Protein AF-0000000077657032 (afdb_homodimer)

Organism: Acanthosepion pharaonis (NCBI:txid158019)

Solvent-accessible surface area (backbone atoms only — not comparable to full-atom values): 27570 Å² total; per-residue (Å²): 135,74,53,75,86,55,50,74,50,98,78,41,30,36,38,40,48,52,86,72,52,65,98,62,58,70,68,58,44,50,53,26,50,54,52,32,50,54,52,39,44,74,72,65,36,38,35,41,34,41,37,36,35,56,95,49,32,72,50,51,32,52,44,42,72,76,60,33,41,48,53,40,47,43,86,54,28,40,34,30,35,34,74,55,48,86,92,46,80,83,75,76,78,80,67,51,42,24,36,50,34,27,24,24,48,32,42,46,96,82,50,24,30,45,34,30,26,54,57,88,50,91,60,82,41,52,41,62,36,40,45,69,54,57,88,80,55,53,70,62,56,37,15,41,50,29,25,26,63,49,32,44,29,46,52,44,80,70,34,43,60,35,35,33,53,40,63,66,64,59,95,72,17,29,33,38,40,37,34,29,34,25,38,55,79,46,82,59,75,51,60,31,76,88,55,36,64,43,71,47,78,36,47,48,68,55,51,55,68,34,88,43,36,44,63,50,61,28,50,52,54,51,49,50,54,47,30,67,71,68,42,42,36,28,42,70,44,79,38,46,40,84,84,63,80,49,67,32,42,36,34,30,77,39,65,54,68,72,78,125,135,73,55,75,85,54,50,75,49,98,77,41,29,35,38,39,48,47,83,74,60,64,87,62,55,70,67,58,43,50,54,26,49,54,54,32,49,54,52,39,44,75,70,66,34,38,34,40,32,41,38,35,35,56,95,48,32,72,50,51,32,52,43,41,72,75,59,35,39,48,52,42,45,42,86,56,27,40,34,30,36,36,72,55,48,86,92,47,79,83,75,76,79,80,69,50,43,24,36,50,34,26,23,24,48,32,40,47,96,84,53,25,32,46,32,29,24,58,60,79,57,92,60,82,43,54,41,61,36,40,46,70,53,57,88,79,54,52,70,62,56,37,14,41,50,30,25,25,64,47,30,45,31,48,53,45,80,69,34,43,60,36,35,32,51,40,62,66,62,58,97,71,17,29,33,38,40,36,33,29,34,25,39,57,78,46,85,60,76,50,59,29,76,86,54,35,66,43,73,47,77,37,48,46,68,55,50,55,67,33,89,44,35,44,63,50,59,28,49,51,52,51,50,49,54,48,30,67,71,70,41,43,36,28,41,69,45,79,39,46,40,84,84,63,81,49,66,31,42,36,33,30,78,40,66,54,67,72,80,124

Sequence (520 aa):
MEYFQPEIDRFKGLTIDSEKIIPLDEKEFEERLLESLAQWKASGYRGVWVKVWSKYASLVPICIKVGFDFHHTQPGYVMLCQWLLDKEPNSLPEYANHYIGVAGFVVNDKNQLLVIQEKFKSSEHWKLPGGHADKGENIYETAIRETYEETGVKCEFDSLLAFRHQHNYRYACSDLYFICVLHPLSEEIRSCPREISKCQWMDLDEYINNPHVSDANKFFAESYKKQQANKMCIRPSRIWNYSKTVKNNIYTIQPLDKSMMEYFQPEIDRFKGLTIDSEKIIPLDEKEFEERLLESLAQWKASGYRGVWVKVWSKYASLVPICIKVGFDFHHTQPGYVMLCQWLLDKEPNSLPEYANHYIGVAGFVVNDKNQLLVIQEKFKSSEHWKLPGGHADKGENIYETAIRETYEETGVKCEFDSLLAFRHQHNYRYACSDLYFICVLHPLSEEIRSCPREISKCQWMDLDEYINNPHVSDANKFFAESYKKQQANKMCIRPSRIWNYSKTVKNNIYTIQPLDKSM

Radius of gyration: 25.65 Å; Cα contacts (8 Å, |Δi|>4): 1124; chains: 2; bounding box: 76×72×42 Å

pLDDT: mean 93.78, std 8.7, range [33.12, 98.94]

Nearest PDB structures (foldseek):
  4zbp-assembly1_B  TM=8.458E-01  e=3.990E-25  Arabidopsis thaliana
  3i7u-assembly1_B  TM=8.345E-01  e=1.008E-10  Aquifex aeolicus VF5
  4dyw-assembly1_A  TM=8.145E-01  e=2.474E-10  Burkholderia pseudomallei 1710b
  2b0v-assembly1_A  TM=8.186E-01  e=5.075E-10  Nitrosomonas europaea
  7r0d-assembly1_AAA  TM=7.125E-01  e=1.366E-08  Homo sapiens

Foldseek 3Di:
DLEDDFDADPQLETEDEPVPPPDDDQVRVLVNDLVNLVVSLVVPRFKYKYKAFPVRCVNVVSCVVSPWDWADDDVGITMIMDTRDPVDDDPPDHDDFEWEKEFEFEAEPVQWTKWFDWDPDPAPAIDTFITTDDPPDDRQRRHQVRCCQFWVWGWDFQFWQDWDWAAPPPPRGIYIYTYTYIYTPDDDTDGDPVTTDDIDIGHLVCQLPPPRYDPVRNVSSVSVVVCVVVQKGWFWDFDADPVRPGTDTDIDIDGSPPPD/DQEDDFDADPQLETEDEPVVVPPDDQVRVLVNVLVNLVVSLVVPRFKYKYKAFPVRCVNVVSCVVSPWDWADDDVGITMIMDTRDPVDDDPPDHDDFEWEKEFEFEAEPVQWTKWFDWDPDPDDAIDTFITTDDPPDDRQRRHQVRCCQFWVWGWDFQFWQDWDWAAPPPPRGIYIYTYTYIYTPDDDTDGDPNITDDIDIGHLVCQLPPPRYDPVRNVSSVSVVVCVVVQKGWFWDWDADPVRPGTDTDIDIDGSPPPD

Structure (mmCIF, N/CA/C/O backbone):
data_AF-0000000077657032-model_v1
#
loop_
_entity.id
_entity.type
_entity.pdbx_description
1 polymer 'Nudix hydrolase 2,Nudix hydrolase 8,Nucleoside diphosphate-linked moiety X motif 6'
#
loop_
_atom_site.group_PDB
_atom_site.id
_atom_site.type_symbol
_atom_site.label_atom_id
_atom_site.label_alt_id
_atom_site.label_comp_id
_atom_site.label_asym_id
_atom_site.label_entity_id
_atom_site.label_seq_id
_atom_site.pdbx_PDB_ins_code
_atom_site.Cartn_x
_atom_site.Cartn_y
_atom_site.Cartn_z
_atom_site.occupancy
_atom_site.B_iso_or_equiv
_atom_site.auth_seq_id
_atom_site.auth_comp_id
_atom_site.auth_asym_id
_atom_site.auth_atom_id
_atom_site.pdbx_PDB_model_num
ATOM 1 N N . MET A 1 1 ? 43.688 -5.758 3.82 1 52.91 1 MET A N 1
ATOM 2 C CA . MET A 1 1 ? 42.719 -5.359 2.812 1 52.91 1 MET A CA 1
ATOM 3 C C . MET A 1 1 ? 41.469 -4.773 3.467 1 52.91 1 MET A C 1
ATOM 5 O O . MET A 1 1 ? 41 -5.281 4.488 1 52.91 1 MET A O 1
ATOM 9 N N . GLU A 1 2 ? 41.188 -3.502 3.293 1 76.88 2 GLU A N 1
ATOM 10 C CA . GLU A 1 2 ? 40.344 -2.52 3.996 1 76.88 2 GLU A CA 1
ATOM 11 C C . GLU A 1 2 ? 38.938 -2.516 3.467 1 76.88 2 GLU A C 1
ATOM 13 O O . GLU A 1 2 ? 38.406 -1.48 3.027 1 76.88 2 GLU A O 1
ATOM 18 N N . TYR A 1 3 ? 38.438 -3.719 3.322 1 84.44 3 TYR A N 1
ATOM 19 C CA . TYR A 1 3 ? 37.094 -3.822 2.771 1 84.44 3 TYR A CA 1
ATOM 20 C C . TYR A 1 3 ? 36.062 -3.762 3.879 1 84.44 3 TYR A C 1
ATOM 22 O O . TYR A 1 3 ? 36.344 -4.051 5.039 1 84.44 3 TYR A O 1
ATOM 30 N N . PHE A 1 4 ? 34.875 -3.289 3.457 1 90.44 4 PHE A N 1
ATOM 31 C CA . PHE A 1 4 ? 33.781 -3.348 4.402 1 90.44 4 PHE A CA 1
ATOM 32 C C . PHE A 1 4 ? 33.344 -4.789 4.637 1 90.44 4 PHE A C 1
ATOM 34 O O . PHE A 1 4 ? 33.5 -5.645 3.764 1 90.44 4 PHE A O 1
ATOM 41 N N . GLN A 1 5 ? 32.844 -5.051 5.844 1 87.81 5 GLN A N 1
ATOM 42 C CA . GLN A 1 5 ? 32.25 -6.34 6.18 1 87.81 5 GLN A CA 1
ATOM 43 C C . GLN A 1 5 ? 30.734 -6.266 6.141 1 87.81 5 GLN A C 1
ATOM 45 O O . GLN A 1 5 ? 30.094 -6.004 7.164 1 87.81 5 GLN A O 1
ATOM 50 N N . PRO A 1 6 ? 30.219 -6.559 5.051 1 92.75 6 PRO A N 1
ATOM 51 C CA . PRO A 1 6 ? 28.766 -6.422 4.891 1 92.75 6 PRO A CA 1
ATOM 52 C C . PRO A 1 6 ? 28 -7.637 5.406 1 92.75 6 PRO A C 1
ATOM 54 O O . PRO A 1 6 ? 28.594 -8.664 5.719 1 92.75 6 PRO A O 1
ATOM 57 N N . GLU A 1 7 ? 26.75 -7.477 5.656 1 94.69 7 GLU A N 1
ATOM 58 C CA . GLU A 1 7 ? 25.828 -8.602 5.797 1 94.69 7 GLU A CA 1
ATOM 59 C C . GLU A 1 7 ? 25.422 -9.148 4.434 1 94.69 7 GLU A C 1
ATOM 61 O O . GLU A 1 7 ? 25.125 -8.375 3.516 1 94.69 7 GLU A O 1
ATOM 66 N N . ILE A 1 8 ? 25.359 -10.477 4.305 1 94.12 8 ILE A N 1
ATOM 67 C CA . ILE A 1 8 ? 25.047 -11.117 3.029 1 94.12 8 ILE A CA 1
ATOM 68 C C . ILE A 1 8 ? 23.688 -11.781 3.105 1 94.12 8 ILE A C 1
ATOM 70 O O . ILE A 1 8 ? 23.344 -12.422 4.105 1 94.12 8 ILE A O 1
ATOM 74 N N . ASP A 1 9 ? 22.922 -11.578 2.086 1 89.69 9 ASP A N 1
ATOM 75 C CA . ASP A 1 9 ? 21.609 -12.219 2.07 1 89.69 9 ASP A CA 1
ATOM 76 C C . ASP A 1 9 ? 21.594 -13.398 1.099 1 89.69 9 ASP A C 1
ATOM 78 O O . ASP A 1 9 ? 22.609 -13.719 0.476 1 89.69 9 ASP A O 1
ATOM 82 N N . ARG A 1 10 ? 20.453 -14.125 0.975 1 83.81 10 ARG A N 1
ATOM 83 C CA . ARG A 1 10 ? 20.344 -15.367 0.215 1 83.81 10 ARG A CA 1
ATOM 84 C C . ARG A 1 10 ? 20.406 -15.094 -1.285 1 83.81 10 ARG A C 1
ATOM 86 O O . ARG A 1 10 ? 20.547 -16.031 -2.08 1 83.81 10 ARG A O 1
ATOM 93 N N . PHE A 1 11 ? 20.312 -13.867 -1.731 1 86 11 PHE A N 1
ATOM 94 C CA . PHE A 1 11 ? 20.297 -13.516 -3.146 1 86 11 PHE A CA 1
ATOM 95 C C . PHE A 1 11 ? 21.656 -12.961 -3.57 1 86 11 PHE A C 1
ATOM 97 O O . PHE A 1 11 ? 21.766 -12.312 -4.613 1 86 11 PHE A O 1
ATOM 104 N N . LYS A 1 12 ? 22.594 -13.047 -2.662 1 90.75 12 LYS A N 1
ATOM 105 C CA . LYS A 1 12 ? 23.938 -12.516 -2.887 1 90.75 12 LYS A CA 1
ATOM 106 C C . LYS A 1 12 ? 23.938 -10.992 -2.863 1 90.75 12 LYS A C 1
ATOM 108 O O . LYS A 1 12 ? 24.672 -10.352 -3.627 1 90.75 12 LYS A O 1
ATOM 113 N N . GLY A 1 13 ? 23.062 -10.469 -2.123 1 94.5 13 GLY A N 1
ATOM 114 C CA . GLY A 1 13 ? 23.062 -9.047 -1.829 1 94.5 13 GLY A CA 1
ATOM 115 C C . GLY A 1 13 ? 23.859 -8.688 -0.596 1 94.5 13 GLY A C 1
ATOM 116 O O . GLY A 1 13 ? 23.969 -9.484 0.341 1 94.5 13 GLY A O 1
ATOM 117 N N . LEU A 1 14 ? 24.438 -7.504 -0.635 1 97 14 LEU A N 1
ATOM 118 C CA . LEU A 1 14 ? 25.266 -7.035 0.463 1 97 14 LEU A CA 1
ATOM 119 C C . LEU A 1 14 ? 24.672 -5.789 1.107 1 97 14 LEU A C 1
ATOM 121 O O . LEU A 1 14 ? 24.156 -4.91 0.41 1 97 14 LEU A O 1
ATOM 125 N N . THR A 1 15 ? 24.75 -5.703 2.43 1 97.06 15 THR A N 1
ATOM 126 C CA . THR A 1 15 ? 24.266 -4.516 3.123 1 97.06 15 THR A CA 1
ATOM 127 C C . THR A 1 15 ? 25.312 -3.996 4.102 1 97.06 15 THR A C 1
ATOM 129 O O . THR A 1 15 ? 25.844 -4.754 4.91 1 97.06 15 THR A O 1
ATOM 132 N N . ILE A 1 16 ? 25.562 -2.725 3.934 1 95.88 16 ILE A N 1
ATOM 133 C CA . ILE A 1 16 ? 26.406 -2.021 4.887 1 95.88 16 ILE A CA 1
ATOM 134 C C . ILE A 1 16 ? 25.578 -1.05 5.711 1 95.88 16 ILE A C 1
ATOM 136 O O . ILE A 1 16 ? 24.688 -0.381 5.18 1 95.88 16 ILE A O 1
ATOM 140 N N . ASP A 1 17 ? 25.844 -1.036 6.996 1 96.19 17 ASP A N 1
ATOM 141 C CA . ASP A 1 17 ? 25.188 -0.129 7.938 1 96.19 17 ASP A CA 1
ATOM 142 C C . ASP A 1 17 ? 26.172 0.924 8.453 1 96.19 17 ASP A C 1
ATOM 144 O O . ASP A 1 17 ? 27.203 0.587 9.031 1 96.19 17 ASP A O 1
ATOM 148 N N . SER A 1 18 ? 25.844 2.135 8.211 1 94.88 18 SER A N 1
ATOM 149 C CA . SER A 1 18 ? 26.75 3.211 8.586 1 94.88 18 SER A CA 1
ATOM 150 C C . SER A 1 18 ? 27.047 3.188 10.086 1 94.88 18 SER A C 1
ATOM 152 O O . SER A 1 18 ? 28.094 3.648 10.523 1 94.88 18 SER A O 1
ATOM 154 N N . GLU A 1 19 ? 26.094 2.674 10.867 1 92.38 19 GLU A N 1
ATOM 155 C CA . GLU A 1 19 ? 26.281 2.598 12.312 1 92.38 19 GLU A CA 1
ATOM 156 C C . GLU A 1 19 ? 27.391 1.607 12.672 1 92.38 19 GLU A C 1
ATOM 158 O O . GLU A 1 19 ? 28 1.705 13.742 1 92.38 19 GLU A O 1
ATOM 163 N N . LYS A 1 20 ? 27.609 0.674 11.789 1 90 20 LYS A N 1
ATOM 164 C CA . LYS A 1 20 ? 28.562 -0.393 12.078 1 90 20 LYS A CA 1
ATOM 165 C C . LYS A 1 20 ? 29.922 -0.082 11.477 1 90 20 LYS A C 1
ATOM 167 O O . LYS A 1 20 ? 30.875 -0.85 11.656 1 90 20 LYS A O 1
ATOM 172 N N . ILE A 1 21 ? 29.922 0.942 10.742 1 82.94 21 ILE A N 1
ATOM 173 C CA . ILE A 1 21 ? 31.172 1.274 10.07 1 82.94 21 ILE A CA 1
ATOM 174 C C . ILE A 1 21 ? 32.031 2.18 10.969 1 82.94 21 ILE A C 1
ATOM 176 O O . ILE A 1 21 ? 31.484 3.037 11.68 1 82.94 21 ILE A O 1
ATOM 180 N N . ILE A 1 22 ? 32.688 1.671 12.055 1 63.59 22 ILE A N 1
ATOM 181 C CA . ILE A 1 22 ? 33.562 2.398 12.969 1 63.59 22 ILE A CA 1
ATOM 182 C C . ILE A 1 22 ? 34.156 3.619 12.266 1 63.59 22 ILE A C 1
ATOM 184 O O . ILE A 1 22 ? 34.375 3.598 11.047 1 63.59 22 ILE A O 1
ATOM 188 N N . PRO A 1 23 ? 34.875 4.379 13.133 1 63.28 23 PRO A N 1
ATOM 189 C CA . PRO A 1 23 ? 35.125 5.801 12.875 1 63.28 23 PRO A CA 1
ATOM 190 C C . PRO A 1 23 ? 35.875 6.043 11.57 1 63.28 23 PRO A C 1
ATOM 192 O O . PRO A 1 23 ? 36.938 5.473 11.359 1 63.28 23 PRO A O 1
ATOM 195 N N . LEU A 1 24 ? 35.219 6.273 10.305 1 74.38 24 LEU A N 1
ATOM 196 C CA . LEU A 1 24 ? 35.906 6.582 9.062 1 74.38 24 LEU A CA 1
ATOM 197 C C . LEU A 1 24 ? 35.625 8.008 8.617 1 74.38 24 LEU A C 1
ATOM 199 O O . LEU A 1 24 ? 34.5 8.5 8.773 1 74.38 24 LEU A O 1
ATOM 203 N N . ASP A 1 25 ? 36.75 8.703 8.398 1 86.94 25 ASP A N 1
ATOM 204 C CA . ASP A 1 25 ? 36.469 9.977 7.738 1 86.94 25 ASP A CA 1
ATOM 205 C C . ASP A 1 25 ? 35.938 9.766 6.324 1 86.94 25 ASP A C 1
ATOM 207 O O . ASP A 1 25 ? 35.906 8.641 5.828 1 86.94 25 ASP A O 1
ATOM 211 N N . GLU A 1 26 ? 35.438 10.742 5.633 1 91.62 26 GLU A N 1
ATOM 212 C CA . GLU A 1 26 ? 34.75 10.695 4.352 1 91.62 26 GLU A CA 1
ATOM 213 C C . GLU A 1 26 ? 35.656 10.133 3.254 1 91.62 26 GLU A C 1
ATOM 215 O O . GLU A 1 26 ? 35.188 9.359 2.412 1 91.62 26 GLU A O 1
ATOM 220 N N . LYS A 1 27 ? 36.875 10.594 3.291 1 93.06 27 LYS A N 1
ATOM 221 C CA . LYS A 1 27 ? 37.844 10.133 2.283 1 93.06 27 LYS A CA 1
ATOM 222 C C . LYS A 1 27 ? 38.094 8.641 2.426 1 93.06 27 LYS A C 1
ATOM 224 O O . LYS A 1 27 ? 38.094 7.91 1.436 1 93.06 27 LYS A O 1
ATOM 229 N N . GLU A 1 28 ? 38.375 8.273 3.621 1 92.81 28 GLU A N 1
ATOM 230 C CA . GLU A 1 28 ? 38.594 6.852 3.885 1 92.81 28 GLU A CA 1
ATOM 231 C C . GLU A 1 28 ? 37.375 6.02 3.508 1 92.81 28 GLU A C 1
ATOM 233 O O . GLU A 1 28 ? 37.5 4.922 2.967 1 92.81 28 GLU A O 1
ATOM 238 N N . PHE A 1 29 ? 36.281 6.559 3.844 1 94.94 29 PHE A N 1
ATOM 239 C CA . PHE A 1 29 ? 35.031 5.871 3.498 1 94.94 29 PHE A CA 1
ATOM 240 C C . PHE A 1 29 ? 34.906 5.676 1.99 1 94.94 29 PHE A C 1
ATOM 242 O O . PHE A 1 29 ? 34.625 4.574 1.521 1 94.94 29 PHE A O 1
ATOM 249 N N . GLU A 1 30 ? 35.094 6.695 1.237 1 95.44 30 GLU A N 1
ATOM 250 C CA . GLU A 1 30 ? 34.969 6.645 -0.217 1 95.44 30 GLU A CA 1
ATOM 251 C C . GLU A 1 30 ? 35.938 5.617 -0.811 1 95.44 30 GLU A C 1
ATOM 253 O O . GLU A 1 30 ? 35.531 4.797 -1.642 1 95.44 30 GLU A O 1
ATOM 258 N N . GLU A 1 31 ? 37.188 5.66 -0.365 1 94.38 31 GLU A N 1
ATOM 259 C CA . GLU A 1 31 ? 38.219 4.758 -0.878 1 94.38 31 GLU A CA 1
ATOM 260 C C . GLU A 1 31 ? 37.875 3.303 -0.566 1 94.38 31 GLU A C 1
ATOM 262 O O . GLU A 1 31 ? 37.969 2.438 -1.441 1 94.38 31 GLU A O 1
ATOM 267 N N . ARG A 1 32 ? 37.5 3.115 0.644 1 94.31 32 ARG A N 1
ATOM 268 C CA . ARG A 1 32 ? 37.156 1.758 1.057 1 94.31 32 ARG A CA 1
ATOM 269 C C . ARG A 1 32 ? 35.906 1.252 0.311 1 94.31 32 ARG A C 1
ATOM 271 O O . ARG A 1 32 ? 35.844 0.078 -0.058 1 94.31 32 ARG A O 1
ATOM 278 N N . LEU A 1 33 ? 34.969 2.102 0.134 1 95.38 33 LEU A N 1
ATOM 279 C CA . LEU A 1 33 ? 33.75 1.74 -0.594 1 95.38 33 LEU A CA 1
ATOM 280 C C . LEU A 1 33 ? 34.062 1.351 -2.033 1 95.38 33 LEU A C 1
ATOM 282 O O . LEU A 1 33 ? 33.594 0.328 -2.527 1 95.38 33 LEU A O 1
ATOM 286 N N . LEU A 1 34 ? 34.906 2.096 -2.688 1 96 34 LEU A N 1
ATOM 287 C CA . LEU A 1 34 ? 35.281 1.826 -4.066 1 96 34 LEU A CA 1
ATOM 288 C C . LEU A 1 34 ? 36 0.489 -4.172 1 96 34 LEU A C 1
ATOM 290 O O . LEU A 1 34 ? 35.719 -0.305 -5.074 1 96 34 LEU A O 1
ATOM 294 N N . GLU A 1 35 ? 36.875 0.297 -3.25 1 95.25 35 GLU A N 1
ATOM 295 C CA . GLU A 1 35 ? 37.625 -0.962 -3.242 1 95.25 35 GLU A CA 1
ATOM 296 C C . GLU A 1 35 ? 36.688 -2.146 -2.994 1 95.25 35 GLU A C 1
ATOM 298 O O . GLU A 1 35 ? 36.812 -3.188 -3.641 1 95.25 35 GLU A O 1
ATOM 303 N N . SER A 1 36 ? 35.844 -1.979 -2.045 1 96.19 36 SER A N 1
ATOM 304 C CA . SER A 1 36 ? 34.875 -3.033 -1.723 1 96.19 36 SER A CA 1
ATOM 305 C C . SER A 1 36 ? 34 -3.354 -2.918 1 96.19 36 SER A C 1
ATOM 307 O O . SER A 1 36 ? 33.75 -4.523 -3.227 1 96.19 36 SER A O 1
ATOM 309 N N . LEU A 1 37 ? 33.531 -2.34 -3.605 1 96.38 37 LEU A N 1
ATOM 310 C CA . LEU A 1 37 ? 32.656 -2.518 -4.762 1 96.38 37 LEU A CA 1
ATOM 311 C C . LEU A 1 37 ? 33.344 -3.312 -5.855 1 96.38 37 LEU A C 1
ATOM 313 O O . LEU A 1 37 ? 32.75 -4.203 -6.465 1 96.38 37 LEU A O 1
ATOM 317 N N . ALA A 1 38 ? 34.562 -2.973 -6.098 1 95 38 ALA A N 1
ATOM 318 C CA . ALA A 1 38 ? 35.344 -3.691 -7.102 1 95 38 ALA A CA 1
ATOM 319 C C . ALA A 1 38 ? 35.469 -5.168 -6.734 1 95 38 ALA A C 1
ATOM 321 O O . ALA A 1 38 ? 35.281 -6.043 -7.586 1 95 38 ALA A O 1
ATOM 322 N N . GLN A 1 39 ? 35.781 -5.41 -5.508 1 95.5 39 GLN A N 1
ATOM 323 C CA . GLN A 1 39 ? 35.938 -6.781 -5.031 1 95.5 39 GLN A CA 1
ATOM 324 C C . GLN A 1 39 ? 34.625 -7.539 -5.121 1 95.5 39 GLN A C 1
ATOM 326 O O . GLN A 1 39 ? 34.594 -8.703 -5.523 1 95.5 39 GLN A O 1
ATOM 331 N N . TRP A 1 40 ? 33.531 -6.902 -4.676 1 96.31 40 TRP A N 1
ATOM 332 C CA . TRP A 1 40 ? 32.219 -7.527 -4.684 1 96.31 40 TRP A CA 1
ATOM 333 C C . TRP A 1 40 ? 31.781 -7.871 -6.105 1 96.31 40 TRP A C 1
ATOM 335 O O . TRP A 1 40 ? 31.281 -8.961 -6.359 1 96.31 40 TRP A O 1
ATOM 345 N N . LYS A 1 41 ? 32 -6.969 -7.016 1 94.38 41 LYS A N 1
ATOM 346 C CA . LYS A 1 41 ? 31.688 -7.207 -8.414 1 94.38 41 LYS A CA 1
ATOM 347 C C . LYS A 1 41 ? 32.469 -8.406 -8.969 1 94.38 41 LYS A C 1
ATOM 349 O O . LYS A 1 41 ? 31.891 -9.258 -9.641 1 94.38 41 LYS A O 1
ATOM 354 N N . ALA A 1 42 ? 33.688 -8.5 -8.672 1 94.31 42 ALA A N 1
ATOM 355 C CA . ALA A 1 42 ? 34.531 -9.586 -9.133 1 94.31 42 ALA A CA 1
ATOM 356 C C . ALA A 1 42 ? 34.125 -10.922 -8.523 1 94.31 42 ALA A C 1
ATOM 358 O O . ALA A 1 42 ? 34.281 -11.977 -9.148 1 94.31 42 ALA A O 1
ATOM 359 N N . SER A 1 43 ? 33.562 -10.867 -7.332 1 94.88 43 SER A N 1
ATOM 360 C CA . SER A 1 43 ? 33.188 -12.078 -6.609 1 94.88 43 SER A CA 1
ATOM 361 C C . SER A 1 43 ? 31.781 -12.531 -6.98 1 94.88 43 SER A C 1
ATOM 363 O O . SER A 1 43 ? 31.266 -13.508 -6.426 1 94.88 43 SER A O 1
ATOM 365 N N . GLY A 1 44 ? 31.109 -11.766 -7.766 1 93.31 44 GLY A N 1
ATOM 366 C CA . GLY A 1 44 ? 29.828 -12.203 -8.32 1 93.31 44 GLY A CA 1
ATOM 367 C C . GLY A 1 44 ? 28.641 -11.812 -7.461 1 93.31 44 GLY A C 1
ATOM 368 O O . GLY A 1 44 ? 27.562 -12.375 -7.602 1 93.31 44 GLY A O 1
ATOM 369 N N . TYR A 1 45 ? 28.859 -10.867 -6.562 1 95.44 45 TYR A N 1
ATOM 370 C CA . TYR A 1 45 ? 27.719 -10.352 -5.809 1 95.44 45 TYR A CA 1
ATOM 371 C C . TYR A 1 45 ? 26.828 -9.484 -6.691 1 95.44 45 TYR A C 1
ATOM 373 O O . TYR A 1 45 ? 27.297 -8.898 -7.672 1 95.44 45 TYR A O 1
ATOM 381 N N . ARG A 1 46 ? 25.531 -9.406 -6.371 1 94.31 46 ARG A N 1
ATOM 382 C CA . ARG A 1 46 ? 24.547 -8.891 -7.32 1 94.31 46 ARG A CA 1
ATOM 383 C C . ARG A 1 46 ? 24.141 -7.465 -6.973 1 94.31 46 ARG A C 1
ATOM 385 O O . ARG A 1 46 ? 24.031 -6.613 -7.855 1 94.31 46 ARG A O 1
ATOM 392 N N . GLY A 1 47 ? 23.859 -7.211 -5.723 1 96.62 47 GLY A N 1
ATOM 393 C CA . GLY A 1 47 ? 23.406 -5.898 -5.293 1 96.62 47 GLY A CA 1
ATOM 394 C C . GLY A 1 47 ? 23.984 -5.473 -3.961 1 96.62 47 GLY A C 1
ATOM 395 O O . GLY A 1 47 ? 24.281 -6.312 -3.109 1 96.62 47 GLY A O 1
ATOM 396 N N . VAL A 1 48 ? 24.156 -4.156 -3.791 1 97.69 48 VAL A N 1
ATOM 397 C CA . VAL A 1 48 ? 24.719 -3.605 -2.562 1 97.69 48 VAL A CA 1
ATOM 398 C C . VAL A 1 48 ? 23.781 -2.537 -1.998 1 97.69 48 VAL A C 1
ATOM 400 O O . VAL A 1 48 ? 23.266 -1.701 -2.742 1 97.69 48 VAL A O 1
ATOM 403 N N . TRP A 1 49 ? 23.594 -2.633 -0.699 1 97.81 49 TRP A N 1
ATOM 404 C CA . TRP A 1 49 ? 22.812 -1.657 0.042 1 97.81 49 TRP A CA 1
ATOM 405 C C . TRP A 1 49 ? 23.672 -0.925 1.067 1 97.81 49 TRP A C 1
ATOM 407 O O . TRP A 1 49 ? 24.5 -1.536 1.735 1 97.81 49 TRP A O 1
ATOM 417 N N . VAL A 1 50 ? 23.438 0.348 1.158 1 97.81 50 VAL A N 1
ATOM 418 C CA . VAL A 1 50 ? 24.062 1.137 2.209 1 97.81 50 VAL A CA 1
ATOM 419 C C . VAL A 1 50 ? 23 1.872 3.02 1 97.81 50 VAL A C 1
ATOM 421 O O . VAL A 1 50 ? 22.281 2.729 2.488 1 97.81 50 VAL A O 1
ATOM 424 N N . LYS A 1 51 ? 22.891 1.494 4.242 1 97.69 51 LYS A N 1
ATOM 425 C CA . LYS A 1 51 ? 22.016 2.207 5.18 1 97.69 51 LYS A CA 1
ATOM 426 C C . LYS A 1 51 ? 22.766 3.367 5.836 1 97.69 51 LYS A C 1
ATOM 428 O O . LYS A 1 51 ? 23.734 3.152 6.578 1 97.69 51 LYS A O 1
ATOM 433 N N . VAL A 1 52 ? 22.297 4.566 5.602 1 97.81 52 VAL A N 1
ATOM 434 C CA . VAL A 1 52 ? 22.953 5.75 6.145 1 97.81 52 VAL A CA 1
ATOM 435 C C . VAL A 1 52 ? 22.047 6.43 7.16 1 97.81 52 VAL A C 1
ATOM 437 O O . VAL A 1 52 ? 21 6.992 6.797 1 97.81 52 VAL A O 1
ATOM 440 N N . TRP A 1 53 ? 22.453 6.398 8.391 1 97.25 53 TRP A N 1
ATOM 441 C CA . TRP A 1 53 ? 21.734 7.094 9.445 1 97.25 53 TRP A CA 1
ATOM 442 C C . TRP A 1 53 ? 21.938 8.602 9.344 1 97.25 53 TRP A C 1
ATOM 444 O O . TRP A 1 53 ? 22.969 9.062 8.867 1 97.25 53 TRP A O 1
ATOM 454 N N . SER A 1 54 ? 20.953 9.305 9.891 1 97.19 54 SER A N 1
ATOM 455 C CA . SER A 1 54 ? 20.953 10.766 9.789 1 97.19 54 SER A CA 1
ATOM 456 C C . SER A 1 54 ? 22.25 11.352 10.328 1 97.19 54 SER A C 1
ATOM 458 O O . SER A 1 54 ? 22.797 12.297 9.75 1 97.19 54 SER A O 1
ATOM 460 N N . LYS A 1 55 ? 22.766 10.828 11.391 1 94.56 55 LYS A N 1
ATOM 461 C CA . LYS A 1 55 ? 23.969 11.352 12.016 1 94.56 55 LYS A CA 1
ATOM 462 C C . LYS A 1 55 ? 25.188 11.172 11.102 1 94.56 55 LYS A C 1
ATOM 464 O O . LYS A 1 55 ? 26.219 11.805 11.305 1 94.56 55 LYS A O 1
ATOM 469 N N . TYR A 1 56 ? 25.094 10.328 10.055 1 95.94 56 TYR A N 1
ATOM 470 C CA . TYR A 1 56 ? 26.156 10.094 9.094 1 95.94 56 TYR A CA 1
ATOM 471 C C . TYR A 1 56 ? 25.766 10.57 7.707 1 95.94 56 TYR A C 1
ATOM 473 O O . TYR A 1 56 ? 26.219 10.023 6.699 1 95.94 56 TYR A O 1
ATOM 481 N N . ALA A 1 57 ? 24.922 11.578 7.598 1 96.94 57 ALA A N 1
ATOM 482 C CA . ALA A 1 57 ? 24.312 12.039 6.348 1 96.94 57 ALA A CA 1
ATOM 483 C C . ALA A 1 57 ? 25.391 12.492 5.359 1 96.94 57 ALA A C 1
ATOM 485 O O . ALA A 1 57 ? 25.141 12.539 4.152 1 96.94 57 ALA A O 1
ATOM 486 N N . SER A 1 58 ? 26.547 12.844 5.809 1 96.25 58 SER A N 1
ATOM 487 C CA . SER A 1 58 ? 27.641 13.289 4.941 1 96.25 58 SER A CA 1
ATOM 488 C C . SER A 1 58 ? 28.109 12.164 4.023 1 96.25 58 SER A C 1
ATOM 490 O O . SER A 1 58 ? 28.812 12.414 3.043 1 96.25 58 SER A O 1
ATOM 492 N N . LEU A 1 59 ? 27.734 10.945 4.289 1 96.81 59 LEU A N 1
ATOM 493 C CA . LEU A 1 59 ? 28.125 9.805 3.467 1 96.81 59 LEU A CA 1
ATOM 494 C C . LEU A 1 59 ? 27.234 9.711 2.229 1 96.81 59 LEU A C 1
ATOM 496 O O . LEU A 1 59 ? 27.594 9.039 1.258 1 96.81 59 LEU A O 1
ATOM 500 N N . VAL A 1 60 ? 26.078 10.352 2.234 1 98.12 60 VAL A N 1
ATOM 501 C CA . VAL A 1 60 ? 25.078 10.211 1.182 1 98.12 60 VAL A CA 1
ATOM 502 C C . VAL A 1 60 ? 25.641 10.703 -0.146 1 98.12 60 VAL A C 1
ATOM 504 O O . VAL A 1 60 ? 25.641 9.977 -1.14 1 98.12 60 VAL A O 1
ATOM 507 N N . PRO A 1 61 ? 26.25 11.914 -0.17 1 97.75 61 PRO A N 1
ATOM 508 C CA . PRO A 1 61 ? 26.797 12.367 -1.451 1 97.75 61 PRO A CA 1
ATOM 509 C C . PRO A 1 61 ? 27.938 11.469 -1.959 1 97.75 61 PRO A C 1
ATOM 511 O O . PRO A 1 61 ? 28.109 11.32 -3.17 1 97.75 61 PRO A O 1
ATOM 514 N N . ILE A 1 62 ? 28.656 10.883 -1.104 1 97.56 62 ILE A N 1
ATOM 515 C CA . ILE A 1 62 ? 29.734 9.977 -1.487 1 97.56 62 ILE A CA 1
ATOM 516 C C . ILE A 1 62 ? 29.156 8.734 -2.162 1 97.56 62 ILE A C 1
ATOM 518 O O . ILE A 1 62 ? 29.625 8.32 -3.219 1 97.56 62 ILE A O 1
ATOM 522 N N . CYS A 1 63 ? 28.141 8.156 -1.549 1 98.12 63 CYS A N 1
ATOM 523 C CA . CYS A 1 63 ? 27.484 6.996 -2.129 1 98.12 63 CYS A CA 1
ATOM 524 C C . CYS A 1 63 ? 26.953 7.309 -3.521 1 98.12 63 CYS A C 1
ATOM 526 O O . CYS A 1 63 ? 27.125 6.523 -4.453 1 98.12 63 CYS A O 1
ATOM 528 N N . ILE A 1 64 ? 26.312 8.477 -3.617 1 98.44 64 ILE A N 1
ATOM 529 C CA . ILE A 1 64 ? 25.75 8.891 -4.898 1 98.44 64 ILE A CA 1
ATOM 530 C C . ILE A 1 64 ? 26.859 9.031 -5.934 1 98.44 64 ILE A C 1
ATOM 532 O O . ILE A 1 64 ? 26.719 8.578 -7.07 1 98.44 64 ILE A O 1
ATOM 536 N N . LYS A 1 65 ? 27.906 9.633 -5.547 1 97.62 65 LYS A N 1
ATOM 537 C CA . LYS A 1 65 ? 29.047 9.875 -6.418 1 97.62 65 LYS A CA 1
ATOM 538 C C . LYS A 1 65 ? 29.578 8.562 -6.988 1 97.62 65 LYS A C 1
ATOM 540 O O . LYS A 1 65 ? 29.984 8.508 -8.156 1 97.62 65 LYS A O 1
ATOM 545 N N . VAL A 1 66 ? 29.562 7.551 -6.195 1 96.69 66 VAL A N 1
ATOM 546 C CA . VAL A 1 66 ? 30.188 6.309 -6.637 1 96.69 66 VAL A CA 1
ATOM 547 C C . VAL A 1 66 ? 29.141 5.41 -7.301 1 96.69 66 VAL A C 1
ATOM 549 O O . VAL A 1 66 ? 29.406 4.242 -7.582 1 96.69 66 VAL A O 1
ATOM 552 N N . GLY A 1 67 ? 27.922 5.844 -7.438 1 97.06 67 GLY A N 1
ATOM 553 C CA . GLY A 1 67 ? 27.016 5.148 -8.336 1 97.06 67 GLY A CA 1
ATOM 554 C C . GLY A 1 67 ? 25.766 4.629 -7.641 1 97.06 67 GLY A C 1
ATOM 555 O O . GLY A 1 67 ? 24.938 3.977 -8.266 1 97.06 67 GLY A O 1
ATOM 556 N N . PHE A 1 68 ? 25.641 4.863 -6.367 1 98.38 68 PHE A N 1
ATOM 557 C CA . PHE A 1 68 ? 24.406 4.461 -5.68 1 98.38 68 PHE A CA 1
ATOM 558 C C . PHE A 1 68 ? 23.266 5.395 -6.027 1 98.38 68 PHE A C 1
ATOM 560 O O . PHE A 1 68 ? 23.484 6.535 -6.438 1 98.38 68 PHE A O 1
ATOM 567 N N . ASP A 1 69 ? 22.047 4.867 -5.895 1 98.19 69 ASP A N 1
ATOM 568 C CA . ASP A 1 69 ? 20.828 5.656 -6 1 98.19 69 ASP A CA 1
ATOM 569 C C . ASP A 1 69 ? 19.969 5.508 -4.746 1 98.19 69 ASP A C 1
ATOM 571 O O . ASP A 1 69 ? 20.156 4.578 -3.959 1 98.19 69 ASP A O 1
ATOM 575 N N . PHE A 1 70 ? 19.047 6.422 -4.605 1 98.5 70 PHE A N 1
ATOM 576 C CA . PHE A 1 70 ? 18.125 6.367 -3.484 1 98.5 70 PHE A CA 1
ATOM 577 C C . PHE A 1 70 ? 17.141 5.211 -3.65 1 98.5 70 PHE A C 1
ATOM 579 O O . PHE A 1 70 ? 16.656 4.957 -4.754 1 98.5 70 PHE A O 1
ATOM 586 N N . HIS A 1 71 ? 16.875 4.523 -2.561 1 97.56 71 HIS A N 1
ATOM 587 C CA . HIS A 1 71 ? 15.914 3.434 -2.619 1 97.56 71 HIS A CA 1
ATOM 588 C C . HIS A 1 71 ? 14.688 3.736 -1.759 1 97.56 71 HIS A C 1
ATOM 590 O O . HIS A 1 71 ? 13.562 3.762 -2.262 1 97.56 71 HIS A O 1
ATOM 596 N N . HIS A 1 72 ? 14.891 3.928 -0.432 1 97.69 72 HIS A N 1
ATOM 597 C CA . HIS A 1 72 ? 13.805 4.285 0.469 1 97.69 72 HIS A CA 1
ATOM 598 C C . HIS A 1 72 ? 14.328 4.984 1.719 1 97.69 72 HIS A C 1
ATOM 600 O O . HIS A 1 72 ? 15.539 5.066 1.926 1 97.69 72 HIS A O 1
ATOM 606 N N . THR A 1 73 ? 13.352 5.492 2.488 1 97.56 73 THR A N 1
ATOM 607 C CA . THR A 1 73 ? 13.695 6.129 3.756 1 97.56 73 THR A CA 1
ATOM 608 C C . THR A 1 73 ? 12.773 5.641 4.871 1 97.56 73 THR A C 1
ATOM 610 O O . THR A 1 73 ? 11.703 5.086 4.605 1 97.56 73 THR A O 1
ATOM 613 N N . GLN A 1 74 ? 13.234 5.75 6.039 1 94.69 74 GLN A N 1
ATOM 614 C CA . GLN A 1 74 ? 12.5 5.781 7.297 1 94.69 74 GLN A CA 1
ATOM 615 C C . GLN A 1 74 ? 12.977 6.93 8.18 1 94.69 74 GLN A C 1
ATOM 617 O O . GLN A 1 74 ? 14.016 7.531 7.918 1 94.69 74 GLN A O 1
ATOM 622 N N . PRO A 1 75 ? 12.078 7.266 9.125 1 93.44 75 PRO A N 1
ATOM 623 C CA . PRO A 1 75 ? 12.602 8.289 10.031 1 93.44 75 PRO A CA 1
ATOM 624 C C . PRO A 1 75 ? 13.977 7.93 10.594 1 93.44 75 PRO A C 1
ATOM 626 O O . PRO A 1 75 ? 14.148 6.859 11.18 1 93.44 75 PRO A O 1
ATOM 629 N N . GLY A 1 76 ? 14.969 8.797 10.219 1 96.94 76 GLY A N 1
ATOM 630 C CA . GLY A 1 76 ? 16.281 8.633 10.844 1 96.94 76 GLY A CA 1
ATOM 631 C C . GLY A 1 76 ? 17.312 8.016 9.922 1 96.94 76 GLY A C 1
ATOM 632 O O . GLY A 1 76 ? 18.484 7.953 10.25 1 96.94 76 GLY A O 1
ATOM 633 N N . TYR A 1 77 ? 16.828 7.523 8.742 1 97.75 77 TYR A N 1
ATOM 634 C CA . TYR A 1 77 ? 17.875 6.992 7.863 1 97.75 77 TYR A CA 1
ATOM 635 C C . TYR A 1 77 ? 17.391 6.953 6.414 1 97.75 77 TYR A C 1
ATOM 637 O O . TYR A 1 77 ? 16.188 7.051 6.148 1 97.75 77 TYR A O 1
ATOM 645 N N . VAL A 1 78 ? 18.312 6.871 5.531 1 98.44 78 VAL A N 1
ATOM 646 C CA . VAL A 1 78 ? 18.078 6.648 4.109 1 98.44 78 VAL A CA 1
ATOM 647 C C . VAL A 1 78 ? 18.828 5.398 3.648 1 98.44 78 VAL A C 1
ATOM 649 O O . VAL A 1 78 ? 19.953 5.141 4.094 1 98.44 78 VAL A O 1
ATOM 652 N N . MET A 1 79 ? 18.188 4.602 2.842 1 98.44 79 MET A N 1
ATOM 653 C CA . MET A 1 79 ? 18.781 3.426 2.217 1 98.44 79 MET A CA 1
ATOM 654 C C . MET A 1 79 ? 19.141 3.707 0.759 1 98.44 79 MET A C 1
ATOM 656 O O . MET A 1 79 ? 18.297 4.191 -0.005 1 98.44 79 MET A O 1
ATOM 660 N N . LEU A 1 80 ? 20.359 3.453 0.402 1 98.56 80 LEU A N 1
ATOM 661 C CA . LEU A 1 80 ? 20.812 3.549 -0.978 1 98.56 80 LEU A CA 1
ATOM 662 C C . LEU A 1 80 ? 21.172 2.172 -1.533 1 98.56 80 LEU A C 1
ATOM 664 O O . LEU A 1 80 ? 21.469 1.251 -0.772 1 98.56 80 LEU A O 1
ATOM 668 N N . CYS A 1 81 ? 21.094 2.043 -2.879 1 98.12 81 CYS A N 1
ATOM 669 C CA . CYS A 1 81 ? 21.406 0.733 -3.443 1 98.12 81 CYS A CA 1
ATOM 670 C C . CYS A 1 81 ? 22.078 0.869 -4.805 1 98.12 81 CYS A C 1
ATOM 672 O O . CYS A 1 81 ? 22 1.924 -5.438 1 98.12 81 CYS A O 1
ATOM 674 N N . GLN A 1 82 ? 22.75 -0.147 -5.172 1 97.69 82 GLN A N 1
ATOM 675 C CA . GLN A 1 82 ? 23.438 -0.249 -6.457 1 97.69 82 GLN A CA 1
ATOM 676 C C . GLN A 1 82 ? 23.438 -1.689 -6.961 1 97.69 82 GLN A C 1
ATOM 678 O O . GLN A 1 82 ? 23.75 -2.615 -6.207 1 97.69 82 GLN A O 1
ATOM 683 N N . TRP A 1 83 ? 22.969 -1.911 -8.164 1 97.12 83 TRP A N 1
ATOM 684 C CA . TRP A 1 83 ? 23.078 -3.199 -8.844 1 97.12 83 TRP A CA 1
ATOM 685 C C . TRP A 1 83 ? 24.469 -3.379 -9.453 1 97.12 83 TRP A C 1
ATOM 687 O O . TRP A 1 83 ? 24.984 -2.471 -10.109 1 97.12 83 TRP A O 1
ATOM 697 N N . LEU A 1 84 ? 25.094 -4.52 -9.328 1 95.94 84 LEU A N 1
ATOM 698 C CA . LEU A 1 84 ? 26.5 -4.656 -9.664 1 95.94 84 LEU A CA 1
ATOM 699 C C . LEU A 1 84 ? 26.688 -5.426 -10.969 1 95.94 84 LEU A C 1
ATOM 701 O O . LEU A 1 84 ? 27.75 -5.363 -11.594 1 95.94 84 LEU A O 1
ATOM 705 N N . LEU A 1 85 ? 25.672 -6.199 -11.375 1 92 85 LEU A N 1
ATOM 706 C CA . LEU A 1 85 ? 25.859 -7.082 -12.523 1 92 85 LEU A CA 1
ATOM 707 C C . LEU A 1 85 ? 25.359 -6.426 -13.805 1 92 85 LEU A C 1
ATOM 709 O O . LEU A 1 85 ? 24.156 -6.18 -13.945 1 92 85 LEU A O 1
ATOM 713 N N . ASP A 1 86 ? 26.141 -6.223 -14.734 1 87.19 86 ASP A N 1
ATOM 714 C CA . ASP A 1 86 ? 25.812 -5.523 -15.969 1 87.19 86 ASP A CA 1
ATOM 715 C C . ASP A 1 86 ? 25.016 -6.434 -16.922 1 87.19 86 ASP A C 1
ATOM 717 O O . ASP A 1 86 ? 24.203 -5.957 -17.719 1 87.19 86 ASP A O 1
ATOM 721 N N . LYS A 1 87 ? 25.219 -7.77 -16.875 1 87.88 87 LYS A N 1
ATOM 722 C CA . LYS A 1 87 ? 24.656 -8.703 -17.844 1 87.88 87 LYS A CA 1
ATOM 723 C C . LYS A 1 87 ? 23.266 -9.172 -17.406 1 87.88 87 LYS A C 1
ATOM 725 O O . LYS A 1 87 ? 22.594 -9.898 -18.141 1 87.88 87 LYS A O 1
ATOM 730 N N . GLU A 1 88 ? 22.891 -8.836 -16.234 1 87.5 88 GLU A N 1
ATOM 731 C CA . GLU A 1 88 ? 21.578 -9.203 -15.711 1 87.5 88 GLU A CA 1
ATOM 732 C C . GLU A 1 88 ? 20.75 -7.957 -15.406 1 87.5 88 GLU A C 1
ATOM 734 O O . GLU A 1 88 ? 21.281 -6.949 -14.938 1 87.5 88 GLU A O 1
ATOM 739 N N . PRO A 1 89 ? 19.562 -8.094 -15.711 1 88.44 89 PRO A N 1
ATOM 740 C CA . PRO A 1 89 ? 18.703 -6.957 -15.352 1 88.44 89 PRO A CA 1
ATOM 741 C C . PRO A 1 89 ? 18.656 -6.719 -13.844 1 88.44 89 PRO A C 1
ATOM 743 O O . PRO A 1 89 ? 18.75 -7.664 -13.055 1 88.44 89 PRO A O 1
ATOM 746 N N . ASN A 1 90 ? 18.531 -5.441 -13.445 1 91.62 90 ASN A N 1
ATOM 747 C CA . ASN A 1 90 ? 18.375 -5.074 -12.039 1 91.62 90 ASN A CA 1
ATOM 748 C C . ASN A 1 90 ? 17.156 -5.734 -11.414 1 91.62 90 ASN A C 1
ATOM 750 O O . ASN A 1 90 ? 16.031 -5.488 -11.844 1 91.62 90 ASN A O 1
ATOM 754 N N . SER A 1 91 ? 17.359 -6.566 -10.453 1 88.19 91 SER A N 1
ATOM 755 C CA . SER A 1 91 ? 16.266 -7.301 -9.836 1 88.19 91 SER A CA 1
ATOM 756 C C . SER A 1 91 ? 16.078 -6.91 -8.367 1 88.19 91 SER A C 1
ATOM 758 O O . SER A 1 91 ? 15.461 -7.641 -7.594 1 88.19 91 SER A O 1
ATOM 760 N N . LEU A 1 92 ? 16.75 -5.758 -7.973 1 92.38 92 LEU A N 1
ATOM 761 C CA . LEU A 1 92 ? 16.516 -5.266 -6.617 1 92.38 92 LEU A CA 1
ATOM 762 C C . LEU A 1 92 ? 15.039 -4.957 -6.395 1 92.38 92 LEU A C 1
ATOM 764 O O . LEU A 1 92 ? 14.383 -4.363 -7.258 1 92.38 92 LEU A O 1
ATOM 768 N N . PRO A 1 93 ? 14.523 -5.426 -5.332 1 90.62 93 PRO A N 1
ATOM 769 C CA . PRO A 1 93 ? 13.094 -5.215 -5.09 1 90.62 93 PRO A CA 1
ATOM 770 C C . PRO A 1 93 ? 12.734 -3.74 -4.906 1 90.62 93 PRO A C 1
ATOM 772 O O . PRO A 1 93 ? 13.523 -2.975 -4.352 1 90.62 93 PRO A O 1
ATOM 775 N N . GLU A 1 94 ? 11.57 -3.43 -5.32 1 92.62 94 GLU A N 1
ATOM 776 C CA . GLU A 1 94 ? 11.062 -2.078 -5.117 1 92.62 94 GLU A CA 1
ATOM 777 C C . GLU A 1 94 ? 10.562 -1.883 -3.688 1 92.62 94 GLU A C 1
ATOM 779 O O . GLU A 1 94 ? 10.414 -2.852 -2.941 1 92.62 94 GLU A O 1
ATOM 784 N N . TYR A 1 95 ? 10.406 -0.637 -3.281 1 94.94 95 TYR A N 1
ATOM 785 C CA . TYR A 1 95 ? 9.859 -0.282 -1.978 1 94.94 95 TYR A CA 1
ATOM 786 C C . TYR A 1 95 ? 8.336 -0.198 -2.031 1 94.94 95 TYR A C 1
ATOM 788 O O . TYR A 1 95 ? 7.75 -0.19 -3.113 1 94.94 95 TYR A O 1
ATOM 796 N N . ALA A 1 96 ? 7.68 -0.196 -0.843 1 96.25 96 ALA A N 1
ATOM 797 C CA . ALA A 1 96 ? 6.234 -0.02 -0.745 1 96.25 96 ALA A CA 1
ATOM 798 C C . ALA A 1 96 ? 5.77 1.185 -1.561 1 96.25 96 ALA A C 1
ATOM 800 O O . ALA A 1 96 ? 6.438 2.223 -1.578 1 96.25 96 ALA A O 1
ATOM 801 N N . ASN A 1 97 ? 4.641 1.039 -2.244 1 96.38 97 ASN A N 1
ATOM 802 C CA . ASN A 1 97 ? 4.227 2.109 -3.145 1 96.38 97 ASN A CA 1
ATOM 803 C C . ASN A 1 97 ? 2.711 2.291 -3.141 1 96.38 97 ASN A C 1
ATOM 805 O O . ASN A 1 97 ? 2.141 2.807 -4.102 1 96.38 97 ASN A O 1
ATOM 809 N N . HIS A 1 98 ? 2.031 1.83 -2.105 1 98 98 HIS A N 1
ATOM 810 C CA . HIS A 1 98 ? 0.591 2.025 -1.983 1 98 98 HIS A CA 1
ATOM 811 C C . HIS A 1 98 ? 0.236 2.699 -0.663 1 98 98 HIS A C 1
ATOM 813 O O . HIS A 1 98 ? 0.785 2.35 0.385 1 98 98 HIS A O 1
ATOM 819 N N . TYR A 1 99 ? -0.616 3.643 -0.742 1 97.75 99 TYR A N 1
ATOM 820 C CA . TYR A 1 99 ? -1.311 4.188 0.419 1 97.75 99 TYR A CA 1
ATOM 821 C C . TYR A 1 99 ? -2.574 3.391 0.722 1 97.75 99 TYR A C 1
ATOM 823 O O . TYR A 1 99 ? -3.127 2.732 -0.162 1 97.75 99 TYR A O 1
ATOM 831 N N . ILE A 1 100 ? -2.979 3.422 1.973 1 98.38 100 ILE A N 1
ATOM 832 C CA . ILE A 1 100 ? -4.258 2.842 2.363 1 98.38 100 ILE A CA 1
ATOM 833 C C . ILE A 1 100 ? -5.156 3.922 2.963 1 98.38 100 ILE A C 1
ATOM 835 O O . ILE A 1 100 ? -4.805 4.535 3.975 1 98.38 100 ILE A O 1
ATOM 839 N N . GLY A 1 101 ? -6.223 4.203 2.311 1 98.12 101 GLY A N 1
ATOM 840 C CA . GLY A 1 101 ? -7.309 5 2.863 1 98.12 101 GLY A CA 1
ATOM 841 C C . GLY A 1 101 ? -8.516 4.168 3.26 1 98.12 101 GLY A C 1
ATOM 842 O O . GLY A 1 101 ? -8.727 3.074 2.732 1 98.12 101 GLY A O 1
ATOM 843 N N . VAL A 1 102 ? -9.258 4.719 4.18 1 98.56 102 VAL A N 1
ATOM 844 C CA . VAL A 1 102 ? -10.438 3.988 4.641 1 98.56 102 VAL A CA 1
ATOM 845 C C . VAL A 1 102 ? -11.602 4.957 4.84 1 98.56 102 VAL A C 1
ATOM 847 O O . VAL A 1 102 ? -11.391 6.133 5.145 1 98.56 102 VAL A O 1
ATOM 850 N N . ALA A 1 103 ? -12.758 4.469 4.652 1 98.62 103 ALA A N 1
ATOM 851 C CA . ALA A 1 103 ? -13.992 5.176 4.992 1 98.62 103 ALA A CA 1
ATOM 852 C C . ALA A 1 103 ? -14.852 4.352 5.953 1 98.62 103 ALA A C 1
ATOM 854 O O . ALA A 1 103 ? -14.906 3.125 5.848 1 98.62 103 ALA A O 1
ATOM 855 N N . GLY A 1 104 ? -15.445 5.062 6.848 1 98.81 104 GLY A N 1
ATOM 856 C CA . GLY A 1 104 ? -16.5 4.469 7.652 1 98.81 104 GLY A CA 1
ATOM 857 C C . GLY A 1 104 ? -17.891 4.652 7.047 1 98.81 104 GLY A C 1
ATOM 858 O O . GLY A 1 104 ? -18.422 5.762 7.035 1 98.81 104 GLY A O 1
ATOM 859 N N . PHE A 1 105 ? -18.438 3.615 6.484 1 98.88 105 PHE A N 1
ATOM 860 C CA . PHE A 1 105 ? -19.828 3.57 6.043 1 98.88 105 PHE A CA 1
ATOM 861 C C . PHE A 1 105 ? -20.75 3.221 7.199 1 98.88 105 PHE A C 1
ATOM 863 O O . PHE A 1 105 ? -21.109 2.057 7.387 1 98.88 105 PHE A O 1
ATOM 870 N N . VAL A 1 106 ? -21.156 4.203 7.918 1 98.81 106 VAL A N 1
ATOM 871 C CA . VAL A 1 106 ? -21.875 4.012 9.172 1 98.81 106 VAL A CA 1
ATOM 872 C C . VAL A 1 106 ? -23.375 4.121 8.93 1 98.81 106 VAL A C 1
ATOM 874 O O . VAL A 1 106 ? -23.875 5.195 8.594 1 98.81 106 VAL A O 1
ATOM 877 N N . VAL A 1 107 ? -24.094 3.082 9.172 1 98.31 107 VAL A N 1
ATOM 878 C CA . VAL A 1 107 ? -25.531 3.059 8.984 1 98.31 107 VAL A CA 1
ATOM 879 C C . VAL A 1 107 ? -26.219 2.754 10.312 1 98.31 107 VAL A C 1
ATOM 881 O O . VAL A 1 107 ? -25.859 1.805 11.008 1 98.31 107 VAL A O 1
ATOM 884 N N . ASN A 1 108 ? -27.172 3.57 10.664 1 97.94 108 ASN A N 1
ATOM 885 C CA . ASN A 1 108 ? -27.891 3.324 11.914 1 97.94 108 ASN A CA 1
ATOM 886 C C . ASN A 1 108 ? -29.156 2.5 11.68 1 97.94 108 ASN A C 1
ATOM 888 O O . ASN A 1 108 ? -29.406 2.045 10.562 1 97.94 108 ASN A O 1
ATOM 892 N N . ASP A 1 109 ? -29.938 2.299 12.719 1 95.94 109 ASP A N 1
ATOM 893 C CA . ASP A 1 109 ? -31.094 1.408 12.672 1 95.94 109 ASP A CA 1
ATOM 894 C C . ASP A 1 109 ? -32.219 2.014 11.844 1 95.94 109 ASP A C 1
ATOM 896 O O . ASP A 1 109 ? -33.156 1.311 11.445 1 95.94 109 ASP A O 1
ATOM 900 N N . LYS A 1 110 ? -32.188 3.307 11.617 1 96.81 110 LYS A N 1
ATOM 901 C CA . LYS A 1 110 ? -33.188 3.996 10.828 1 96.81 110 LYS A CA 1
ATOM 902 C C . LYS A 1 110 ? -32.812 4.039 9.352 1 96.81 110 LYS A C 1
ATOM 904 O O . LYS A 1 110 ? -33.406 4.773 8.562 1 96.81 110 LYS A O 1
ATOM 909 N N . ASN A 1 111 ? -31.719 3.348 8.992 1 97.12 111 ASN A N 1
ATOM 910 C CA . ASN A 1 111 ? -31.188 3.281 7.633 1 97.12 111 ASN A CA 1
ATOM 911 C C . ASN A 1 111 ? -30.672 4.637 7.168 1 97.12 111 ASN A C 1
ATOM 913 O O . ASN A 1 111 ? -30.828 5.004 6.004 1 97.12 111 ASN A O 1
ATOM 917 N N . GLN A 1 112 ? -30.125 5.328 8.094 1 98.5 112 GLN A N 1
ATOM 918 C CA . GLN A 1 112 ? -29.469 6.59 7.777 1 98.5 112 GLN A CA 1
ATOM 919 C C . GLN A 1 112 ? -27.953 6.43 7.773 1 98.5 112 GLN A C 1
ATOM 921 O O . GLN A 1 112 ? -27.406 5.656 8.562 1 98.5 112 GLN A O 1
ATOM 926 N N . LEU A 1 113 ? -27.344 7.195 6.875 1 98.69 113 LEU A N 1
ATOM 927 C CA . LEU A 1 113 ? -25.891 7.164 6.672 1 98.69 113 LEU A CA 1
ATOM 928 C C . LEU A 1 113 ? -25.219 8.375 7.312 1 98.69 113 LEU A C 1
ATOM 930 O O . LEU A 1 113 ? -25.688 9.508 7.141 1 98.69 113 LEU A O 1
ATOM 934 N N . LEU A 1 114 ? -24.172 8.148 8.102 1 98.75 114 LEU A N 1
ATOM 935 C CA . LEU A 1 114 ? -23.406 9.242 8.68 1 98.75 114 LEU A CA 1
ATOM 936 C C . LEU A 1 114 ? -22.516 9.891 7.617 1 98.75 114 LEU A C 1
ATOM 938 O O . LEU A 1 114 ? -21.672 9.234 7.016 1 98.75 114 LEU A O 1
ATOM 942 N N . VAL A 1 115 ? -22.703 11.18 7.367 1 98.19 115 VAL A N 1
ATOM 943 C CA . VAL A 1 115 ? -21.984 11.852 6.289 1 98.19 115 VAL A CA 1
ATOM 944 C C . VAL A 1 115 ? -21.406 13.172 6.797 1 98.19 115 VAL A C 1
ATOM 946 O O . VAL A 1 115 ? -21.891 13.727 7.781 1 98.19 115 VAL A O 1
ATOM 949 N N . ILE A 1 116 ? -20.344 13.609 6.113 1 97.12 116 ILE A N 1
ATOM 950 C CA . ILE A 1 116 ? -19.656 14.805 6.566 1 97.12 116 ILE A CA 1
ATOM 951 C C . ILE A 1 116 ? -19.391 15.734 5.383 1 97.12 116 ILE A C 1
ATOM 953 O O . ILE A 1 116 ? -19.469 15.305 4.227 1 97.12 116 ILE A O 1
ATOM 957 N N . GLN A 1 117 ? -19.172 16.969 5.684 1 94.44 117 GLN A N 1
ATOM 958 C CA . GLN A 1 117 ? -18.547 17.953 4.809 1 94.44 117 GLN A CA 1
ATOM 959 C C . GLN A 1 117 ? -17.312 18.562 5.453 1 94.44 117 GLN A C 1
ATOM 961 O O . GLN A 1 117 ? -17.328 18.906 6.637 1 94.44 117 GLN A O 1
ATOM 966 N N . GLU A 1 118 ? -16.312 18.672 4.68 1 88.88 118 GLU A N 1
ATOM 967 C CA . GLU A 1 118 ? -15.078 19.234 5.207 1 88.88 118 GLU A CA 1
ATOM 968 C C . GLU A 1 118 ? -15.07 20.75 5.109 1 88.88 118 GLU A C 1
ATOM 970 O O . GLU A 1 118 ? -15.75 21.328 4.254 1 88.88 118 GLU A O 1
ATOM 975 N N . LYS A 1 119 ? -14.43 21.578 5.949 1 80.19 119 LYS A N 1
ATOM 976 C CA . LYS A 1 119 ? -14.398 23.031 6.023 1 80.19 119 LYS A CA 1
ATOM 977 C C . LYS A 1 119 ? -13.68 23.641 4.812 1 80.19 119 LYS A C 1
ATOM 979 O O . LYS A 1 119 ? -14.102 24.672 4.285 1 80.19 119 LYS A O 1
ATOM 984 N N . PHE A 1 120 ? -12.562 23.125 4.324 1 66.81 120 PHE A N 1
ATOM 985 C CA . PHE A 1 120 ? -11.695 23.828 3.381 1 66.81 120 PHE A CA 1
ATOM 986 C C . PHE A 1 120 ? -11.969 23.359 1.954 1 66.81 120 PHE A C 1
ATOM 988 O O . PHE A 1 120 ? -11.219 23.703 1.033 1 66.81 120 PHE A O 1
ATOM 995 N N . LYS A 1 121 ? -13.055 22.641 1.787 1 64 121 LYS A N 1
ATOM 996 C CA . LYS A 1 121 ? -13.344 22.312 0.396 1 64 121 LYS A CA 1
ATOM 997 C C . LYS A 1 121 ? -14.438 23.219 -0.172 1 64 121 LYS A C 1
ATOM 999 O O . LYS A 1 121 ? -15.344 23.625 0.55 1 64 121 LYS A O 1
ATOM 1004 N N . SER A 1 122 ? -14.109 23.844 -1.28 1 56.97 122 SER A N 1
ATOM 1005 C CA . SER A 1 122 ? -14.914 24.844 -1.973 1 56.97 122 SER A CA 1
ATOM 1006 C C . SER A 1 122 ? -16.328 24.344 -2.205 1 56.97 122 SER A C 1
ATOM 1008 O O . SER A 1 122 ? -17.266 25.156 -2.34 1 56.97 122 SER A O 1
ATOM 1010 N N . SER A 1 123 ? -16.438 23.062 -2.461 1 62.03 123 SER A N 1
ATOM 1011 C CA . SER A 1 123 ? -17.766 22.625 -2.871 1 62.03 123 SER A CA 1
ATOM 1012 C C . SER A 1 123 ? -18.438 21.812 -1.771 1 62.03 123 SER A C 1
ATOM 1014 O O . SER A 1 123 ? -17.766 21.125 -0.997 1 62.03 123 SER A O 1
ATOM 1016 N N . GLU A 1 124 ? -19.672 22.125 -1.562 1 75.5 124 GLU A N 1
ATOM 1017 C CA . GLU A 1 124 ? -20.562 21.406 -0.648 1 75.5 124 GLU A CA 1
ATOM 1018 C C . GLU A 1 124 ? -20.672 19.938 -1.031 1 75.5 124 GLU A C 1
ATOM 1020 O O . GLU A 1 124 ? -21.625 19.531 -1.686 1 75.5 124 GLU A O 1
ATOM 1025 N N . HIS A 1 125 ? -19.625 19.188 -0.751 1 89.44 125 HIS A N 1
ATOM 1026 C CA . HIS A 1 125 ? -19.703 17.781 -1.124 1 89.44 125 HIS A CA 1
ATOM 1027 C C . HIS A 1 125 ? -19.781 16.875 0.11 1 89.44 125 HIS A C 1
ATOM 1029 O O . HIS A 1 125 ? -18.984 17.031 1.037 1 89.44 125 HIS A O 1
ATOM 1035 N N . TRP A 1 126 ? -20.875 16.078 0.089 1 95 126 TRP A N 1
ATOM 1036 C CA . TRP A 1 126 ? -21.031 15.094 1.153 1 95 126 TRP A CA 1
ATOM 1037 C C . TRP A 1 126 ? -20.156 13.883 0.902 1 95 126 TRP A C 1
ATOM 1039 O O . TRP A 1 126 ? -20.109 13.359 -0.214 1 95 126 TRP A O 1
ATOM 1049 N N . LYS A 1 127 ? -19.469 13.5 1.871 1 95.88 127 LYS A N 1
ATOM 1050 C CA . LYS A 1 127 ? -18.625 12.312 1.777 1 95.88 127 LYS A CA 1
ATOM 1051 C C . LYS A 1 127 ? -18.703 11.469 3.049 1 95.88 127 LYS A C 1
ATOM 1053 O O . LYS A 1 127 ? -19.406 11.844 3.998 1 95.88 127 LYS A O 1
ATOM 1058 N N . LEU A 1 128 ? -18.109 10.352 3.045 1 98.25 128 LEU A N 1
ATOM 1059 C CA . LEU A 1 128 ? -18.031 9.477 4.207 1 98.25 128 LEU A CA 1
ATOM 1060 C C . LEU A 1 128 ? -16.875 9.883 5.113 1 98.25 128 LEU A C 1
ATOM 1062 O O . LEU A 1 128 ? -15.844 10.359 4.637 1 98.25 128 LEU A O 1
ATOM 1066 N N . PRO A 1 129 ? -17.078 9.766 6.453 1 98.06 129 PRO A N 1
ATOM 1067 C CA . PRO A 1 129 ? -15.914 9.969 7.309 1 98.06 129 PRO A CA 1
ATOM 1068 C C . PRO A 1 129 ? -14.797 8.969 7.023 1 98.06 129 PRO A C 1
ATOM 1070 O O . PRO A 1 129 ? -15.062 7.828 6.629 1 98.06 129 PRO A O 1
ATOM 1073 N N . GLY A 1 130 ? -13.594 9.297 7.18 1 97.44 130 GLY A N 1
ATOM 1074 C CA . GLY A 1 130 ? -12.477 8.406 6.895 1 97.44 130 GLY A CA 1
ATOM 1075 C C . GLY A 1 130 ? -11.133 9.109 6.902 1 97.44 130 GLY A C 1
ATOM 1076 O O . GLY A 1 130 ? -11.023 10.242 7.383 1 97.44 130 GLY A O 1
ATOM 1077 N N . GLY A 1 131 ? -10.109 8.422 6.453 1 96.38 131 GLY A N 1
ATOM 1078 C CA . GLY A 1 131 ? -8.75 8.938 6.422 1 96.38 131 GLY A CA 1
ATOM 1079 C C . GLY A 1 131 ? -7.719 7.879 6.074 1 96.38 131 GLY A C 1
ATOM 1080 O O . GLY A 1 131 ? -8.062 6.82 5.547 1 96.38 131 GLY A O 1
ATOM 1081 N N . HIS A 1 132 ? -6.512 8.227 6.332 1 96.44 132 HIS A N 1
ATOM 1082 C CA . HIS A 1 132 ? -5.41 7.324 6.008 1 96.44 132 HIS A CA 1
ATOM 1083 C C . HIS A 1 132 ? -5.105 6.383 7.168 1 96.44 132 HIS A C 1
ATOM 1085 O O . HIS A 1 132 ? -5.188 6.781 8.336 1 96.44 132 HIS A O 1
ATOM 1091 N N . ALA A 1 133 ? -4.719 5.199 6.797 1 96.5 133 ALA A N 1
ATOM 1092 C CA . ALA A 1 133 ? -4.305 4.227 7.805 1 96.5 133 ALA A CA 1
ATOM 1093 C C . ALA A 1 133 ? -2.896 4.527 8.312 1 96.5 133 ALA A C 1
ATOM 1095 O O . ALA A 1 133 ? -2.002 4.852 7.523 1 96.5 133 ALA A O 1
ATOM 1096 N N . ASP A 1 134 ? -2.691 4.434 9.625 1 92.88 134 ASP A N 1
ATOM 1097 C CA . ASP A 1 134 ? -1.349 4.48 10.195 1 92.88 134 ASP A CA 1
ATOM 1098 C C . ASP A 1 134 ? -0.617 3.156 9.992 1 92.88 134 ASP A C 1
ATOM 1100 O O . ASP A 1 134 ? -1.249 2.109 9.836 1 92.88 134 ASP A O 1
ATOM 1104 N N . LYS A 1 135 ? 0.691 3.244 10.008 1 92.5 135 LYS A N 1
ATOM 1105 C CA . LYS A 1 135 ? 1.485 2.025 9.898 1 92.5 135 LYS A CA 1
ATOM 1106 C C . LYS A 1 135 ? 1.073 1.001 10.945 1 92.5 135 LYS A C 1
ATOM 1108 O O . LYS A 1 135 ? 0.936 1.337 12.125 1 92.5 135 LYS A O 1
ATOM 1113 N N . GLY A 1 136 ? 0.808 -0.257 10.445 1 93.81 136 GLY A N 1
ATOM 1114 C CA . GLY A 1 136 ? 0.526 -1.345 11.367 1 93.81 136 GLY A CA 1
ATOM 1115 C C . GLY A 1 136 ? -0.94 -1.441 11.75 1 93.81 136 GLY A C 1
ATOM 1116 O O . GLY A 1 136 ? -1.346 -2.369 12.453 1 93.81 136 GLY A O 1
ATOM 1117 N N . GLU A 1 137 ? -1.767 -0.573 11.312 1 95.88 137 GLU A N 1
ATOM 1118 C CA . GLU A 1 137 ? -3.186 -0.569 11.656 1 95.88 137 GLU A CA 1
ATOM 1119 C C . GLU A 1 137 ? -3.984 -1.466 10.711 1 95.88 137 GLU A C 1
ATOM 1121 O O . GLU A 1 137 ? -3.766 -1.451 9.5 1 95.88 137 GLU A O 1
ATOM 1126 N N . ASN A 1 138 ? -4.859 -2.248 11.359 1 97.81 138 ASN A N 1
ATOM 1127 C CA . ASN A 1 138 ? -5.809 -2.971 10.516 1 97.81 138 ASN A CA 1
ATOM 1128 C C . ASN A 1 138 ? -6.801 -2.021 9.844 1 97.81 138 ASN A C 1
ATOM 1130 O O . ASN A 1 138 ? -7.117 -0.963 10.391 1 97.81 138 ASN A O 1
ATOM 1134 N N . ILE A 1 139 ? -7.32 -2.406 8.711 1 98.44 139 ILE A N 1
ATOM 1135 C CA . ILE A 1 139 ? -8.234 -1.612 7.891 1 98.44 139 ILE A CA 1
ATOM 1136 C C . ILE A 1 139 ? -9.43 -1.167 8.734 1 98.44 139 ILE A C 1
ATOM 1138 O O . ILE A 1 139 ? -9.758 0.02 8.773 1 98.44 139 ILE A O 1
ATOM 1142 N N . TYR A 1 140 ? -10.055 -2.072 9.445 1 98.19 140 TYR A N 1
ATOM 1143 C CA . TYR A 1 140 ? -11.266 -1.751 10.195 1 98.19 140 TYR A CA 1
ATOM 1144 C C . TYR A 1 140 ? -10.945 -0.893 11.414 1 98.19 140 TYR A C 1
ATOM 1146 O O . TYR A 1 140 ? -11.766 -0.088 11.844 1 98.19 140 TYR A O 1
ATOM 1154 N N . GLU A 1 141 ? -9.75 -1.042 11.977 1 98.38 141 GLU A N 1
ATOM 1155 C CA . GLU A 1 141 ? -9.336 -0.189 13.086 1 98.38 141 GLU A CA 1
ATOM 1156 C C . GLU A 1 141 ? -9.203 1.267 12.648 1 98.38 141 GLU A C 1
ATOM 1158 O O . GLU A 1 141 ? -9.586 2.18 13.383 1 98.38 141 GLU A O 1
ATOM 1163 N N . THR A 1 142 ? -8.641 1.435 11.523 1 98.25 142 THR A N 1
ATOM 1164 C CA . THR A 1 142 ? -8.523 2.775 10.961 1 98.25 142 THR A CA 1
ATOM 1165 C C . THR A 1 142 ? -9.898 3.406 10.766 1 98.25 142 THR A C 1
ATOM 1167 O O . THR A 1 142 ? -10.117 4.566 11.125 1 98.25 142 THR A O 1
ATOM 1170 N N . ALA A 1 143 ? -10.836 2.645 10.227 1 98.62 143 ALA A N 1
ATOM 1171 C CA . ALA A 1 143 ? -12.18 3.154 9.969 1 98.62 143 ALA A CA 1
ATOM 1172 C C . ALA A 1 143 ? -12.852 3.605 11.258 1 98.62 143 ALA A C 1
ATOM 1174 O O . ALA A 1 143 ? -13.445 4.688 11.312 1 98.62 143 ALA A O 1
ATOM 1175 N N . ILE A 1 144 ? -12.711 2.787 12.227 1 98.56 144 ILE A N 1
ATOM 1176 C CA . ILE A 1 144 ? -13.328 3.08 13.516 1 98.56 144 ILE A CA 1
ATOM 1177 C C . ILE A 1 144 ? -12.688 4.328 14.125 1 98.56 144 ILE A C 1
ATOM 1179 O O . ILE A 1 144 ? -13.391 5.238 14.562 1 98.56 144 ILE A O 1
ATOM 1183 N N . ARG A 1 145 ? -11.367 4.406 14.117 1 98 145 ARG A N 1
ATOM 1184 C CA . ARG A 1 145 ? -10.648 5.531 14.695 1 98 145 ARG A CA 1
ATOM 1185 C C . ARG A 1 145 ? -10.984 6.832 13.969 1 98 145 ARG A C 1
ATOM 1187 O O . ARG A 1 145 ? -11.344 7.824 14.602 1 98 145 ARG A O 1
ATOM 1194 N N . GLU A 1 146 ? -10.914 6.863 12.656 1 97.56 146 GLU A N 1
ATOM 1195 C CA . GLU A 1 146 ? -11.156 8.062 11.859 1 97.56 146 GLU A CA 1
ATOM 1196 C C . GLU A 1 146 ? -12.594 8.539 12.008 1 97.56 146 GLU A C 1
ATOM 1198 O O . GLU A 1 146 ? -12.852 9.75 12.055 1 97.56 146 GLU A O 1
ATOM 1203 N N . THR A 1 147 ? -13.57 7.566 12.023 1 98.25 147 THR A N 1
ATOM 1204 C CA . THR A 1 147 ? -14.969 7.938 12.211 1 98.25 147 THR A CA 1
ATOM 1205 C C . THR A 1 147 ? -15.164 8.641 13.555 1 98.25 147 THR A C 1
ATOM 1207 O O . THR A 1 147 ? -15.805 9.695 13.625 1 98.25 147 THR A O 1
ATOM 1210 N N . TYR A 1 148 ? -14.562 8.078 14.555 1 97.94 148 TYR A N 1
ATOM 1211 C CA . TYR A 1 148 ? -14.68 8.672 15.883 1 97.94 148 TYR A CA 1
ATOM 1212 C C . TYR A 1 148 ? -14.008 10.047 15.922 1 97.94 148 TYR A C 1
ATOM 1214 O O . TYR A 1 148 ? -14.586 11.008 16.438 1 97.94 148 TYR A O 1
ATOM 1222 N N . GLU A 1 149 ? -12.789 10.141 15.43 1 96.31 149 GLU A N 1
ATOM 1223 C CA . GLU A 1 149 ? -12.039 11.391 15.445 1 96.31 149 GLU A CA 1
ATOM 1224 C C . GLU A 1 149 ? -12.805 12.5 14.727 1 96.31 149 GLU A C 1
ATOM 1226 O O . GLU A 1 149 ? -12.828 13.641 15.188 1 96.31 149 GLU A O 1
ATOM 1231 N N . GLU A 1 150 ? -13.461 12.188 13.602 1 96.69 150 GLU A N 1
ATOM 1232 C CA . GLU A 1 150 ? -14.062 13.211 12.766 1 96.69 150 GLU A CA 1
ATOM 1233 C C . GLU A 1 150 ? -15.5 13.516 13.195 1 96.69 150 GLU A C 1
ATOM 1235 O O . GLU A 1 150 ? -15.992 14.625 13.008 1 96.69 150 GLU A O 1
ATOM 1240 N N . THR A 1 151 ? -16.234 12.547 13.797 1 97.88 151 THR A N 1
ATOM 1241 C CA . THR A 1 151 ? -17.672 12.719 13.984 1 97.88 151 THR A CA 1
ATOM 1242 C C . THR A 1 151 ? -18.047 12.547 15.453 1 97.88 151 THR A C 1
ATOM 1244 O O . THR A 1 151 ? -19.141 12.938 15.867 1 97.88 151 THR A O 1
ATOM 1247 N N . GLY A 1 152 ? -17.188 11.93 16.266 1 97.56 152 GLY A N 1
ATOM 1248 C CA . GLY A 1 152 ? -17.484 11.625 17.656 1 97.56 152 GLY A CA 1
ATOM 1249 C C . GLY A 1 152 ? -18.328 10.383 17.828 1 97.56 152 GLY A C 1
ATOM 1250 O O . GLY A 1 152 ? -18.641 9.984 18.953 1 97.56 152 GLY A O 1
ATOM 1251 N N . VAL A 1 153 ? -18.719 9.703 16.781 1 98.12 153 VAL A N 1
ATOM 1252 C CA . VAL A 1 153 ? -19.609 8.547 16.844 1 98.12 153 VAL A CA 1
ATOM 1253 C C . VAL A 1 153 ? -18.781 7.277 17.047 1 98.12 153 VAL A C 1
ATOM 1255 O O . VAL A 1 153 ? -17.891 6.98 16.25 1 98.12 153 VAL A O 1
ATOM 1258 N N . LYS A 1 154 ? -19.047 6.562 18.078 1 97.81 154 LYS A N 1
ATOM 1259 C CA . LYS A 1 154 ? -18.406 5.273 18.312 1 97.81 154 LYS A CA 1
ATOM 1260 C C . LYS A 1 154 ? -19.062 4.168 17.5 1 97.81 154 LYS A C 1
ATOM 1262 O O . LYS A 1 154 ? -20.297 4.113 17.406 1 97.81 154 LYS A O 1
ATOM 1267 N N . CYS A 1 155 ? -18.219 3.326 16.875 1 98.31 155 CYS A N 1
ATOM 1268 C CA . CYS A 1 155 ? -18.766 2.309 15.992 1 98.31 155 CYS A CA 1
ATOM 1269 C C . CYS A 1 155 ? -18.078 0.961 16.219 1 98.31 155 CYS A C 1
ATOM 1271 O O . CYS A 1 155 ? -17.047 0.89 16.875 1 98.31 155 CYS A O 1
ATOM 1273 N N . GLU A 1 156 ? -18.703 -0.037 15.766 1 98.12 156 GLU A N 1
ATOM 1274 C CA . GLU A 1 156 ? -18.125 -1.371 15.648 1 98.12 156 GLU A CA 1
ATOM 1275 C C . GLU A 1 156 ? -18.078 -1.823 14.188 1 98.12 156 GLU A C 1
ATOM 1277 O O . GLU A 1 156 ? -18.969 -1.476 13.398 1 98.12 156 GLU A O 1
ATOM 1282 N N . PHE A 1 157 ? -17.094 -2.574 13.891 1 98.31 157 PHE A N 1
ATOM 1283 C CA . PHE A 1 157 ? -16.891 -3.039 12.523 1 98.31 157 PHE A CA 1
ATOM 1284 C C . PHE A 1 157 ? -17.859 -4.168 12.188 1 98.31 157 PHE A C 1
ATOM 1286 O O . PHE A 1 157 ? -18.078 -5.066 13 1 98.31 157 PHE A O 1
ATOM 1293 N N . ASP A 1 158 ? -18.438 -4.098 10.992 1 97.81 158 ASP A N 1
ATOM 1294 C CA . ASP A 1 158 ? -19.297 -5.176 10.508 1 97.81 158 ASP A CA 1
ATOM 1295 C C . ASP A 1 158 ? -18.625 -5.938 9.367 1 97.81 158 ASP A C 1
ATOM 1297 O O . ASP A 1 158 ? -18.359 -7.133 9.484 1 97.81 158 ASP A O 1
ATOM 1301 N N . SER A 1 159 ? -18.359 -5.246 8.273 1 98.38 159 SER A N 1
ATOM 1302 C CA . SER A 1 159 ? -17.828 -5.891 7.074 1 98.38 159 SER A CA 1
ATOM 1303 C C . SER A 1 159 ? -17.156 -4.879 6.16 1 98.38 159 SER A C 1
ATOM 1305 O O . SER A 1 159 ? -17.203 -3.672 6.41 1 98.38 159 SER A O 1
ATOM 1307 N N . LEU A 1 160 ? -16.406 -5.395 5.148 1 98.5 160 LEU A N 1
ATOM 1308 C CA . LEU A 1 160 ? -15.891 -4.578 4.059 1 98.5 160 LEU A CA 1
ATOM 1309 C C . LEU A 1 160 ? -16.859 -4.555 2.883 1 98.5 160 LEU A C 1
ATOM 1311 O O . LEU A 1 160 ? -17.266 -5.609 2.389 1 98.5 160 LEU A O 1
ATOM 1315 N N . LEU A 1 161 ? -17.219 -3.393 2.494 1 98.44 161 LEU A N 1
ATOM 1316 C CA . LEU A 1 161 ? -18.219 -3.227 1.441 1 98.44 161 LEU A CA 1
ATOM 1317 C C . LEU A 1 161 ? -17.562 -3.266 0.064 1 98.44 161 LEU A C 1
ATOM 1319 O O . LEU A 1 161 ? -18.094 -3.893 -0.859 1 98.44 161 LEU A O 1
ATOM 1323 N N . ALA A 1 162 ? -16.484 -2.559 -0.076 1 98.5 162 ALA A N 1
ATOM 1324 C CA . ALA A 1 162 ? -15.812 -2.324 -1.351 1 98.5 162 ALA A CA 1
ATOM 1325 C C . ALA A 1 162 ? -14.414 -1.754 -1.136 1 98.5 162 ALA A C 1
ATOM 1327 O O . ALA A 1 162 ? -14.062 -1.353 -0.024 1 98.5 162 ALA A O 1
ATOM 1328 N N . PHE A 1 163 ? -13.633 -1.77 -2.141 1 98.75 163 PHE A N 1
ATOM 1329 C CA . PHE A 1 163 ? -12.422 -0.953 -2.145 1 98.75 163 PHE A CA 1
ATOM 1330 C C . PHE A 1 163 ? -12.117 -0.453 -3.551 1 98.75 163 PHE A C 1
ATOM 1332 O O . PHE A 1 163 ? -12.422 -1.126 -4.539 1 98.75 163 PHE A O 1
ATOM 1339 N N . ARG A 1 164 ? -11.562 0.703 -3.648 1 98.69 164 ARG A N 1
ATOM 1340 C CA . ARG A 1 164 ? -11.164 1.354 -4.891 1 98.69 164 ARG A CA 1
ATOM 1341 C C . ARG A 1 164 ? -9.648 1.304 -5.082 1 98.69 164 ARG A C 1
ATOM 1343 O O . ARG A 1 164 ? -8.898 1.533 -4.133 1 98.69 164 ARG A O 1
ATOM 1350 N N . HIS A 1 165 ? -9.203 0.944 -6.199 1 98.44 165 HIS A N 1
ATOM 1351 C CA . HIS A 1 165 ? -7.797 0.982 -6.582 1 98.44 165 HIS A CA 1
ATOM 1352 C C . HIS A 1 165 ? -7.508 2.148 -7.52 1 98.44 165 HIS A C 1
ATOM 1354 O O . HIS A 1 165 ? -7.934 2.137 -8.68 1 98.44 165 HIS A O 1
ATOM 1360 N N . GLN A 1 166 ? -6.859 3.176 -7.035 1 97.44 166 GLN A N 1
ATOM 1361 C CA . GLN A 1 166 ? -6.508 4.363 -7.809 1 97.44 166 GLN A CA 1
ATOM 1362 C C . GLN A 1 166 ? -5.004 4.449 -8.031 1 97.44 166 GLN A C 1
ATOM 1364 O O . GLN A 1 166 ? -4.223 4.23 -7.102 1 97.44 166 GLN A O 1
ATOM 1369 N N . HIS A 1 167 ? -4.57 4.77 -9.25 1 96.12 167 HIS A N 1
ATOM 1370 C CA . HIS A 1 167 ? -3.156 4.934 -9.562 1 96.12 167 HIS A CA 1
ATOM 1371 C C . HIS A 1 167 ? -2.781 6.41 -9.648 1 96.12 167 HIS A C 1
ATOM 1373 O O . HIS A 1 167 ? -3.656 7.273 -9.75 1 96.12 167 HIS A O 1
ATOM 1379 N N . ASN A 1 168 ? -1.442 6.742 -9.531 1 93.56 168 ASN A N 1
ATOM 1380 C CA . ASN A 1 168 ? -0.913 8.102 -9.57 1 93.56 168 ASN A CA 1
ATOM 1381 C C . ASN A 1 168 ? -1.583 8.992 -8.539 1 93.56 168 ASN A C 1
ATOM 1383 O O . ASN A 1 168 ? -1.985 10.117 -8.844 1 93.56 168 ASN A O 1
ATOM 1387 N N . TYR A 1 169 ? -1.781 8.477 -7.344 1 93.5 169 TYR A N 1
ATOM 1388 C CA . TYR A 1 169 ? -2.418 9.188 -6.238 1 93.5 169 TYR A CA 1
ATOM 1389 C C . TYR A 1 169 ? -1.503 10.273 -5.688 1 93.5 169 TYR A C 1
ATOM 1391 O O . TYR A 1 169 ? -1.786 11.469 -5.828 1 93.5 169 TYR A O 1
ATOM 1399 N N . ARG A 1 170 ? -0.42 9.883 -5.074 1 91.31 170 ARG A N 1
ATOM 1400 C CA . ARG A 1 170 ? 0.584 10.797 -4.539 1 91.31 170 ARG A CA 1
ATOM 1401 C C . ARG A 1 170 ? 1.993 10.273 -4.797 1 91.31 170 ARG A C 1
ATOM 1403 O O . ARG A 1 170 ? 2.283 9.102 -4.531 1 91.31 170 ARG A O 1
ATOM 1410 N N . TYR A 1 171 ? 2.889 11.125 -5.309 1 91.38 171 TYR A N 1
ATOM 1411 C CA . TYR A 1 171 ? 4.289 10.805 -5.555 1 91.38 171 TYR A CA 1
ATOM 1412 C C . TYR A 1 171 ? 4.418 9.586 -6.461 1 91.38 171 TYR A C 1
ATOM 1414 O O . TYR A 1 171 ? 5.238 8.703 -6.211 1 91.38 171 TYR A O 1
ATOM 1422 N N . ALA A 1 172 ? 3.5 9.43 -7.383 1 90.31 172 ALA A N 1
ATOM 1423 C CA . ALA A 1 172 ? 3.496 8.367 -8.383 1 90.31 172 ALA A CA 1
ATOM 1424 C C . ALA A 1 172 ? 3.152 7.02 -7.75 1 90.31 172 ALA A C 1
ATOM 1426 O O . ALA A 1 172 ? 3.4 5.965 -8.344 1 90.31 172 ALA A O 1
ATOM 1427 N N . CYS A 1 173 ? 2.664 7.059 -6.523 1 96.12 173 CYS A N 1
ATOM 1428 C CA . CYS A 1 173 ? 2.211 5.848 -5.848 1 96.12 173 CYS A CA 1
ATOM 1429 C C . CYS A 1 173 ? 0.714 5.645 -6.039 1 96.12 173 CYS A C 1
ATOM 1431 O O . CYS A 1 173 ? 0.027 6.516 -6.574 1 96.12 173 CYS A O 1
ATOM 1433 N N . SER A 1 174 ? 0.241 4.473 -5.691 1 97.69 174 SER A N 1
ATOM 1434 C CA . SER A 1 174 ? -1.173 4.133 -5.809 1 97.69 174 SER A CA 1
ATOM 1435 C C . SER A 1 174 ? -1.872 4.199 -4.457 1 97.69 174 SER A C 1
ATOM 1437 O O . SER A 1 174 ? -1.222 4.371 -3.424 1 97.69 174 SER A O 1
ATOM 1439 N N . ASP A 1 175 ? -3.186 4.176 -4.512 1 97.88 175 ASP A N 1
ATOM 1440 C CA . ASP A 1 175 ? -4.023 4.254 -3.318 1 97.88 175 ASP A CA 1
ATOM 1441 C C . ASP A 1 175 ? -5.121 3.193 -3.348 1 97.88 175 ASP A C 1
ATOM 1443 O O . ASP A 1 175 ? -5.785 3.008 -4.371 1 97.88 175 ASP A O 1
ATOM 1447 N N . LEU A 1 176 ? -5.191 2.445 -2.279 1 98.69 176 LEU A N 1
ATOM 1448 C CA . LEU A 1 176 ? -6.363 1.609 -2.041 1 98.69 176 LEU A CA 1
ATOM 1449 C C . LEU A 1 176 ? -7.273 2.234 -0.988 1 98.69 176 LEU A C 1
ATOM 1451 O O . LEU A 1 176 ? -6.82 2.568 0.11 1 98.69 176 LEU A O 1
ATOM 1455 N N . TYR A 1 177 ? -8.5 2.482 -1.367 1 98.69 177 TYR A N 1
ATOM 1456 C CA . TYR A 1 177 ? -9.508 3.098 -0.507 1 98.69 177 TYR A CA 1
ATOM 1457 C C . TYR A 1 177 ? -10.578 2.088 -0.113 1 98.69 177 TYR A C 1
ATOM 1459 O O . TYR A 1 177 ? -11.43 1.731 -0.928 1 98.69 177 TYR A O 1
ATOM 1467 N N . PHE A 1 178 ? -10.578 1.62 1.155 1 98.88 178 PHE A N 1
ATOM 1468 C CA . PHE A 1 178 ? -11.469 0.574 1.643 1 98.88 178 PHE A CA 1
ATOM 1469 C C . PHE A 1 178 ? -12.703 1.18 2.305 1 98.88 178 PHE A C 1
ATOM 1471 O O . PHE A 1 178 ? -12.594 2.113 3.102 1 98.88 178 PHE A O 1
ATOM 1478 N N . ILE A 1 179 ? -13.859 0.679 2.002 1 98.94 179 ILE A N 1
ATOM 1479 C CA . ILE A 1 179 ? -15.125 1.113 2.582 1 98.94 179 ILE A CA 1
ATOM 1480 C C . ILE A 1 179 ? -15.594 0.097 3.623 1 98.94 179 ILE A C 1
ATOM 1482 O O . ILE A 1 179 ? -16.031 -1.002 3.275 1 98.94 179 ILE A O 1
ATOM 1486 N N . CYS A 1 180 ? -15.586 0.469 4.863 1 98.88 180 CYS A N 1
ATOM 1487 C CA . CYS A 1 180 ? -15.961 -0.414 5.961 1 98.88 180 CYS A CA 1
ATOM 1488 C C . CYS A 1 180 ? -17.375 -0.127 6.434 1 98.88 180 CYS A C 1
ATOM 1490 O O . CYS A 1 180 ? -17.688 0.995 6.84 1 98.88 180 CYS A O 1
ATOM 1492 N N . 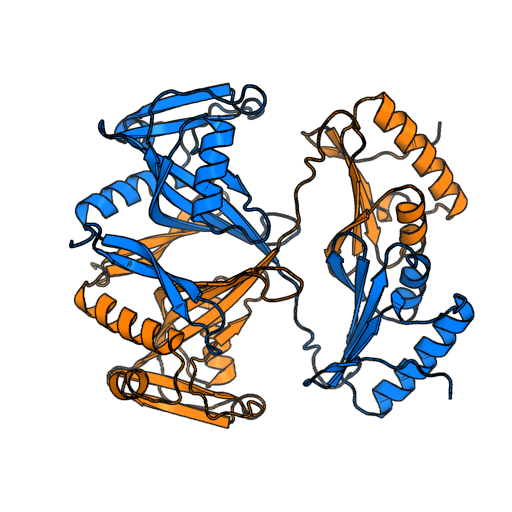VAL A 1 181 ? -18.188 -1.117 6.418 1 98.81 181 VAL A N 1
ATOM 1493 C CA . VAL A 1 181 ? -19.516 -0.986 7.02 1 98.81 181 VAL A CA 1
ATOM 1494 C C . VAL A 1 181 ? -19.391 -1.036 8.539 1 98.81 181 VAL A C 1
ATOM 1496 O O . VAL A 1 181 ? -18.844 -1.986 9.094 1 98.81 181 VAL A O 1
ATOM 1499 N N . LEU A 1 182 ? -19.875 0.009 9.164 1 98.69 182 LEU A N 1
ATOM 1500 C CA . LEU A 1 182 ? -19.812 0.121 10.617 1 98.69 182 LEU A CA 1
ATOM 1501 C C . LEU A 1 182 ? -21.219 0.284 11.203 1 98.69 182 LEU A C 1
ATOM 1503 O O . LEU A 1 182 ? -22.094 0.883 10.57 1 98.69 182 LEU A O 1
ATOM 1507 N N . HIS A 1 183 ? -21.359 -0.228 12.406 1 98 183 HIS A N 1
ATOM 1508 C CA . HIS A 1 183 ? -22.562 -0.006 13.195 1 98 183 HIS A CA 1
ATOM 1509 C C . HIS A 1 183 ? -22.297 0.962 14.344 1 98 183 HIS A C 1
ATOM 1511 O O . HIS A 1 183 ? -21.375 0.763 15.125 1 98 183 HIS A O 1
ATOM 1517 N N . PRO A 1 184 ? -23.141 1.998 14.438 1 98.31 184 PRO A N 1
ATOM 1518 C CA . PRO A 1 184 ? -22.938 2.947 15.531 1 98.31 184 PRO A CA 1
ATOM 1519 C C . PRO A 1 184 ? -23.391 2.402 16.875 1 98.31 184 PRO A C 1
ATOM 1521 O O . PRO A 1 184 ? -24.422 1.736 16.953 1 98.31 184 PRO A O 1
ATOM 1524 N N . LEU A 1 185 ? -22.578 2.633 17.828 1 97.31 185 LEU A N 1
ATOM 1525 C CA . LEU A 1 185 ? -22.953 2.285 19.203 1 97.31 185 LEU A CA 1
ATOM 1526 C C . LEU A 1 185 ? -23.734 3.422 19.859 1 97.31 185 LEU A C 1
ATOM 1528 O O . LEU A 1 185 ? -24.406 3.213 20.859 1 97.31 185 LEU A O 1
ATOM 1532 N N . SER A 1 186 ? -23.484 4.664 19.344 1 91.38 186 SER A N 1
ATOM 1533 C CA . SER A 1 186 ? -24.25 5.859 19.688 1 91.38 186 SER A CA 1
ATOM 1534 C C . SER A 1 186 ? -24.5 6.73 18.469 1 91.38 186 SER A C 1
ATOM 1536 O O . SER A 1 186 ? -23.734 6.68 17.5 1 91.38 186 SER A O 1
ATOM 1538 N N . GLU A 1 187 ? -25.516 7.5 18.531 1 93.94 187 GLU A N 1
ATOM 1539 C CA . GLU A 1 187 ? -25.828 8.305 17.344 1 93.94 187 GLU A CA 1
ATOM 1540 C C . GLU A 1 187 ? -25.547 9.781 17.594 1 93.94 187 GLU A C 1
ATOM 1542 O O . GLU A 1 187 ? -25.734 10.609 16.703 1 93.94 187 GLU A O 1
ATOM 1547 N N . GLU A 1 188 ? -25.062 10.031 18.719 1 95.31 188 GLU A N 1
ATOM 1548 C CA . GLU A 1 188 ? -24.734 11.422 19.031 1 95.31 188 GLU A CA 1
ATOM 1549 C C . GLU A 1 188 ? -23.5 11.883 18.25 1 95.31 188 GLU A C 1
ATOM 1551 O O . GLU A 1 188 ? -22.453 11.234 18.281 1 95.31 188 GLU A O 1
ATOM 1556 N N . ILE A 1 189 ? -23.641 13.016 17.594 1 96.62 189 ILE A N 1
ATOM 1557 C CA . ILE A 1 189 ? -22.578 13.555 16.766 1 96.62 189 ILE A CA 1
ATOM 1558 C C . ILE A 1 189 ? -21.828 14.633 17.547 1 96.62 189 ILE A C 1
ATOM 1560 O O . ILE A 1 189 ? -22.438 15.539 18.109 1 96.62 189 ILE A O 1
ATOM 1564 N N . ARG A 1 190 ? -20.594 14.578 17.641 1 94.69 190 ARG A N 1
ATOM 1565 C CA . ARG A 1 190 ? -19.656 15.586 18.125 1 94.69 190 ARG A CA 1
ATOM 1566 C C . ARG A 1 190 ? -18.5 15.773 17.141 1 94.69 190 ARG A C 1
ATOM 1568 O O . ARG A 1 190 ? -17.406 15.266 17.375 1 94.69 190 ARG A O 1
ATOM 1575 N N . SER A 1 191 ? -18.781 16.562 16.109 1 91.94 191 SER A N 1
ATOM 1576 C CA . SER A 1 191 ? -17.844 16.672 14.992 1 91.94 191 SER A CA 1
ATOM 1577 C C . SER A 1 191 ? -16.609 17.469 15.391 1 91.94 191 SER A C 1
ATOM 1579 O O . SER A 1 191 ? -16.688 18.359 16.234 1 91.94 191 SER A O 1
ATOM 1581 N N . CYS A 1 192 ? -15.516 17.188 14.797 1 87.25 192 CYS A N 1
ATOM 1582 C CA . CYS A 1 192 ? -14.273 17.938 14.969 1 87.25 192 CYS A CA 1
ATOM 1583 C C . CYS A 1 192 ? -14.359 19.297 14.297 1 87.25 192 CYS A C 1
ATOM 1585 O O . CYS A 1 192 ? -14.406 19.391 13.062 1 87.25 192 CYS A O 1
ATOM 1587 N N . PRO A 1 193 ? -14.266 20.344 14.992 1 85.44 193 PRO A N 1
ATOM 1588 C CA . PRO A 1 193 ? -14.477 21.672 14.414 1 85.44 193 PRO A CA 1
ATOM 1589 C C . PRO A 1 193 ? -13.32 22.109 13.516 1 85.44 193 PRO A C 1
ATOM 1591 O O . PRO A 1 193 ? -13.484 23 12.688 1 85.44 193 PRO A O 1
ATOM 1594 N N . ARG A 1 194 ? -12.242 21.578 13.609 1 82.5 194 ARG A N 1
ATOM 1595 C CA . ARG A 1 194 ? -11.07 21.969 12.836 1 82.5 194 ARG A CA 1
ATOM 1596 C C . ARG A 1 194 ? -11.141 21.406 11.414 1 82.5 194 ARG A C 1
ATOM 1598 O O . ARG A 1 194 ? -10.641 22.031 10.477 1 82.5 194 ARG A O 1
ATOM 1605 N N . GLU A 1 195 ? -11.852 20.281 11.227 1 84.94 195 GLU A N 1
ATOM 1606 C CA . GLU A 1 195 ? -11.789 19.578 9.953 1 84.94 195 GLU A CA 1
ATOM 1607 C C . GLU A 1 195 ? -13.156 19.531 9.281 1 84.94 195 GLU A C 1
ATOM 1609 O O . GLU A 1 195 ? -13.242 19.438 8.055 1 84.94 195 GLU A O 1
ATOM 1614 N N . ILE A 1 196 ? -14.18 19.547 10.125 1 90.38 196 ILE A N 1
ATOM 1615 C CA . ILE A 1 196 ? -15.508 19.219 9.625 1 90.38 196 ILE A CA 1
ATOM 1616 C C . ILE A 1 196 ? -16.422 20.438 9.719 1 90.38 196 ILE A C 1
ATOM 1618 O O . ILE A 1 196 ? -16.547 21.047 10.781 1 90.38 196 ILE A O 1
ATOM 1622 N N . SER A 1 197 ? -17.016 20.766 8.641 1 92.06 197 SER A N 1
ATOM 1623 C CA . SER A 1 197 ? -17.953 21.875 8.609 1 92.06 197 SER A CA 1
ATOM 1624 C C . SER A 1 197 ? -19.375 21.422 8.953 1 92.06 197 SER A C 1
ATOM 1626 O O . SER A 1 197 ? -20.109 22.125 9.648 1 92.06 197 SER A O 1
ATOM 1628 N N . LYS A 1 198 ? -19.75 20.25 8.422 1 94.31 198 LYS A N 1
ATOM 1629 C CA . LYS A 1 198 ? -21.062 19.672 8.68 1 94.31 198 LYS A CA 1
ATOM 1630 C C . LYS A 1 198 ? -20.969 18.172 8.859 1 94.31 198 LYS A C 1
ATOM 1632 O O . LYS A 1 198 ? -20.109 17.516 8.258 1 94.31 198 LYS A O 1
ATOM 1637 N N . CYS A 1 199 ? -21.781 17.688 9.672 1 96.31 199 CYS A N 1
ATOM 1638 C CA . CYS A 1 199 ? -21.938 16.266 9.922 1 96.31 199 CYS A CA 1
ATOM 1639 C C . CYS A 1 199 ? -23.375 15.93 10.266 1 96.31 199 CYS A C 1
ATOM 1641 O O . CYS A 1 199 ? -23.984 16.578 11.125 1 96.31 199 CYS A O 1
ATOM 1643 N N . GLN A 1 200 ? -23.953 14.945 9.602 1 97.44 200 GLN A N 1
ATOM 1644 C CA . GLN A 1 200 ? -25.344 14.609 9.883 1 97.44 200 GLN A CA 1
ATOM 1645 C C . GLN A 1 200 ? -25.656 13.172 9.477 1 97.44 200 GLN A C 1
ATOM 1647 O O . GLN A 1 200 ? -24.859 12.539 8.773 1 97.44 200 GLN A O 1
ATOM 1652 N N . TRP A 1 201 ? -26.75 12.742 10.016 1 98.38 201 TRP A N 1
ATOM 1653 C CA . TRP A 1 201 ? -27.391 11.523 9.516 1 98.38 201 TRP A CA 1
ATOM 1654 C C . TRP A 1 201 ? -28.266 11.828 8.305 1 98.38 201 TRP A C 1
ATOM 1656 O O . TRP A 1 201 ? -29.141 12.688 8.375 1 98.38 201 TRP A O 1
ATOM 1666 N N . MET A 1 202 ? -28.016 11.164 7.223 1 98.31 202 MET A N 1
ATOM 1667 C CA . MET A 1 202 ? -28.781 11.344 5.992 1 98.31 202 MET A CA 1
ATOM 1668 C C . MET A 1 202 ? -29.422 10.039 5.543 1 98.31 202 MET A C 1
ATOM 1670 O O . MET A 1 202 ? -28.766 8.984 5.574 1 98.31 202 MET A O 1
ATOM 1674 N N . ASP A 1 203 ? -30.688 10.102 5.156 1 98.56 203 ASP A N 1
ATOM 1675 C CA . ASP A 1 203 ? -31.312 8.898 4.609 1 98.56 203 ASP A CA 1
ATOM 1676 C C . ASP A 1 203 ? -30.484 8.328 3.455 1 98.56 203 ASP A C 1
ATOM 1678 O O . ASP A 1 203 ? -30 9.078 2.604 1 98.56 203 ASP A O 1
ATOM 1682 N N . LEU A 1 204 ? -30.391 7.035 3.445 1 98.25 204 LEU A N 1
ATOM 1683 C CA . LEU A 1 204 ? -29.547 6.367 2.449 1 98.25 204 LEU A CA 1
ATOM 1684 C C . LEU A 1 204 ? -30 6.727 1.038 1 98.25 204 LEU A C 1
ATOM 1686 O O . LEU A 1 204 ? -29.172 7.031 0.176 1 98.25 204 LEU A O 1
ATOM 1690 N N . ASP A 1 205 ? -31.266 6.719 0.816 1 98.12 205 ASP A N 1
ATOM 1691 C CA . ASP A 1 205 ? -31.797 7.043 -0.506 1 98.12 205 ASP A CA 1
ATOM 1692 C C . ASP A 1 205 ? -31.531 8.508 -0.859 1 98.12 205 ASP A C 1
ATOM 1694 O O . ASP A 1 205 ? -31.266 8.828 -2.016 1 98.12 205 ASP A O 1
ATOM 1698 N N . GLU A 1 206 ? -31.688 9.336 0.1 1 98.12 206 GLU A N 1
ATOM 1699 C CA . GLU A 1 206 ? -31.359 10.742 -0.118 1 98.12 206 GLU A CA 1
ATOM 1700 C C . GLU A 1 206 ? -29.891 10.906 -0.517 1 98.12 206 GLU A C 1
ATOM 1702 O O . GLU A 1 206 ? -29.578 11.688 -1.412 1 98.12 206 GLU A O 1
ATOM 1707 N N . TYR A 1 207 ? -29.031 10.203 0.162 1 98.06 207 TYR A N 1
ATOM 1708 C CA . TYR A 1 207 ? -27.609 10.242 -0.143 1 98.06 207 TYR A CA 1
ATOM 1709 C C . TYR A 1 207 ? -27.344 9.805 -1.577 1 98.06 207 TYR A C 1
ATOM 1711 O O . TYR A 1 207 ? -26.594 10.461 -2.307 1 98.06 207 TYR A O 1
ATOM 1719 N N . ILE A 1 208 ? -27.953 8.742 -2.049 1 98 208 ILE A N 1
ATOM 1720 C CA . ILE A 1 208 ? -27.75 8.164 -3.373 1 98 208 ILE A CA 1
ATOM 1721 C C . ILE A 1 208 ? -28.234 9.141 -4.441 1 98 208 ILE A C 1
ATOM 1723 O O . ILE A 1 208 ? -27.625 9.242 -5.512 1 98 208 ILE A O 1
ATOM 1727 N N . ASN A 1 209 ? -29.188 9.938 -4.125 1 97.31 209 ASN A N 1
ATOM 1728 C CA . ASN A 1 209 ? -29.781 10.828 -5.113 1 97.31 209 ASN A CA 1
ATOM 1729 C C . ASN A 1 209 ? -29.297 12.258 -4.949 1 97.31 209 ASN A C 1
ATOM 1731 O O . ASN A 1 209 ? -29.719 13.156 -5.688 1 97.31 209 ASN A O 1
ATOM 1735 N N . ASN A 1 210 ? -28.453 12.516 -4.043 1 96.19 210 ASN A N 1
ATOM 1736 C CA . ASN A 1 210 ? -27.969 13.859 -3.746 1 96.19 210 ASN A CA 1
ATOM 1737 C C . ASN A 1 210 ? -26.984 14.344 -4.805 1 96.19 210 ASN A C 1
ATOM 1739 O O . ASN A 1 210 ? -25.984 13.664 -5.09 1 96.19 210 ASN A O 1
ATOM 1743 N N . PRO A 1 211 ? -27.172 15.469 -5.391 1 93.75 211 PRO A N 1
ATOM 1744 C CA . PRO A 1 211 ? -26.281 15.969 -6.445 1 93.75 211 PRO A CA 1
ATOM 1745 C C . PRO A 1 211 ? -24.906 16.344 -5.922 1 93.75 211 PRO A C 1
ATOM 1747 O O . PRO A 1 211 ? -23.969 16.5 -6.711 1 93.75 211 PRO A O 1
ATOM 1750 N N . HIS A 1 212 ? -24.812 16.484 -4.625 1 93.88 212 HIS A N 1
ATOM 1751 C CA . HIS A 1 212 ? -23.547 16.875 -4.031 1 93.88 212 HIS A CA 1
ATOM 1752 C C . HIS A 1 212 ? -22.766 15.656 -3.543 1 93.88 212 HIS A C 1
ATOM 1754 O O . HIS A 1 212 ? -21.875 15.773 -2.695 1 93.88 212 HIS A O 1
ATOM 1760 N N . VAL A 1 213 ? -23.172 14.492 -3.998 1 95.19 213 VAL A N 1
ATOM 1761 C CA . VAL A 1 213 ? -22.453 13.25 -3.711 1 95.19 213 VAL A CA 1
ATOM 1762 C C . VAL A 1 213 ? -21.812 12.719 -4.984 1 95.19 213 VAL A C 1
ATOM 1764 O O . VAL A 1 213 ? -22.422 12.711 -6.051 1 95.19 213 VAL A O 1
ATOM 1767 N N . SER A 1 214 ? -20.562 12.367 -4.93 1 94.88 214 SER A N 1
ATOM 1768 C CA . SER A 1 214 ? -19.797 11.906 -6.094 1 94.88 214 SER A CA 1
ATOM 1769 C C . SER A 1 214 ? -20.344 10.578 -6.609 1 94.88 214 SER A C 1
ATOM 1771 O O . SER A 1 214 ? -21.031 9.859 -5.887 1 94.88 214 SER A O 1
ATOM 1773 N N . ASP A 1 215 ? -20 10.164 -7.844 1 96.12 215 ASP A N 1
ATOM 1774 C CA . ASP A 1 215 ? -20.406 8.906 -8.453 1 96.12 215 ASP A CA 1
ATOM 1775 C C . ASP A 1 215 ? -19.906 7.711 -7.641 1 96.12 215 ASP A C 1
ATOM 1777 O O . ASP A 1 215 ? -20.641 6.75 -7.414 1 96.12 215 ASP A O 1
ATOM 1781 N N . ALA A 1 216 ? -18.719 7.781 -7.199 1 96.69 216 ALA A N 1
ATOM 1782 C CA . ALA A 1 216 ? -18.156 6.688 -6.418 1 96.69 216 ALA A CA 1
ATOM 1783 C C . ALA A 1 216 ? -18.922 6.48 -5.117 1 96.69 216 ALA A C 1
ATOM 1785 O O . ALA A 1 216 ? -19.234 5.344 -4.754 1 96.69 216 ALA A O 1
ATOM 1786 N N . ASN A 1 217 ? -19.172 7.535 -4.441 1 97.5 217 ASN A N 1
ATOM 1787 C CA . ASN A 1 217 ? -19.875 7.445 -3.17 1 97.5 217 ASN A CA 1
ATOM 1788 C C . ASN A 1 217 ? -21.297 6.914 -3.352 1 97.5 217 ASN A C 1
ATOM 1790 O O . ASN A 1 217 ? -21.797 6.148 -2.521 1 97.5 217 ASN A O 1
ATOM 1794 N N . LYS A 1 218 ? -21.969 7.379 -4.391 1 97.81 218 LYS A N 1
ATOM 1795 C CA . LYS A 1 218 ? -23.266 6.805 -4.715 1 97.81 218 LYS A CA 1
ATOM 1796 C C . LYS A 1 218 ? -23.156 5.305 -4.977 1 97.81 218 LYS A C 1
ATOM 1798 O O . LYS A 1 218 ? -23.984 4.523 -4.512 1 97.81 218 LYS A O 1
ATOM 1803 N N . PHE A 1 219 ? -22.141 4.969 -5.738 1 98.12 219 PHE A N 1
ATOM 1804 C CA . PHE A 1 219 ? -21.906 3.566 -6.074 1 98.12 219 PHE A CA 1
ATOM 1805 C C . PHE A 1 219 ? -21.719 2.732 -4.812 1 98.12 219 PHE A C 1
ATOM 1807 O O . PHE A 1 219 ? -22.25 1.623 -4.711 1 98.12 219 PHE A O 1
ATOM 1814 N N . PHE A 1 220 ? -20.984 3.232 -3.805 1 98.5 220 PHE A N 1
ATOM 1815 C CA . PHE A 1 220 ? -20.797 2.539 -2.535 1 98.5 220 PHE A CA 1
ATOM 1816 C C . PHE A 1 220 ? -22.141 2.314 -1.847 1 98.5 220 PHE A C 1
ATOM 1818 O O . PHE A 1 220 ? -22.422 1.22 -1.354 1 98.5 220 PHE A O 1
ATOM 1825 N N . ALA A 1 221 ? -22.922 3.346 -1.817 1 98.56 221 ALA A N 1
ATOM 1826 C CA . ALA A 1 221 ? -24.219 3.252 -1.161 1 98.56 221 ALA A CA 1
ATOM 1827 C C . ALA A 1 221 ? -25.109 2.232 -1.862 1 98.56 221 ALA A C 1
ATOM 1829 O O . ALA A 1 221 ? -25.812 1.45 -1.206 1 98.56 221 ALA A O 1
ATOM 1830 N N . GLU A 1 222 ? -25.094 2.268 -3.137 1 98.25 222 GLU A N 1
ATOM 1831 C CA . GLU A 1 222 ? -25.859 1.279 -3.9 1 98.25 222 GLU A CA 1
ATOM 1832 C C . GLU A 1 222 ? -25.344 -0.135 -3.621 1 98.25 222 GLU A C 1
ATOM 1834 O O . GLU A 1 222 ? -26.141 -1.077 -3.551 1 98.25 222 GLU A O 1
ATOM 1839 N N . SER A 1 223 ? -24.062 -0.291 -3.555 1 98.12 223 SER A N 1
ATOM 1840 C CA . SER A 1 223 ? -23.469 -1.587 -3.248 1 98.12 223 SER A CA 1
ATOM 1841 C C . SER A 1 223 ? -23.922 -2.096 -1.884 1 98.12 223 SER A C 1
ATOM 1843 O O . SER A 1 223 ? -24.078 -3.303 -1.686 1 98.12 223 SER A O 1
ATOM 1845 N N . TYR A 1 224 ? -24.094 -1.196 -0.955 1 98.38 224 TYR A N 1
ATOM 1846 C CA . TYR A 1 224 ? -24.594 -1.585 0.36 1 98.38 224 TYR A CA 1
ATOM 1847 C C . TYR A 1 224 ? -26 -2.178 0.258 1 98.38 224 TYR A C 1
ATOM 1849 O O . TYR A 1 224 ? -26.297 -3.201 0.88 1 98.38 224 TYR A O 1
ATOM 1857 N N . LYS A 1 225 ? -26.797 -1.5 -0.518 1 97.81 225 LYS A N 1
ATOM 1858 C CA . LYS A 1 225 ? -28.141 -2.025 -0.729 1 97.81 225 LYS A CA 1
ATOM 1859 C C . LYS A 1 225 ? -28.109 -3.426 -1.333 1 97.81 225 LYS A C 1
ATOM 1861 O O . LYS A 1 225 ? -28.859 -4.309 -0.927 1 97.81 225 LYS A O 1
ATOM 1866 N N . LYS A 1 226 ? -27.266 -3.633 -2.254 1 96.5 226 LYS A N 1
ATOM 1867 C CA . LYS A 1 226 ? -27.109 -4.941 -2.883 1 96.5 226 LYS A CA 1
ATOM 1868 C C . LYS A 1 226 ? -26.625 -5.98 -1.878 1 96.5 226 LYS A C 1
ATOM 1870 O O . LYS A 1 226 ? -27.062 -7.133 -1.903 1 96.5 226 LYS A O 1
ATOM 1875 N N . GLN A 1 227 ? -25.672 -5.582 -1.06 1 96.31 227 GLN A N 1
ATOM 1876 C CA . GLN A 1 227 ? -25.172 -6.465 -0.013 1 96.31 227 GLN A CA 1
ATOM 1877 C C . GLN A 1 227 ? -26.297 -6.938 0.898 1 96.31 227 GLN A C 1
ATOM 1879 O O . GLN A 1 227 ? -26.375 -8.117 1.243 1 96.31 227 GLN A O 1
ATOM 1884 N N . GLN A 1 228 ? -27.156 -5.969 1.278 1 95.44 228 GLN A N 1
ATOM 1885 C CA . GLN A 1 228 ? -28.297 -6.312 2.137 1 95.44 228 GLN A CA 1
ATOM 1886 C C . GLN A 1 228 ? -29.25 -7.273 1.434 1 95.44 228 GLN A C 1
ATOM 1888 O O . GLN A 1 228 ? -29.812 -8.172 2.064 1 95.44 228 GLN A O 1
ATOM 1893 N N . ALA A 1 229 ? -29.375 -7.098 0.141 1 95.38 229 ALA A N 1
ATOM 1894 C CA . ALA A 1 229 ? -30.281 -7.926 -0.643 1 95.38 229 ALA A CA 1
ATOM 1895 C C . ALA A 1 229 ? -29.719 -9.328 -0.854 1 95.38 229 ALA A C 1
ATOM 1897 O O . ALA A 1 229 ? -30.438 -10.32 -0.737 1 95.38 229 ALA A O 1
ATOM 1898 N N . ASN A 1 230 ? -28.422 -9.461 -1.137 1 94.31 230 ASN A N 1
ATOM 1899 C CA . ASN A 1 230 ? -27.797 -10.734 -1.478 1 94.31 230 ASN A CA 1
ATOM 1900 C C . ASN A 1 230 ? -27.344 -11.492 -0.231 1 94.31 230 ASN A C 1
ATOM 1902 O O . ASN A 1 230 ? -26.984 -12.672 -0.305 1 94.31 230 ASN A O 1
ATOM 1906 N N . LYS A 1 231 ? -27.234 -10.805 0.877 1 95.75 231 LYS A N 1
ATOM 1907 C CA . LYS A 1 231 ? -26.906 -11.375 2.182 1 95.75 231 LYS A CA 1
ATOM 1908 C C . LYS A 1 231 ? -25.5 -11.953 2.189 1 95.75 231 LYS A C 1
ATOM 1910 O O . LYS A 1 231 ? -25.266 -13.039 2.727 1 95.75 231 LYS A O 1
ATOM 1915 N N . MET A 1 232 ? -24.641 -11.32 1.436 1 96.69 232 MET A N 1
ATOM 1916 C CA . MET A 1 232 ? -23.219 -11.664 1.406 1 96.69 232 MET A CA 1
ATOM 1917 C C . MET A 1 232 ? -22.359 -10.445 1.73 1 96.69 232 MET A C 1
ATOM 1919 O O . MET A 1 232 ? -22.719 -9.32 1.4 1 96.69 232 MET A O 1
ATOM 1923 N N . CYS A 1 233 ? -21.281 -10.625 2.389 1 97.62 233 CYS A N 1
ATOM 1924 C CA . CYS A 1 233 ? -20.359 -9.555 2.758 1 97.62 233 CYS A CA 1
ATOM 1925 C C . CYS A 1 233 ? -18.922 -10.031 2.693 1 97.62 233 CYS A C 1
ATOM 1927 O O . CYS A 1 233 ? -18.656 -11.195 2.383 1 97.62 233 CYS A O 1
ATOM 1929 N N . ILE A 1 234 ? -17.984 -9.141 2.816 1 98.19 234 ILE A N 1
ATOM 1930 C CA . ILE A 1 234 ? -16.562 -9.445 2.926 1 98.19 234 ILE A CA 1
ATOM 1931 C C . ILE A 1 234 ? -16.109 -9.258 4.371 1 98.19 234 ILE A C 1
ATOM 1933 O O . ILE A 1 234 ? -16.281 -8.18 4.949 1 98.19 234 ILE A O 1
ATOM 1937 N N . ARG A 1 235 ? -15.539 -10.266 4.977 1 97.94 235 ARG A N 1
ATOM 1938 C CA . ARG A 1 235 ? -15.07 -10.219 6.355 1 97.94 235 ARG A CA 1
ATOM 1939 C C . ARG A 1 235 ? -13.727 -10.914 6.504 1 97.94 235 ARG A C 1
ATOM 1941 O O . ARG A 1 235 ? -13.391 -11.805 5.715 1 97.94 235 ARG A O 1
ATOM 1948 N N . PRO A 1 236 ? -12.992 -10.492 7.5 1 98 236 PRO A N 1
ATOM 1949 C CA . PRO A 1 236 ? -11.703 -11.156 7.734 1 98 236 PRO A CA 1
ATOM 1950 C C . PRO A 1 236 ? -11.836 -12.414 8.586 1 98 236 PRO A C 1
ATOM 1952 O O . PRO A 1 236 ? -12.672 -12.469 9.492 1 98 236 PRO A O 1
ATOM 1955 N N . SER A 1 237 ? -11.102 -13.414 8.305 1 97.88 237 SER A N 1
ATOM 1956 C CA . SER A 1 237 ? -10.805 -14.578 9.141 1 97.88 237 SER A CA 1
ATOM 1957 C C . SER A 1 237 ? -9.336 -14.617 9.531 1 97.88 237 SER A C 1
ATOM 1959 O O . SER A 1 237 ? -8.461 -14.305 8.719 1 97.88 237 SER A O 1
ATOM 1961 N N . ARG A 1 238 ? -9.055 -14.945 10.758 1 96.75 238 ARG A N 1
ATOM 1962 C CA . ARG A 1 238 ? -7.68 -15.039 11.227 1 96.75 238 ARG A CA 1
ATOM 1963 C C . ARG A 1 238 ? -7.082 -16.406 10.898 1 96.75 238 ARG A C 1
ATOM 1965 O O . ARG A 1 238 ? -7.555 -17.438 11.398 1 96.75 238 ARG A O 1
ATOM 1972 N N . ILE A 1 239 ? -6.051 -16.375 10.047 1 97.06 239 ILE A N 1
ATOM 1973 C CA . ILE A 1 239 ? -5.445 -17.609 9.586 1 97.06 239 ILE A CA 1
ATOM 1974 C C . ILE A 1 239 ? -3.949 -17.594 9.891 1 97.06 239 ILE A C 1
ATOM 1976 O O . ILE A 1 239 ? -3.279 -16.578 9.711 1 97.06 239 ILE A O 1
ATOM 1980 N N . TRP A 1 240 ? -3.416 -18.656 10.328 1 94.56 240 TRP A N 1
ATOM 1981 C CA . TRP A 1 240 ? -2.004 -18.781 10.672 1 94.56 240 TRP A CA 1
ATOM 1982 C C . TRP A 1 240 ? -1.124 -18.562 9.445 1 94.56 240 TRP A C 1
ATOM 1984 O O . TRP A 1 240 ? -1.449 -19.031 8.352 1 94.56 240 TRP A O 1
ATOM 1994 N N . ASN A 1 241 ? -0.028 -17.922 9.758 1 90.94 241 ASN A N 1
ATOM 1995 C CA . ASN A 1 241 ? 0.983 -17.875 8.703 1 90.94 241 ASN A CA 1
ATOM 1996 C C . ASN A 1 241 ? 1.72 -19.203 8.586 1 90.94 241 ASN A C 1
ATOM 1998 O O . ASN A 1 241 ? 1.442 -20.141 9.328 1 90.94 241 ASN A O 1
ATOM 2002 N N . TYR A 1 242 ? 2.594 -19.203 7.609 1 84 242 TYR A N 1
ATOM 2003 C CA . TYR A 1 242 ? 3.283 -20.453 7.293 1 84 242 TYR A CA 1
ATOM 2004 C C . TYR A 1 242 ? 4 -21 8.516 1 84 242 TYR A C 1
ATOM 2006 O O . TYR A 1 242 ? 3.896 -22.203 8.82 1 84 242 TYR A O 1
ATOM 2014 N N . SER A 1 243 ? 4.641 -20.156 9.25 1 86.94 243 SER A N 1
ATOM 2015 C CA . SER A 1 243 ? 5.449 -20.578 10.398 1 86.94 243 SER A CA 1
ATOM 2016 C C . SER A 1 243 ? 4.594 -20.734 11.648 1 86.94 243 SER A C 1
ATOM 2018 O O . SER A 1 243 ? 5.105 -21.094 12.711 1 86.94 243 SER A O 1
ATOM 2020 N N . LYS A 1 244 ? 3.365 -20.391 11.602 1 90.81 244 LYS A N 1
ATOM 2021 C CA . LYS A 1 244 ? 2.402 -20.516 12.695 1 90.81 244 LYS A CA 1
ATOM 2022 C C . LYS A 1 244 ? 2.799 -19.641 13.883 1 90.81 244 LYS A C 1
ATOM 2024 O O . LYS A 1 244 ? 2.707 -20.078 15.031 1 90.81 244 LYS A O 1
ATOM 2029 N N . THR A 1 245 ? 3.332 -18.516 13.633 1 91.88 245 THR A N 1
ATOM 2030 C CA . THR A 1 245 ? 3.752 -17.594 14.68 1 91.88 245 THR A CA 1
ATOM 2031 C C . THR A 1 245 ? 2.746 -16.453 14.82 1 91.88 245 THR A C 1
ATOM 2033 O O . THR A 1 245 ? 2.623 -15.867 15.898 1 91.88 245 THR A O 1
ATOM 2036 N N . VAL A 1 246 ? 2.096 -16.125 13.758 1 92.88 246 VAL A N 1
ATOM 2037 C CA . VAL A 1 246 ? 1.141 -15.016 13.758 1 92.88 246 VAL A CA 1
ATOM 2038 C C . VAL A 1 246 ? -0.057 -15.367 12.883 1 92.88 246 VAL A C 1
ATOM 2040 O O . VAL A 1 246 ? 0.08 -16.094 11.898 1 92.88 246 VAL A O 1
ATOM 2043 N N . LYS A 1 247 ? -1.219 -14.883 13.281 1 95.56 247 LYS A N 1
ATOM 2044 C CA . LYS A 1 247 ? -2.4 -14.984 12.43 1 95.56 247 LYS A CA 1
ATOM 2045 C C . LYS A 1 247 ? -2.643 -13.695 11.664 1 95.56 247 LYS A C 1
ATOM 2047 O O . LYS A 1 247 ? -2.547 -12.602 12.227 1 95.56 247 LYS A O 1
ATOM 2052 N N . ASN A 1 248 ? -2.891 -13.828 10.398 1 96.44 248 ASN A N 1
ATOM 2053 C CA . ASN A 1 248 ? -3.211 -12.68 9.555 1 96.44 248 ASN A CA 1
ATOM 2054 C C . ASN A 1 248 ? -4.695 -12.648 9.195 1 96.44 248 ASN A C 1
ATOM 2056 O O . ASN A 1 248 ? -5.355 -13.688 9.172 1 96.44 248 ASN A O 1
ATOM 2060 N N . ASN A 1 249 ? -5.199 -11.438 9 1 97.75 249 ASN A N 1
ATOM 2061 C CA . ASN A 1 249 ? -6.547 -11.289 8.461 1 97.75 249 ASN A CA 1
ATOM 2062 C C . ASN A 1 249 ? -6.605 -11.656 6.984 1 97.75 249 ASN A C 1
ATOM 2064 O O . ASN A 1 249 ? -5.879 -11.086 6.168 1 97.75 249 ASN A O 1
ATOM 2068 N N . ILE A 1 250 ? -7.434 -12.625 6.617 1 98.56 250 ILE A N 1
ATOM 2069 C CA . ILE A 1 250 ? -7.754 -12.922 5.227 1 98.56 250 ILE A CA 1
ATOM 2070 C C . ILE A 1 250 ? -9.219 -12.578 4.945 1 98.56 250 ILE A C 1
ATOM 2072 O O . ILE A 1 250 ? -10.125 -13.164 5.543 1 98.56 250 ILE A O 1
ATOM 2076 N N . TYR A 1 251 ? -9.43 -11.648 4.066 1 98.75 251 TYR A N 1
ATOM 2077 C CA . TYR A 1 251 ? -10.766 -11.172 3.719 1 98.75 251 TYR A CA 1
ATOM 2078 C C . TYR A 1 251 ? -11.367 -12.008 2.594 1 98.75 251 TYR A C 1
ATOM 2080 O O . TYR A 1 251 ? -10.758 -12.156 1.531 1 98.75 251 TYR A O 1
ATOM 2088 N N . THR A 1 252 ? -12.516 -12.57 2.811 1 98.5 252 THR A N 1
ATOM 2089 C CA . THR A 1 252 ? -13.242 -13.383 1.84 1 98.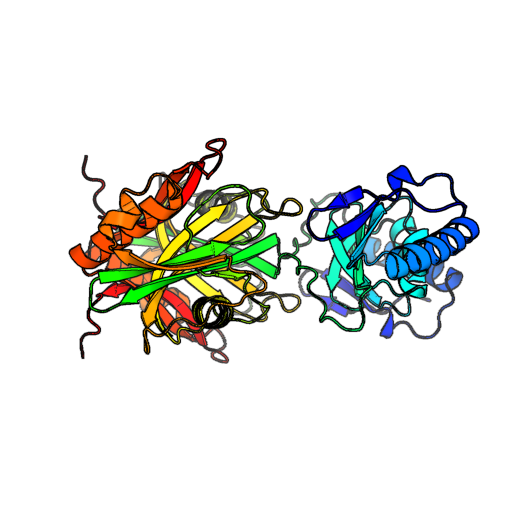5 252 THR A CA 1
ATOM 2090 C C . THR A 1 252 ? -14.727 -13.055 1.87 1 98.5 252 THR A C 1
ATOM 2092 O O . THR A 1 252 ? -15.195 -12.328 2.752 1 98.5 252 THR A O 1
ATOM 2095 N N . ILE A 1 253 ? -15.461 -13.539 0.887 1 98 253 ILE A N 1
ATOM 2096 C CA . ILE A 1 253 ? -16.922 -13.445 0.889 1 98 253 ILE A CA 1
ATOM 2097 C C . ILE A 1 253 ? -17.5 -14.422 1.91 1 98 253 ILE A C 1
ATOM 2099 O O . ILE A 1 253 ? -17.109 -15.594 1.948 1 98 253 ILE A O 1
ATOM 2103 N N . GLN A 1 254 ? -18.391 -13.953 2.719 1 96.81 254 GLN A N 1
ATOM 2104 C CA . GLN A 1 254 ? -19.062 -14.719 3.758 1 96.81 254 GLN A CA 1
ATOM 2105 C C . GLN A 1 254 ? -20.531 -14.328 3.861 1 96.81 254 GLN A C 1
ATOM 2107 O O . GLN A 1 254 ? -20.938 -13.258 3.395 1 96.81 254 GLN A O 1
ATOM 2112 N N . PRO A 1 255 ? -21.359 -15.234 4.438 1 95.38 255 PRO A N 1
ATOM 2113 C CA . PRO A 1 255 ? -22.75 -14.836 4.688 1 95.38 255 PRO A CA 1
ATOM 2114 C C . PRO A 1 255 ? -22.859 -13.641 5.633 1 95.38 255 PRO A C 1
ATOM 2116 O O . PRO A 1 255 ? -22.078 -13.516 6.574 1 95.38 255 PRO A O 1
ATOM 2119 N N . LEU A 1 256 ? -23.844 -12.797 5.32 1 93.5 256 LEU A N 1
ATOM 2120 C CA . LEU A 1 256 ? -24.047 -11.586 6.113 1 93.5 256 LEU A CA 1
ATOM 2121 C C . LEU A 1 256 ? -24.484 -11.938 7.531 1 93.5 256 LEU A C 1
ATOM 2123 O O . LEU A 1 256 ? -24.078 -11.281 8.492 1 93.5 256 LEU A O 1
ATOM 2127 N N . ASP A 1 257 ? -25.453 -12.883 7.668 1 85.5 257 ASP A N 1
ATOM 2128 C CA . ASP A 1 257 ? -25.906 -13.312 8.984 1 85.5 257 ASP A CA 1
ATOM 2129 C C . ASP A 1 257 ? -24.875 -14.219 9.656 1 85.5 257 ASP A C 1
ATOM 2131 O O . ASP A 1 257 ? -24.328 -15.133 9.031 1 85.5 257 ASP A O 1
ATOM 2135 N N . LYS A 1 258 ? -24.266 -13.773 10.68 1 63.41 258 LYS A N 1
ATOM 2136 C CA . LYS A 1 258 ? -23.297 -14.586 11.406 1 63.41 258 LYS A CA 1
ATOM 2137 C C . LYS A 1 258 ? -23.938 -15.875 11.922 1 63.41 258 LYS A C 1
ATOM 2139 O O . LYS A 1 258 ? -24.906 -15.836 12.672 1 63.41 258 LYS A O 1
ATOM 2144 N N . SER A 1 259 ? -24.234 -16.797 11.094 1 42.66 259 SER A N 1
ATOM 2145 C CA . SER A 1 259 ? -24.906 -17.953 11.672 1 42.66 259 SER A CA 1
ATOM 2146 C C . SER A 1 259 ? -24.344 -18.281 13.055 1 42.66 259 SER A C 1
ATOM 2148 O O . SER A 1 259 ? -23.141 -18.438 13.219 1 42.66 259 SER A O 1
ATOM 2150 N N . MET A 1 260 ? -25 -17.875 14.133 1 33.12 260 MET A N 1
ATOM 2151 C CA . MET A 1 260 ? -24.844 -18.453 15.469 1 33.12 260 MET A CA 1
ATOM 2152 C C . MET A 1 260 ? -24.5 -19.938 15.383 1 33.12 260 MET A C 1
ATOM 2154 O O . MET A 1 260 ? -25.016 -20.656 14.531 1 33.12 260 MET A O 1
ATOM 2158 N N . MET B 1 1 ? 17.094 40.625 1.243 1 53.5 1 MET B N 1
ATOM 2159 C CA . MET B 1 1 ? 16.938 39.438 2.082 1 53.5 1 MET B CA 1
ATOM 2160 C C . MET B 1 1 ? 16.75 38.188 1.229 1 53.5 1 MET B C 1
ATOM 2162 O O . MET B 1 1 ? 16.047 38.219 0.215 1 53.5 1 MET B O 1
ATOM 2166 N N . GLU B 1 2 ? 17.688 37.25 1.214 1 77.62 2 GLU B N 1
ATOM 2167 C CA . GLU B 1 2 ? 17.984 36.156 0.27 1 77.62 2 GLU B CA 1
ATOM 2168 C C . GLU B 1 2 ? 17.25 34.875 0.646 1 77.62 2 GLU B C 1
ATOM 2170 O O . GLU B 1 2 ? 17.875 33.906 1.071 1 77.62 2 GLU B O 1
ATOM 2175 N N . TYR B 1 3 ? 15.969 35.031 0.703 1 84.31 3 TYR B N 1
ATOM 2176 C CA . TYR B 1 3 ? 15.156 33.906 1.068 1 84.31 3 TYR B CA 1
ATOM 2177 C C . TYR B 1 3 ? 14.844 33.031 -0.154 1 84.31 3 TYR B C 1
ATOM 2179 O O . TYR B 1 3 ? 14.883 33.531 -1.286 1 84.31 3 TYR B O 1
ATOM 2187 N N . PHE B 1 4 ? 14.656 31.75 0.145 1 90.44 4 PHE B N 1
ATOM 2188 C CA . PHE B 1 4 ? 14.188 30.891 -0.937 1 90.44 4 PHE B CA 1
ATOM 2189 C C . PHE B 1 4 ? 12.75 31.234 -1.319 1 90.44 4 PHE B C 1
ATOM 2191 O O . PHE B 1 4 ? 11.984 31.734 -0.492 1 90.44 4 PHE B O 1
ATOM 2198 N N . GLN B 1 5 ? 12.445 31.031 -2.598 1 87.94 5 GLN B N 1
ATOM 2199 C CA . GLN B 1 5 ? 11.078 31.172 -3.092 1 87.94 5 GLN B CA 1
ATOM 2200 C C . GLN B 1 5 ? 10.406 29.812 -3.25 1 87.94 5 GLN B C 1
ATOM 2202 O O . GLN B 1 5 ? 10.453 29.203 -4.328 1 87.94 5 GLN B O 1
ATOM 2207 N N . PRO B 1 6 ? 9.781 29.406 -2.25 1 92.75 6 PRO B N 1
ATOM 2208 C CA . PRO B 1 6 ? 9.18 28.062 -2.275 1 92.75 6 PRO B CA 1
ATOM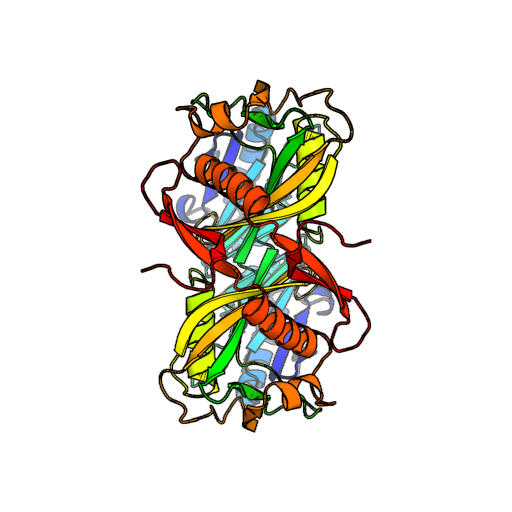 2209 C C . PRO B 1 6 ? 7.82 28.031 -2.965 1 92.75 6 PRO B C 1
ATOM 2211 O O . PRO B 1 6 ? 7.258 29.094 -3.268 1 92.75 6 PRO B O 1
ATOM 2214 N N . GLU B 1 7 ? 7.387 26.906 -3.357 1 94.75 7 GLU B N 1
ATOM 2215 C CA . GLU B 1 7 ? 5.984 26.672 -3.689 1 94.75 7 GLU B CA 1
ATOM 2216 C C . GLU B 1 7 ? 5.145 26.484 -2.432 1 94.75 7 GLU B C 1
ATOM 2218 O O . GLU B 1 7 ? 5.551 25.781 -1.507 1 94.75 7 GLU B O 1
ATOM 2223 N N . ILE B 1 8 ? 3.941 27.078 -2.402 1 94.06 8 ILE B N 1
ATOM 2224 C CA . ILE B 1 8 ? 3.084 27.047 -1.224 1 94.06 8 ILE B CA 1
ATOM 2225 C C . ILE B 1 8 ? 1.85 26.188 -1.515 1 94.06 8 ILE B C 1
ATOM 2227 O O . ILE B 1 8 ? 1.258 26.297 -2.592 1 94.06 8 ILE B O 1
ATOM 2231 N N . ASP B 1 9 ? 1.534 25.359 -0.581 1 89.69 9 ASP B N 1
ATOM 2232 C CA . ASP B 1 9 ? 0.34 24.547 -0.772 1 89.69 9 ASP B CA 1
ATOM 2233 C C . ASP B 1 9 ? -0.811 25.031 0.101 1 89.69 9 ASP B C 1
ATOM 2235 O O . ASP B 1 9 ? -0.67 26.031 0.815 1 89.69 9 ASP B O 1
ATOM 2239 N N . ARG B 1 10 ? -1.998 24.391 0.036 1 83.75 10 ARG B N 1
ATOM 2240 C CA . ARG B 1 10 ? -3.225 24.859 0.681 1 83.75 10 ARG B CA 1
ATOM 2241 C C . ARG B 1 10 ? -3.146 24.672 2.193 1 83.75 10 ARG B C 1
ATOM 2243 O O . ARG B 1 10 ? -3.98 25.203 2.93 1 83.75 10 ARG B O 1
ATOM 2250 N N . PHE B 1 11 ? -2.176 23.953 2.717 1 85.94 11 PHE B N 1
ATOM 2251 C CA . PHE B 1 11 ? -2.047 23.672 4.141 1 85.94 11 PHE B CA 1
ATOM 2252 C C . PHE B 1 11 ? -0.963 24.547 4.77 1 85.94 11 PHE B C 1
ATOM 2254 O O . PHE B 1 11 ? -0.484 24.25 5.867 1 85.94 11 PHE B O 1
ATOM 2261 N N . LYS B 1 12 ? -0.465 25.484 3.984 1 90.62 12 LYS B N 1
ATOM 2262 C CA . LYS B 1 12 ? 0.62 26.359 4.41 1 90.62 12 LYS B CA 1
ATOM 2263 C C . LYS B 1 12 ? 1.941 25.594 4.496 1 90.62 12 LYS B C 1
ATOM 2265 O O . LYS B 1 12 ? 2.752 25.859 5.387 1 90.62 12 LYS B O 1
ATOM 2270 N N . GLY B 1 13 ? 2.053 24.641 3.68 1 94.5 13 GLY B N 1
ATOM 2271 C CA . GLY B 1 13 ? 3.314 23.938 3.49 1 94.5 13 GLY B CA 1
ATOM 2272 C C . GLY B 1 13 ? 4.172 24.547 2.395 1 94.5 13 GLY B C 1
ATOM 2273 O O . GLY B 1 13 ? 3.648 25.109 1.424 1 94.5 13 GLY B O 1
ATOM 2274 N N . LEU B 1 14 ? 5.473 24.453 2.586 1 97 14 LEU B N 1
ATOM 2275 C CA . LEU B 1 14 ? 6.422 25.031 1.64 1 97 14 LEU B CA 1
ATOM 2276 C C . LEU B 1 14 ? 7.293 23.938 1.019 1 97 14 LEU B C 1
ATOM 2278 O O . LEU B 1 14 ? 7.715 23 1.708 1 97 14 LEU B O 1
ATOM 2282 N N . THR B 1 15 ? 7.562 24.047 -0.283 1 97 15 THR B N 1
ATOM 2283 C CA . THR B 1 15 ? 8.445 23.094 -0.945 1 97 15 THR B CA 1
ATOM 2284 C C . THR B 1 15 ? 9.523 23.812 -1.749 1 97 15 THR B C 1
ATOM 2286 O O . THR B 1 15 ? 9.219 24.703 -2.541 1 97 15 THR B O 1
ATOM 2289 N N . ILE B 1 16 ? 10.727 23.391 -1.46 1 95.88 16 ILE B N 1
ATOM 2290 C CA . ILE B 1 16 ? 11.852 23.859 -2.258 1 95.88 16 ILE B CA 1
ATOM 2291 C C . ILE B 1 16 ? 12.406 22.719 -3.096 1 95.88 16 ILE B C 1
ATOM 2293 O O . ILE B 1 16 ? 12.508 21.578 -2.615 1 95.88 16 ILE B O 1
ATOM 2297 N N . ASP B 1 17 ? 12.711 23.016 -4.332 1 96.12 17 ASP B N 1
ATOM 2298 C CA . ASP B 1 17 ? 13.312 22.062 -5.273 1 96.12 17 ASP B CA 1
ATOM 2299 C C . ASP B 1 17 ? 14.766 22.438 -5.566 1 96.12 17 ASP B C 1
ATOM 2301 O O . ASP B 1 17 ? 15.047 23.547 -6.035 1 96.12 17 ASP B O 1
ATOM 2305 N N . SER B 1 18 ? 15.617 21.547 -5.262 1 94.88 18 SER B N 1
ATOM 2306 C CA . SER B 1 18 ? 17.031 21.828 -5.43 1 94.88 18 SER B CA 1
ATOM 2307 C C . SER B 1 18 ? 17.359 22.203 -6.875 1 94.88 18 SER B C 1
ATOM 2309 O O . SER B 1 18 ? 18.312 22.938 -7.133 1 94.88 18 SER B O 1
ATOM 2311 N N . GLU B 1 19 ? 16.578 21.672 -7.805 1 92.44 19 GLU B N 1
ATOM 2312 C CA . GLU B 1 19 ? 16.781 22 -9.211 1 92.44 19 GLU B CA 1
ATOM 2313 C C . GLU B 1 19 ? 16.531 23.469 -9.492 1 92.44 19 GLU B C 1
ATOM 2315 O O . GLU B 1 19 ? 17.078 24.031 -10.445 1 92.44 19 GLU B O 1
ATOM 2320 N N . LYS B 1 20 ? 15.734 24.078 -8.641 1 89.81 20 LYS B N 1
ATOM 2321 C CA . LYS B 1 20 ? 15.328 25.453 -8.883 1 89.81 20 LYS B CA 1
ATOM 2322 C C . LYS B 1 20 ? 16.203 26.422 -8.094 1 89.81 20 LYS B C 1
ATOM 2324 O O . LYS B 1 20 ? 16.062 27.641 -8.234 1 89.81 20 LYS B O 1
ATOM 2329 N N . ILE B 1 21 ? 16.953 25.922 -7.207 1 82.31 21 ILE B N 1
ATOM 2330 C CA . ILE B 1 21 ? 17.719 26.812 -6.336 1 82.31 21 ILE B CA 1
ATOM 2331 C C . ILE B 1 21 ? 19.141 26.922 -6.863 1 82.31 21 ILE B C 1
ATOM 2333 O O . ILE B 1 21 ? 19.875 27.844 -6.488 1 82.31 21 ILE B O 1
ATOM 2337 N N . ILE B 1 22 ? 19.688 26.031 -7.773 1 63.75 22 ILE B N 1
ATOM 2338 C CA . ILE B 1 22 ? 21.031 26.125 -8.344 1 63.75 22 ILE B CA 1
ATOM 2339 C C . ILE B 1 22 ? 21.172 27.438 -9.125 1 63.75 22 ILE B C 1
ATOM 2341 O O . ILE B 1 22 ? 20.203 27.922 -9.711 1 63.75 22 ILE B O 1
ATOM 2345 N N . PRO B 1 23 ? 22.484 28.062 -8.82 1 63.31 23 PRO B N 1
ATOM 2346 C CA . PRO B 1 23 ? 23.844 27.625 -8.508 1 63.31 23 PRO B CA 1
ATOM 2347 C C . PRO B 1 23 ? 24.281 28 -7.09 1 63.31 23 PRO B C 1
ATOM 2349 O O . PRO B 1 23 ? 25.406 28.453 -6.887 1 63.31 23 PRO B O 1
ATOM 2352 N N . LEU B 1 24 ? 23.828 27.625 -5.98 1 74.69 24 LEU B N 1
ATOM 2353 C CA . LEU B 1 24 ? 24.281 28.031 -4.648 1 74.69 24 LEU B CA 1
ATOM 2354 C C . LEU B 1 24 ? 25.312 27.047 -4.109 1 74.69 24 LEU B C 1
ATOM 2356 O O . LEU B 1 24 ? 25.203 25.844 -4.328 1 74.69 24 LEU B O 1
ATOM 2360 N N . ASP B 1 25 ? 26.5 27.719 -3.721 1 86.75 25 ASP B N 1
ATOM 2361 C CA . ASP B 1 25 ? 27.406 26.828 -2.996 1 86.75 25 ASP B CA 1
ATOM 2362 C C . ASP B 1 25 ? 26.797 26.375 -1.677 1 86.75 25 ASP B C 1
ATOM 2364 O O . ASP B 1 25 ? 25.734 26.859 -1.278 1 86.75 25 ASP B O 1
ATOM 2368 N N . GLU B 1 26 ? 27.359 25.438 -0.966 1 91.62 26 GLU B N 1
ATOM 2369 C CA . GLU B 1 26 ? 26.828 24.766 0.215 1 91.62 26 GLU B CA 1
ATOM 2370 C C . GLU B 1 26 ? 26.641 25.75 1.371 1 91.62 26 GLU B C 1
ATOM 2372 O O . GLU B 1 26 ? 25.641 25.672 2.094 1 91.62 26 GLU B O 1
ATOM 2377 N N . LYS B 1 27 ? 27.641 26.594 1.533 1 93 27 LYS B N 1
ATOM 2378 C CA . LYS B 1 27 ? 27.578 27.578 2.617 1 93 27 LYS B CA 1
ATOM 2379 C C . LYS B 1 27 ? 26.438 28.562 2.402 1 93 27 LYS B C 1
ATOM 2381 O O . LYS B 1 27 ? 25.672 28.859 3.33 1 93 27 LYS B O 1
ATOM 2386 N N . GLU B 1 28 ? 26.375 29.062 1.232 1 92.94 28 GLU B N 1
ATOM 2387 C CA . GLU B 1 28 ? 25.297 29.984 0.9 1 92.94 28 GLU B CA 1
ATOM 2388 C C . GLU B 1 28 ? 23.938 29.297 1.062 1 92.94 28 GLU B C 1
ATOM 2390 O O . GLU B 1 28 ? 22.984 29.922 1.537 1 92.94 28 GLU B O 1
ATOM 2395 N N . PHE B 1 29 ? 23.906 28.094 0.636 1 94.81 29 PHE B N 1
ATOM 2396 C CA . PHE B 1 29 ? 22.672 27.344 0.778 1 94.81 29 PHE B CA 1
ATOM 2397 C C . PHE B 1 29 ? 22.266 27.234 2.244 1 94.81 29 PHE B C 1
ATOM 2399 O O . PHE B 1 29 ? 21.109 27.484 2.596 1 94.81 29 PHE B O 1
ATOM 2406 N N . GLU B 1 30 ? 23.141 26.828 3.076 1 95.44 30 GLU B N 1
ATOM 2407 C CA . GLU B 1 30 ? 22.875 26.656 4.5 1 95.44 30 GLU B CA 1
ATOM 2408 C C . GLU B 1 30 ? 22.375 27.953 5.133 1 95.44 30 GLU B C 1
ATOM 2410 O O . GLU B 1 30 ? 21.375 27.953 5.848 1 95.44 30 GLU B O 1
ATOM 2415 N N . GLU B 1 31 ? 23.062 29.031 4.84 1 94.44 31 GLU B N 1
ATOM 2416 C CA . GLU B 1 31 ? 22.719 30.328 5.406 1 94.44 31 GLU B CA 1
ATOM 2417 C C . GLU B 1 31 ? 21.328 30.781 4.957 1 94.44 31 GLU B C 1
ATOM 2419 O O . GLU B 1 31 ? 20.516 31.219 5.773 1 94.44 31 GLU B O 1
ATOM 2424 N N . ARG B 1 32 ? 21.125 30.641 3.701 1 94.44 32 ARG B N 1
ATOM 2425 C CA . ARG B 1 32 ? 19.828 31.031 3.156 1 94.44 32 ARG B CA 1
ATOM 2426 C C . ARG B 1 32 ? 18.703 30.156 3.707 1 94.44 32 ARG B C 1
ATOM 2428 O O . ARG B 1 32 ? 17.609 30.656 3.979 1 94.44 32 ARG B O 1
ATOM 2435 N N . LEU B 1 33 ? 18.953 28.891 3.82 1 95.31 33 LEU B N 1
ATOM 2436 C CA . LEU B 1 33 ? 17.969 27.969 4.367 1 95.31 33 LEU B CA 1
ATOM 2437 C C . LEU B 1 33 ? 17.609 28.344 5.801 1 95.31 33 LEU B C 1
ATOM 2439 O O . LEU B 1 33 ? 16.438 28.391 6.16 1 95.31 33 LEU B O 1
ATOM 2443 N N . LEU B 1 34 ? 18.594 28.641 6.609 1 96 34 LEU B N 1
ATOM 2444 C CA . LEU B 1 34 ? 18.375 29.016 8 1 96 34 LEU B CA 1
ATOM 2445 C C . LEU B 1 34 ? 17.547 30.297 8.102 1 96 34 LEU B C 1
ATOM 2447 O O . LEU B 1 34 ? 16.609 30.375 8.906 1 96 34 LEU B O 1
ATOM 2451 N N . GLU B 1 35 ? 17.922 31.203 7.285 1 95.25 35 GLU B N 1
ATOM 2452 C CA . GLU B 1 35 ? 17.188 32.469 7.281 1 95.25 35 GLU B CA 1
ATOM 2453 C C . GLU B 1 35 ? 15.734 32.25 6.832 1 95.25 35 GLU B C 1
ATOM 2455 O O . GLU B 1 35 ? 14.812 32.844 7.414 1 95.25 35 GLU B O 1
ATOM 2460 N N . SER B 1 36 ? 15.586 31.516 5.801 1 96.19 36 SER B N 1
ATOM 2461 C CA . SER B 1 36 ? 14.25 31.234 5.285 1 96.19 36 SER B CA 1
ATOM 2462 C C . SER B 1 36 ? 13.391 30.531 6.332 1 96.19 36 SER B C 1
ATOM 2464 O O . SER B 1 36 ? 12.227 30.875 6.527 1 96.19 36 SER B O 1
ATOM 2466 N N . LEU B 1 37 ? 13.961 29.578 7.027 1 96.31 37 LEU B N 1
ATOM 2467 C CA . LEU B 1 37 ? 13.242 28.828 8.055 1 96.31 37 LEU B CA 1
ATOM 2468 C C . LEU B 1 37 ? 12.758 29.75 9.164 1 96.31 37 LEU B C 1
ATOM 2470 O O . LEU B 1 37 ? 11.625 29.609 9.633 1 96.31 37 LEU B O 1
ATOM 2474 N N . ALA B 1 38 ? 13.609 30.609 9.578 1 95 38 ALA B N 1
ATOM 2475 C CA . ALA B 1 38 ? 13.242 31.562 10.617 1 95 38 ALA B CA 1
ATOM 2476 C C . ALA B 1 38 ? 12.07 32.438 10.172 1 95 38 ALA B C 1
ATOM 2478 O O . ALA B 1 38 ? 11.125 32.656 10.922 1 95 38 ALA B O 1
ATOM 2479 N N . GLN B 1 39 ? 12.164 32.906 8.977 1 95.5 39 GLN B N 1
ATOM 2480 C CA . GLN B 1 39 ? 11.102 33.75 8.422 1 95.5 39 GLN B CA 1
ATOM 2481 C C . GLN B 1 39 ? 9.797 32.969 8.297 1 95.5 39 GLN B C 1
ATOM 2483 O O . GLN B 1 39 ? 8.727 33.5 8.602 1 95.5 39 GLN B O 1
ATOM 2488 N N . TRP B 1 40 ? 9.883 31.75 7.762 1 96.25 40 TRP B N 1
ATOM 2489 C CA . TRP B 1 40 ? 8.695 30.922 7.562 1 96.25 40 TRP B CA 1
ATOM 2490 C C . TRP B 1 40 ? 8.016 30.625 8.891 1 96.25 40 TRP B C 1
ATOM 2492 O O . TRP B 1 40 ? 6.789 30.688 9 1 96.25 40 TRP B O 1
ATOM 2502 N N . LYS B 1 41 ? 8.797 30.297 9.883 1 94.38 41 LYS B N 1
ATOM 2503 C CA . LYS B 1 41 ? 8.258 30.031 11.219 1 94.38 41 LYS B CA 1
ATOM 2504 C C . LYS B 1 41 ? 7.531 31.25 11.766 1 94.38 41 LYS B C 1
ATOM 2506 O O . LYS B 1 41 ? 6.426 31.141 12.305 1 94.38 41 LYS B O 1
ATOM 2511 N N . ALA B 1 42 ? 8.078 32.375 11.609 1 94.25 42 ALA B N 1
ATOM 2512 C CA . ALA B 1 42 ? 7.492 33.625 12.094 1 94.25 42 ALA B CA 1
ATOM 2513 C C . ALA B 1 42 ? 6.207 33.969 11.344 1 94.25 42 ALA B C 1
ATOM 2515 O O . ALA B 1 42 ? 5.301 34.594 11.906 1 94.25 42 ALA B O 1
ATOM 2516 N N . SER B 1 43 ? 6.125 33.531 10.102 1 94.88 43 SER B N 1
ATOM 2517 C CA . SER B 1 43 ? 4.984 33.844 9.25 1 94.88 43 SER B CA 1
ATOM 2518 C C . SER B 1 43 ? 3.863 32.844 9.406 1 94.88 43 SER B C 1
ATOM 2520 O O . SER B 1 43 ? 2.844 32.906 8.719 1 94.88 43 SER B O 1
ATOM 2522 N N . GLY B 1 44 ? 4.105 31.828 10.164 1 93.25 44 GLY B N 1
ATOM 2523 C CA . GLY B 1 44 ? 3.041 30.906 10.516 1 93.25 44 GLY B CA 1
ATOM 2524 C C . GLY B 1 44 ? 2.916 29.734 9.555 1 93.25 44 GLY B C 1
ATOM 2525 O O . GLY B 1 44 ? 1.884 29.062 9.516 1 93.25 44 GLY B O 1
ATOM 2526 N N . TYR B 1 45 ? 3.953 29.531 8.773 1 95.38 45 TYR B N 1
ATOM 2527 C CA . TYR B 1 45 ? 3.949 28.344 7.922 1 95.38 45 TYR B CA 1
ATOM 2528 C C . TYR B 1 45 ? 4.16 27.078 8.75 1 95.38 45 TYR B C 1
ATOM 2530 O O . TYR B 1 45 ? 4.77 27.125 9.82 1 95.38 45 TYR B O 1
ATOM 2538 N N . ARG B 1 46 ? 3.643 25.938 8.266 1 94.31 46 ARG B N 1
ATOM 2539 C CA . ARG B 1 46 ? 3.498 24.766 9.125 1 94.31 46 ARG B CA 1
ATOM 2540 C C . ARG B 1 46 ? 4.582 23.734 8.836 1 94.31 46 ARG B C 1
ATOM 2542 O O . ARG B 1 46 ? 5.148 23.141 9.75 1 94.31 46 ARG B O 1
ATOM 2549 N N . GLY B 1 47 ? 4.824 23.453 7.574 1 96.62 47 GLY B N 1
ATOM 2550 C CA . GLY B 1 47 ? 5.793 22.438 7.191 1 96.62 47 GLY B CA 1
ATOM 2551 C C . GLY B 1 47 ? 6.609 22.828 5.969 1 96.62 47 GLY B C 1
ATOM 2552 O O . GLY B 1 47 ? 6.133 23.562 5.105 1 96.62 47 GLY B O 1
ATOM 2553 N N . VAL B 1 48 ? 7.848 22.328 5.918 1 97.62 48 VAL B N 1
ATOM 2554 C CA . VAL B 1 48 ? 8.75 22.641 4.812 1 97.62 48 VAL B CA 1
ATOM 2555 C C . VAL B 1 48 ? 9.289 21.344 4.215 1 97.62 48 VAL B C 1
ATOM 2557 O O . VAL B 1 48 ? 9.672 20.422 4.945 1 97.62 48 VAL B O 1
ATOM 2560 N N . TRP B 1 49 ? 9.281 21.312 2.896 1 97.75 49 TRP B N 1
ATOM 2561 C CA . TRP B 1 49 ? 9.828 20.203 2.137 1 97.75 49 TRP B CA 1
ATOM 2562 C C . TRP B 1 49 ? 11.008 20.656 1.277 1 97.75 49 TRP B C 1
ATOM 2564 O O . TRP B 1 49 ? 10.961 21.734 0.673 1 97.75 49 TRP B O 1
ATOM 2574 N N . VAL B 1 50 ? 12.016 19.828 1.254 1 97.69 50 VAL B N 1
ATOM 2575 C CA . VAL B 1 50 ? 13.133 20.062 0.351 1 97.69 50 VAL B CA 1
ATOM 2576 C C . VAL B 1 50 ? 13.359 18.844 -0.526 1 97.69 50 VAL B C 1
ATOM 2578 O O . VAL B 1 50 ? 13.695 17.766 -0.025 1 97.69 50 VAL B O 1
ATOM 2581 N N . LYS B 1 51 ? 13.133 19.016 -1.781 1 97.62 51 LYS B N 1
ATOM 2582 C CA . LYS B 1 51 ? 13.461 17.984 -2.762 1 97.62 51 LYS B CA 1
ATOM 2583 C C . LYS B 1 51 ? 14.906 18.109 -3.232 1 97.62 51 LYS B C 1
ATOM 2585 O O . LYS B 1 51 ? 15.281 19.094 -3.859 1 97.62 51 LYS B O 1
ATOM 2590 N N . VAL B 1 52 ? 15.688 17.094 -2.971 1 97.88 52 VAL B N 1
ATOM 2591 C CA . VAL B 1 52 ? 17.094 17.109 -3.34 1 97.88 52 VAL B CA 1
ATOM 2592 C C . VAL B 1 52 ? 17.375 16.062 -4.406 1 97.88 52 VAL B C 1
ATOM 2594 O O . VAL B 1 52 ? 17.312 14.859 -4.129 1 97.88 52 VAL B O 1
ATOM 2597 N N . TRP B 1 53 ? 17.703 16.531 -5.57 1 97.44 53 TRP B N 1
ATOM 2598 C CA . TRP B 1 53 ? 18.094 15.625 -6.652 1 97.44 53 TRP B CA 1
ATOM 2599 C C . TRP B 1 53 ? 19.484 15.047 -6.414 1 97.44 53 TRP B C 1
ATOM 2601 O O . TRP B 1 53 ? 20.328 15.688 -5.777 1 97.44 53 TRP B O 1
ATOM 2611 N N . SER B 1 54 ? 19.688 13.883 -7.023 1 97.25 54 SER B N 1
ATOM 2612 C CA . SER B 1 54 ? 20.938 13.164 -6.82 1 97.25 54 SER B CA 1
ATOM 2613 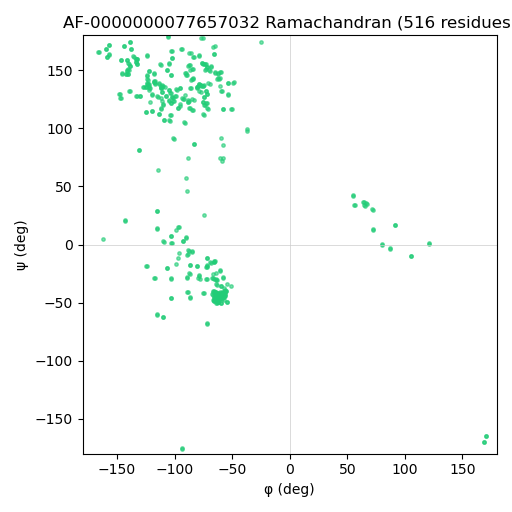C C . SER B 1 54 ? 22.141 14.031 -7.152 1 97.25 54 SER B C 1
ATOM 2615 O O . SER B 1 54 ? 23.156 14 -6.449 1 97.25 54 SER B O 1
ATOM 2617 N N . LYS B 1 55 ? 22.062 14.805 -8.18 1 94.94 55 LYS B N 1
ATOM 2618 C CA . LYS B 1 55 ? 23.172 15.641 -8.609 1 94.94 55 LYS B CA 1
ATOM 2619 C C . LYS B 1 55 ? 23.484 16.719 -7.57 1 94.94 55 LYS B C 1
ATOM 2621 O O . LYS B 1 55 ? 24.562 17.312 -7.594 1 94.94 55 LYS B O 1
ATOM 2626 N N . TYR B 1 56 ? 22.594 16.984 -6.609 1 96.25 56 TYR B N 1
ATOM 2627 C CA . TYR B 1 56 ? 22.781 17.953 -5.543 1 96.25 56 TYR B CA 1
ATOM 2628 C C . TYR B 1 56 ? 22.828 17.281 -4.18 1 96.25 56 TYR B C 1
ATOM 2630 O O . TYR B 1 56 ? 22.438 17.859 -3.17 1 96.25 56 TYR B O 1
ATOM 2638 N N . ALA B 1 57 ? 23.281 16.047 -4.102 1 97.06 57 ALA B N 1
ATOM 2639 C CA . ALA B 1 57 ? 23.234 15.203 -2.908 1 97.06 57 ALA B CA 1
ATOM 2640 C C . ALA B 1 57 ? 24.016 15.836 -1.761 1 97.06 57 ALA B C 1
ATOM 2642 O O . ALA B 1 57 ? 23.797 15.508 -0.593 1 97.06 57 ALA B O 1
ATOM 2643 N N . SER B 1 58 ? 24.938 16.719 -2.037 1 96.5 58 SER B N 1
ATOM 2644 C CA . SER B 1 58 ? 25.734 17.375 -1.009 1 96.5 58 SER B CA 1
ATOM 2645 C C . SER B 1 58 ? 24.875 18.266 -0.124 1 96.5 58 SER B C 1
ATOM 2647 O O . SER B 1 58 ? 25.297 18.688 0.955 1 96.5 58 SER B O 1
ATOM 2649 N N . LEU B 1 59 ? 23.672 18.562 -0.523 1 97 59 LEU B N 1
ATOM 2650 C CA . LEU B 1 59 ? 22.766 19.406 0.252 1 97 59 LEU B CA 1
ATOM 2651 C C . LEU B 1 59 ? 22.094 18.594 1.36 1 97 59 LEU B C 1
ATOM 2653 O O . LEU B 1 59 ? 21.562 19.156 2.316 1 97 59 LEU B O 1
ATOM 2657 N N . VAL B 1 60 ? 22.094 17.266 1.254 1 98.19 60 VAL B N 1
ATOM 2658 C CA . VAL B 1 60 ? 21.359 16.391 2.162 1 98.19 60 VAL B CA 1
ATOM 2659 C C . VAL B 1 60 ? 21.891 16.547 3.582 1 98.19 60 VAL B C 1
ATOM 2661 O O . VAL B 1 60 ? 21.141 16.828 4.512 1 98.19 60 VAL B O 1
ATOM 2664 N N . PRO B 1 61 ? 23.234 16.469 3.768 1 97.62 61 PRO B N 1
ATOM 2665 C CA . PRO B 1 61 ? 23.734 16.625 5.137 1 97.62 61 PRO B CA 1
ATOM 2666 C C . PRO B 1 61 ? 23.438 18.016 5.715 1 97.62 61 PRO B C 1
ATOM 2668 O O . PRO B 1 61 ? 23.25 18.156 6.926 1 97.62 61 PRO B O 1
ATOM 2671 N N . ILE B 1 62 ? 23.391 19 4.906 1 97.56 62 ILE B N 1
ATOM 2672 C CA . ILE B 1 62 ? 23.078 20.359 5.355 1 97.56 62 ILE B CA 1
ATOM 2673 C C . ILE B 1 62 ? 21.641 20.4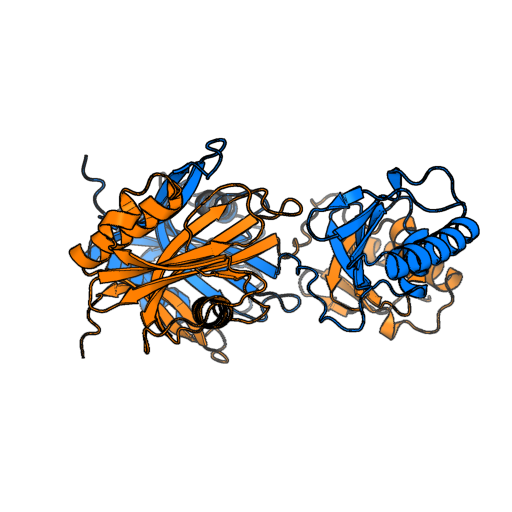22 5.863 1 97.56 62 ILE B C 1
ATOM 2675 O O . ILE B 1 62 ? 21.375 20.969 6.938 1 97.56 62 ILE B O 1
ATOM 2679 N N . CYS B 1 63 ? 20.734 19.875 5.09 1 98.06 63 CYS B N 1
ATOM 2680 C CA . CYS B 1 63 ? 19.328 19.828 5.5 1 98.06 63 CYS B CA 1
ATOM 2681 C C . CYS B 1 63 ? 19.172 19.109 6.832 1 98.06 63 CYS B C 1
ATOM 2683 O O . CYS B 1 63 ? 18.469 19.594 7.719 1 98.06 63 CYS B O 1
ATOM 2685 N N . ILE B 1 64 ? 19.859 17.984 6.938 1 98.38 64 ILE B N 1
ATOM 2686 C CA . ILE B 1 64 ? 19.797 17.188 8.164 1 98.38 64 ILE B CA 1
ATOM 2687 C C . ILE B 1 64 ? 20.328 18.016 9.336 1 98.38 64 ILE B C 1
ATOM 2689 O O . ILE B 1 64 ? 19.719 18.031 10.414 1 98.38 64 ILE B O 1
ATOM 2693 N N . LYS B 1 65 ? 21.391 18.641 9.125 1 97.62 65 LYS B N 1
ATOM 2694 C CA . LYS B 1 65 ? 22.047 19.469 10.141 1 97.62 65 LYS B CA 1
ATOM 2695 C C . LYS B 1 65 ? 21.094 20.531 10.68 1 97.62 65 LYS B C 1
ATOM 2697 O O . LYS B 1 65 ? 21.094 20.828 11.883 1 97.62 65 LYS B O 1
ATOM 2702 N N . VAL B 1 66 ? 20.312 21.078 9.82 1 96.56 66 VAL B N 1
ATOM 2703 C CA . VAL B 1 66 ? 19.484 22.203 10.242 1 96.56 66 VAL B CA 1
ATOM 2704 C C . VAL B 1 66 ? 18.125 21.703 10.703 1 96.56 66 VAL B C 1
ATOM 2706 O O . VAL B 1 66 ? 17.203 22.484 10.922 1 96.56 66 VAL B O 1
ATOM 2709 N N . GLY B 1 67 ? 17.891 20.406 10.727 1 97.06 67 GLY B N 1
ATOM 2710 C CA . GLY B 1 67 ? 16.734 19.906 11.453 1 97.06 67 GLY B CA 1
ATOM 2711 C C . GLY B 1 67 ? 15.766 19.141 10.578 1 97.06 67 GLY B C 1
ATOM 2712 O O . GLY B 1 67 ? 14.719 18.688 11.039 1 97.06 67 GLY B O 1
ATOM 2713 N N . PHE B 1 68 ? 16.062 18.984 9.312 1 98.31 68 PHE B N 1
ATOM 2714 C CA . PHE B 1 68 ? 15.219 18.172 8.453 1 98.31 68 PHE B CA 1
ATOM 2715 C C . PHE B 1 68 ? 15.43 16.688 8.719 1 98.31 68 PHE B C 1
ATOM 2717 O O . PHE B 1 68 ? 16.469 16.281 9.242 1 98.31 68 PHE B O 1
ATOM 2724 N N . ASP B 1 69 ? 14.398 15.906 8.398 1 98.19 69 ASP B N 1
ATOM 2725 C CA . ASP B 1 69 ? 14.477 14.453 8.414 1 98.19 69 ASP B CA 1
ATOM 2726 C C . ASP B 1 69 ? 14.086 13.867 7.055 1 98.19 69 ASP B C 1
ATOM 2728 O O . ASP B 1 69 ? 13.477 14.547 6.234 1 98.19 69 ASP B O 1
ATOM 2732 N N . PHE B 1 70 ? 14.461 12.633 6.859 1 98.5 70 PHE B N 1
ATOM 2733 C CA . PHE B 1 70 ? 14.109 11.93 5.633 1 98.5 70 PHE B CA 1
ATOM 2734 C C . PHE B 1 70 ? 12.609 11.641 5.594 1 98.5 70 PHE B C 1
ATOM 2736 O O . PHE B 1 70 ? 12.023 11.258 6.605 1 98.5 70 PHE B O 1
ATOM 2743 N N . HIS B 1 71 ? 12.016 11.828 4.43 1 97.56 71 HIS B N 1
ATOM 2744 C CA . HIS B 1 71 ? 10.602 11.523 4.293 1 97.56 71 HIS B CA 1
ATOM 2745 C C . HIS B 1 71 ? 10.383 10.375 3.311 1 97.56 71 HIS B C 1
ATOM 2747 O O . HIS B 1 71 ? 9.797 9.344 3.67 1 97.56 71 HIS B O 1
ATOM 2753 N N . HIS B 1 72 ? 10.812 10.547 2.043 1 97.62 72 HIS B N 1
ATOM 2754 C CA . HIS B 1 72 ? 10.711 9.492 1.043 1 97.62 72 HIS B CA 1
ATOM 2755 C C . HIS B 1 72 ? 11.719 9.695 -0.079 1 97.62 72 HIS B C 1
ATOM 2757 O O . HIS B 1 72 ? 12.398 10.727 -0.129 1 97.62 72 HIS B O 1
ATOM 2763 N N . THR B 1 73 ? 11.789 8.656 -0.926 1 97.62 73 THR B N 1
ATOM 2764 C CA . THR B 1 73 ? 12.664 8.734 -2.09 1 97.62 73 THR B CA 1
ATOM 2765 C C . THR B 1 73 ? 11.938 8.258 -3.346 1 97.62 73 THR B C 1
ATOM 2767 O O . THR B 1 73 ? 10.906 7.59 -3.258 1 97.62 73 THR B O 1
ATOM 2770 N N . GLN B 1 74 ? 12.398 8.688 -4.43 1 94.81 74 GLN B N 1
ATOM 2771 C CA . GLN B 1 74 ? 12.227 8.125 -5.766 1 94.81 74 GLN B CA 1
ATOM 2772 C C . GLN B 1 74 ? 13.562 8.039 -6.504 1 94.81 74 GLN B C 1
ATOM 2774 O O . GLN B 1 74 ? 14.555 8.617 -6.07 1 94.81 74 GLN B O 1
ATOM 2779 N N . PRO B 1 75 ? 13.531 7.16 -7.52 1 93.5 75 PRO B N 1
ATOM 2780 C CA . PRO B 1 75 ? 14.781 7.176 -8.281 1 93.5 75 PRO B CA 1
ATOM 2781 C C . PRO B 1 75 ? 15.203 8.586 -8.688 1 93.5 75 PRO B C 1
ATOM 2783 O O . PRO B 1 75 ? 14.438 9.312 -9.32 1 93.5 75 PRO B O 1
ATOM 2786 N N . GLY B 1 76 ? 16.391 8.992 -8.141 1 97 76 GLY B N 1
ATOM 2787 C CA . GLY B 1 76 ? 16.953 10.242 -8.602 1 97 76 GLY B CA 1
ATOM 2788 C C . GLY B 1 76 ? 16.797 11.375 -7.605 1 97 76 GLY B C 1
ATOM 2789 O O . GLY B 1 76 ? 17.359 12.461 -7.789 1 97 76 GLY B O 1
ATOM 2790 N N . TYR B 1 77 ? 15.992 11.125 -6.535 1 97.81 77 TYR B N 1
ATOM 2791 C CA . TYR B 1 77 ? 15.93 12.219 -5.578 1 97.81 77 TYR B CA 1
ATOM 2792 C C . TYR B 1 77 ? 15.477 11.727 -4.207 1 97.81 77 TYR B C 1
ATOM 2794 O O . TYR B 1 77 ? 14.945 10.617 -4.086 1 97.81 77 TYR B O 1
ATOM 2802 N N . VAL B 1 78 ? 15.75 12.508 -3.223 1 98.44 78 VAL B N 1
ATOM 2803 C CA . VAL B 1 78 ? 15.258 12.312 -1.86 1 98.44 78 VAL B CA 1
ATOM 2804 C C . VAL B 1 78 ? 14.484 13.539 -1.406 1 98.44 78 VAL B C 1
ATOM 2806 O O . VAL B 1 78 ? 14.852 14.672 -1.729 1 98.44 78 VAL B O 1
ATOM 2809 N N . MET B 1 79 ? 13.375 13.312 -0.743 1 98.38 79 MET B N 1
ATOM 2810 C CA . MET B 1 79 ? 12.57 14.367 -0.136 1 98.38 79 MET B CA 1
ATOM 2811 C C . MET B 1 79 ? 12.805 14.43 1.37 1 98.38 79 MET B C 1
ATOM 2813 O O . MET B 1 79 ? 12.719 13.414 2.061 1 98.38 79 MET B O 1
ATOM 2817 N N . LEU B 1 80 ? 13.133 15.586 1.855 1 98.5 80 LEU B N 1
ATOM 2818 C CA . LEU B 1 80 ? 13.273 15.844 3.285 1 98.5 80 LEU B CA 1
ATOM 2819 C C . LEU B 1 80 ? 12.18 16.781 3.777 1 98.5 80 LEU B C 1
ATOM 2821 O O . LEU B 1 80 ? 11.617 17.562 2.996 1 98.5 80 LEU B O 1
ATOM 2825 N N . CYS B 1 81 ? 11.859 16.688 5.09 1 98.12 81 CYS B N 1
ATOM 2826 C CA . CYS B 1 81 ? 10.805 17.562 5.59 1 98.12 81 CYS B CA 1
ATOM 2827 C C . CYS B 1 81 ? 11.078 17.984 7.031 1 98.12 81 CYS B C 1
ATOM 2829 O O . CYS B 1 81 ? 11.875 17.344 7.727 1 98.12 81 CYS B O 1
ATOM 2831 N N . GLN B 1 82 ? 10.477 19.047 7.402 1 97.69 82 GLN B N 1
ATOM 2832 C CA . GLN B 1 82 ? 10.555 19.594 8.75 1 97.69 82 GLN B CA 1
ATOM 2833 C C . GLN B 1 82 ? 9.25 20.281 9.148 1 97.69 82 GLN B C 1
ATOM 2835 O O . GLN B 1 82 ? 8.688 21.047 8.375 1 97.69 82 GLN B O 1
ATOM 2840 N N . TRP B 1 83 ? 8.68 19.906 10.266 1 97.19 83 TRP B N 1
ATOM 2841 C CA . TRP B 1 83 ? 7.535 20.578 10.859 1 97.19 83 TRP B CA 1
ATOM 2842 C C . TRP B 1 83 ? 7.969 21.828 11.625 1 97.19 83 TRP B C 1
ATOM 2844 O O . TRP B 1 83 ? 8.922 21.781 12.398 1 97.19 83 TRP B O 1
ATOM 2854 N N . LEU B 1 84 ? 7.301 22.938 11.492 1 95.94 84 LEU B N 1
ATOM 2855 C CA . LEU B 1 84 ? 7.824 24.203 11.984 1 95.94 84 LEU B CA 1
ATOM 2856 C C . LEU B 1 84 ? 7.078 24.656 13.242 1 95.94 84 LEU B C 1
ATOM 2858 O O . LEU B 1 84 ? 7.574 25.5 14 1 95.94 84 LEU B O 1
ATOM 2862 N N . LEU B 1 85 ? 5.875 24.125 13.461 1 91.88 85 LEU B N 1
ATOM 2863 C CA . LEU B 1 85 ? 5.059 24.641 14.555 1 91.88 85 LEU B CA 1
ATOM 2864 C C . LEU B 1 85 ? 5.238 23.797 15.812 1 91.88 85 LEU B C 1
ATOM 2866 O O . LEU B 1 85 ? 4.895 22.609 15.82 1 91.88 85 LEU B O 1
ATOM 2870 N N . ASP B 1 86 ? 5.648 24.328 16.859 1 87.31 86 ASP B N 1
ATOM 2871 C CA . ASP B 1 86 ? 5.934 23.609 18.094 1 87.31 86 ASP B CA 1
ATOM 2872 C C . ASP B 1 86 ? 4.648 23.312 18.859 1 87.31 86 ASP B C 1
ATOM 2874 O O . ASP B 1 86 ? 4.57 22.312 19.578 1 87.31 86 ASP B O 1
ATOM 2878 N N . LYS B 1 87 ? 3.59 24.125 18.734 1 87.81 87 LYS B N 1
ATOM 2879 C CA . LYS B 1 87 ? 2.385 24.031 19.547 1 87.81 87 LYS B CA 1
ATOM 2880 C C . LYS B 1 87 ? 1.371 23.078 18.906 1 87.81 87 LYS B C 1
ATOM 2882 O O . LYS B 1 87 ? 0.32 22.797 19.484 1 87.81 87 LYS B O 1
ATOM 2887 N N . GLU B 1 88 ? 1.625 22.672 17.734 1 87.44 88 GLU B N 1
ATOM 2888 C CA . GLU B 1 88 ? 0.747 21.75 17.031 1 87.44 88 GLU B CA 1
ATOM 2889 C C . GLU B 1 88 ? 1.468 20.438 16.703 1 87.44 88 GLU B C 1
ATOM 2891 O O . GLU B 1 88 ? 2.656 20.438 16.375 1 87.44 88 GLU B O 1
ATOM 2896 N N . PRO B 1 89 ? 0.747 19.453 16.859 1 88.38 89 PRO B N 1
ATOM 2897 C CA . PRO B 1 89 ? 1.38 18.188 16.484 1 88.38 89 PRO B CA 1
ATOM 2898 C C . PRO B 1 89 ? 1.742 18.125 15 1 88.38 89 PRO B C 1
ATOM 2900 O O . PRO B 1 89 ? 1.062 18.734 14.164 1 88.38 89 PRO B O 1
ATOM 2903 N N . ASN B 1 90 ? 2.834 17.422 14.68 1 91.69 90 ASN B N 1
ATOM 2904 C CA . ASN B 1 90 ? 3.25 17.203 13.297 1 91.69 90 ASN B CA 1
ATOM 2905 C C . ASN B 1 90 ? 2.16 16.516 12.484 1 91.69 90 ASN B C 1
ATOM 2907 O O . ASN B 1 90 ? 1.777 15.383 12.797 1 91.69 90 ASN B O 1
ATOM 2911 N N . SER B 1 91 ? 1.656 17.156 11.5 1 88.06 91 SER B N 1
ATOM 2912 C CA . SER B 1 91 ? 0.562 16.609 10.703 1 88.06 91 SER B CA 1
ATOM 2913 C C . SER B 1 91 ? 0.994 16.359 9.266 1 88.06 91 SER B C 1
ATOM 2915 O O . SER B 1 91 ? 0.153 16.234 8.367 1 88.06 91 SER B O 1
ATOM 2917 N N . LEU B 1 92 ? 2.357 16.391 9.023 1 92.31 92 LEU B N 1
ATOM 2918 C CA . LEU B 1 92 ? 2.834 16.062 7.691 1 92.31 92 LEU B CA 1
ATOM 2919 C C . LEU B 1 92 ? 2.42 14.641 7.312 1 92.31 92 LEU B C 1
ATOM 2921 O O . LEU B 1 92 ? 2.525 13.719 8.125 1 92.31 92 LEU B O 1
ATOM 2925 N N . PRO B 1 93 ? 1.893 14.5 6.164 1 90.5 93 PRO B N 1
ATOM 2926 C CA . PRO B 1 93 ? 1.421 13.172 5.77 1 90.5 93 PRO B CA 1
ATOM 2927 C C . PRO B 1 93 ? 2.555 12.156 5.645 1 90.5 93 PRO B C 1
ATOM 2929 O O . PRO B 1 93 ? 3.662 12.508 5.23 1 90.5 93 PRO B O 1
ATOM 2932 N N . GLU B 1 94 ? 2.221 10.953 5.945 1 92.62 94 GLU B N 1
ATOM 2933 C CA . GLU B 1 94 ? 3.178 9.867 5.777 1 92.62 94 GLU B CA 1
ATOM 2934 C C . GLU B 1 94 ? 3.273 9.43 4.32 1 92.62 94 GLU B C 1
ATOM 2936 O O . GLU B 1 94 ? 2.436 9.812 3.498 1 92.62 94 GLU B O 1
ATOM 2941 N N . TYR B 1 95 ? 4.352 8.727 3.98 1 94.94 95 TYR B N 1
ATOM 2942 C CA . TYR B 1 95 ? 4.551 8.164 2.648 1 94.94 95 TYR B CA 1
ATOM 2943 C C . TYR B 1 95 ? 3.879 6.805 2.529 1 94.94 95 TYR B C 1
ATOM 2945 O O . TYR B 1 95 ? 3.473 6.215 3.531 1 94.94 95 TYR B O 1
ATOM 2953 N N . ALA B 1 96 ? 3.703 6.309 1.274 1 96.25 96 ALA B N 1
ATOM 2954 C CA . ALA B 1 96 ? 3.17 4.977 1.017 1 96.25 96 ALA B CA 1
ATOM 2955 C C . ALA B 1 96 ? 3.885 3.924 1.861 1 96.25 96 ALA B C 1
ATOM 2957 O O . ALA B 1 96 ? 5.102 3.988 2.041 1 96.25 96 ALA B O 1
ATOM 2958 N N . ASN B 1 97 ? 3.125 2.969 2.381 1 96.38 97 ASN B N 1
ATOM 2959 C CA . ASN B 1 97 ? 3.736 2.016 3.303 1 96.38 97 ASN B CA 1
ATOM 2960 C C . ASN B 1 97 ? 3.168 0.612 3.117 1 96.38 97 ASN B C 1
ATOM 2962 O O . ASN B 1 97 ? 3.219 -0.209 4.035 1 96.38 97 ASN B O 1
ATOM 2966 N N . HIS B 1 98 ? 2.57 0.324 1.967 1 98 98 HIS B N 1
ATOM 2967 C CA . HIS B 1 98 ? 2.066 -1.015 1.682 1 98 98 HIS B CA 1
ATOM 2968 C C . HIS B 1 98 ? 2.645 -1.558 0.38 1 98 98 HIS B C 1
ATOM 2970 O O . HIS B 1 98 ? 2.746 -0.83 -0.61 1 98 98 HIS B O 1
ATOM 2976 N N . TYR B 1 99 ? 3.039 -2.77 0.419 1 97.75 99 TYR B N 1
ATOM 2977 C CA . TYR B 1 99 ? 3.318 -3.557 -0.776 1 97.75 99 TYR B CA 1
ATOM 2978 C C . TYR B 1 99 ? 2.057 -4.238 -1.29 1 97.75 99 TYR B C 1
ATOM 2980 O O . TYR B 1 99 ? 1.106 -4.453 -0.533 1 97.75 99 TYR B O 1
ATOM 2988 N N . ILE B 1 100 ? 2.047 -4.523 -2.576 1 98.38 100 ILE B N 1
ATOM 2989 C CA . ILE B 1 100 ? 0.973 -5.316 -3.164 1 98.38 100 ILE B CA 1
ATOM 2990 C C . ILE B 1 100 ? 1.55 -6.586 -3.785 1 98.38 100 ILE B C 1
ATOM 2992 O O . ILE B 1 100 ? 2.379 -6.52 -4.695 1 98.38 100 ILE B O 1
ATOM 2996 N N . GLY B 1 101 ? 1.191 -7.695 -3.254 1 98.19 101 GLY B N 1
ATOM 2997 C CA . GLY B 1 101 ? 1.42 -8.992 -3.875 1 98.19 101 GLY B CA 1
ATOM 2998 C C . GLY B 1 101 ? 0.166 -9.594 -4.48 1 98.19 101 GLY B C 1
ATOM 2999 O O . GLY B 1 101 ? -0.949 -9.25 -4.078 1 98.19 101 GLY B O 1
ATOM 3000 N N . VAL B 1 102 ? 0.392 -10.453 -5.434 1 98.62 102 VAL B N 1
ATOM 3001 C CA . VAL B 1 102 ? -0.752 -11.086 -6.082 1 98.62 102 VAL B CA 1
ATOM 3002 C C . VAL B 1 102 ? -0.451 -12.555 -6.344 1 98.62 102 VAL B C 1
ATOM 3004 O O . VAL B 1 102 ? 0.709 -12.938 -6.512 1 98.62 102 VAL B O 1
ATOM 3007 N N . ALA B 1 103 ? -1.468 -13.328 -6.344 1 98.62 103 ALA B N 1
ATOM 3008 C CA . ALA B 1 103 ? -1.411 -14.727 -6.777 1 98.62 103 ALA B CA 1
ATOM 3009 C C . ALA B 1 103 ? -2.42 -14.992 -7.895 1 98.62 103 ALA B C 1
ATOM 3011 O O . ALA B 1 103 ? -3.518 -14.43 -7.895 1 98.62 103 ALA B O 1
ATOM 3012 N N . GLY B 1 104 ? -1.982 -15.805 -8.797 1 98.81 104 GLY B N 1
ATOM 3013 C CA . GLY B 1 104 ? -2.91 -16.375 -9.766 1 98.81 104 GLY B CA 1
ATOM 3014 C C . GLY B 1 104 ? -3.494 -17.703 -9.32 1 98.81 104 GLY B C 1
ATOM 3015 O O . GLY B 1 104 ? -2.795 -18.719 -9.289 1 98.81 104 GLY B O 1
ATOM 3016 N N . PHE B 1 105 ? -4.727 -17.703 -8.906 1 98.88 105 PHE B N 1
ATOM 3017 C CA . PHE B 1 105 ? -5.492 -18.906 -8.641 1 98.88 105 PHE B CA 1
ATOM 3018 C C . PHE B 1 105 ? -6.102 -19.453 -9.922 1 98.88 105 PHE B C 1
ATOM 3020 O O . PHE B 1 105 ? -7.262 -19.172 -10.234 1 98.88 105 PHE B O 1
ATOM 3027 N N . VAL B 1 106 ? -5.363 -20.234 -10.609 1 98.81 106 VAL B N 1
ATOM 3028 C CA . VAL B 1 106 ? -5.719 -20.672 -11.953 1 98.81 106 VAL B CA 1
ATOM 3029 C C . VAL B 1 106 ? -6.383 -22.047 -11.891 1 98.81 106 VAL B C 1
ATOM 3031 O O . VAL B 1 106 ? -5.742 -23.047 -11.547 1 98.81 106 VAL B O 1
ATOM 3034 N N . VAL B 1 107 ? -7.605 -22.141 -12.297 1 98.31 107 VAL B N 1
ATOM 3035 C CA . VAL B 1 107 ? -8.352 -23.391 -12.289 1 98.31 107 VAL B CA 1
ATOM 3036 C C . VAL B 1 107 ? -8.781 -23.734 -13.711 1 98.31 107 VAL B C 1
ATOM 3038 O O . VAL B 1 107 ? -9.336 -22.906 -14.422 1 98.31 107 VAL B O 1
ATOM 3041 N N . ASN B 1 108 ? -8.5 -24.953 -14.117 1 97.94 108 ASN B N 1
ATOM 3042 C CA . ASN B 1 108 ? -8.914 -25.375 -15.453 1 97.94 108 ASN B CA 1
ATOM 3043 C C . ASN B 1 108 ? -10.266 -26.078 -15.438 1 97.94 108 ASN B C 1
ATOM 3045 O O . ASN B 1 108 ? -10.914 -26.141 -14.391 1 97.94 108 ASN B O 1
ATOM 3049 N N . ASP B 1 109 ? -10.68 -26.562 -16.562 1 95.94 109 ASP B N 1
ATOM 3050 C CA . ASP B 1 109 ? -12.023 -27.125 -16.719 1 95.94 109 ASP B CA 1
ATOM 3051 C C . ASP B 1 109 ? -12.141 -28.469 -16 1 95.94 109 ASP B C 1
ATOM 3053 O O . ASP B 1 109 ? -13.25 -28.953 -15.766 1 95.94 109 ASP B O 1
ATOM 3057 N N . LYS B 1 110 ? -11.031 -29.078 -15.688 1 96.81 110 LYS B N 1
ATOM 3058 C CA . LYS B 1 110 ? -11.023 -30.359 -14.977 1 96.81 110 LYS B CA 1
ATOM 3059 C C . LYS B 1 110 ? -10.977 -30.141 -13.461 1 96.81 110 LYS B C 1
ATOM 3061 O O . LYS B 1 110 ? -10.727 -31.078 -12.703 1 96.81 110 LYS B O 1
ATOM 3066 N N . ASN B 1 111 ? -11.086 -28.891 -13.023 1 97.12 111 ASN B N 1
ATOM 3067 C CA . ASN B 1 111 ? -11.062 -28.5 -11.617 1 97.12 111 ASN B CA 1
ATOM 3068 C C . ASN B 1 111 ? -9.688 -28.75 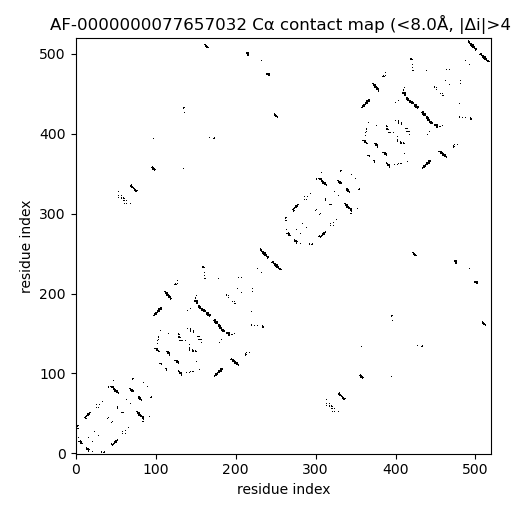-11 1 97.12 111 ASN B C 1
ATOM 3070 O O . ASN B 1 111 ? -9.594 -29.172 -9.844 1 97.12 111 ASN B O 1
ATOM 3074 N N . GLN B 1 112 ? -8.719 -28.562 -11.797 1 98.5 112 GLN B N 1
ATOM 3075 C CA . GLN B 1 112 ? -7.348 -28.641 -11.312 1 98.5 112 GLN B CA 1
ATOM 3076 C C . GLN B 1 112 ? -6.75 -27.25 -11.141 1 98.5 112 GLN B C 1
ATOM 3078 O O . GLN B 1 112 ? -7.062 -26.328 -11.898 1 98.5 112 GLN B O 1
ATOM 3083 N N . LEU B 1 113 ? -5.895 -27.156 -10.125 1 98.69 113 LEU B N 1
ATOM 3084 C CA . LEU B 1 113 ? -5.246 -25.906 -9.758 1 98.69 113 LEU B CA 1
ATOM 3085 C C . LEU B 1 113 ? -3.797 -25.875 -10.219 1 98.69 113 LEU B C 1
ATOM 3087 O O . LEU B 1 113 ? -3.064 -26.859 -10.031 1 98.69 113 LEU B O 1
ATOM 3091 N N . LEU B 1 114 ? -3.393 -24.797 -10.891 1 98.75 114 LEU B N 1
ATOM 3092 C CA . LEU B 1 114 ? -1.999 -24.625 -11.289 1 98.75 114 LEU B CA 1
ATOM 3093 C C . LEU B 1 114 ? -1.135 -24.266 -10.086 1 98.75 114 LEU B C 1
ATOM 3095 O O . LEU B 1 114 ? -1.365 -23.234 -9.438 1 98.75 114 LEU B O 1
ATOM 3099 N N . VAL B 1 115 ? -0.153 -25.078 -9.766 1 98.19 115 VAL B N 1
ATOM 3100 C CA . VAL B 1 115 ? 0.645 -24.875 -8.562 1 98.19 115 VAL B CA 1
ATOM 3101 C C . VAL B 1 115 ? 2.131 -24.984 -8.898 1 98.19 115 VAL B C 1
ATOM 3103 O O . VAL B 1 115 ? 2.5 -25.625 -9.883 1 98.19 115 VAL B O 1
ATOM 3106 N N . ILE B 1 116 ? 2.93 -24.328 -8.055 1 97.19 116 ILE B N 1
ATOM 3107 C CA . ILE B 1 116 ? 4.363 -24.281 -8.336 1 97.19 116 ILE B CA 1
ATOM 3108 C C . ILE B 1 116 ? 5.145 -24.594 -7.066 1 97.19 116 ILE B C 1
ATOM 3110 O O . ILE B 1 116 ? 4.602 -24.531 -5.961 1 97.19 116 ILE B O 1
ATOM 3114 N N . GLN B 1 117 ? 6.359 -24.984 -7.25 1 94.5 117 GLN B N 1
ATOM 3115 C CA . GLN B 1 117 ? 7.414 -25 -6.242 1 94.5 117 GLN B CA 1
ATOM 3116 C C . GLN B 1 117 ? 8.609 -24.172 -6.688 1 94.5 117 GLN B C 1
ATOM 3118 O O . GLN B 1 117 ? 9.055 -24.266 -7.832 1 94.5 117 GLN B O 1
ATOM 3123 N N . GLU B 1 118 ? 9.109 -23.359 -5.848 1 89 118 GLU B N 1
ATOM 3124 C CA . GLU B 1 118 ? 10.242 -22.5 -6.184 1 89 118 GLU B CA 1
ATOM 3125 C C . GLU B 1 118 ? 11.562 -23.25 -5.996 1 89 118 GLU B C 1
ATOM 3127 O O . GLU B 1 118 ? 11.656 -24.172 -5.195 1 89 118 GLU B O 1
ATOM 3132 N N . LYS B 1 119 ? 12.703 -22.891 -6.805 1 80.25 119 LYS B N 1
ATOM 3133 C CA . LYS B 1 119 ? 14.031 -23.5 -6.82 1 80.25 119 LYS B CA 1
ATOM 3134 C C . LYS B 1 119 ? 14.836 -23.094 -5.59 1 80.25 119 LYS B C 1
ATOM 3136 O O . LYS B 1 119 ? 15.766 -23.797 -5.184 1 80.25 119 LYS B O 1
ATOM 3141 N N . PHE B 1 120 ? 14.797 -22.734 -4.477 1 66.75 120 PHE B N 1
ATOM 3142 C CA . PHE B 1 120 ? 15.703 -22.375 -3.4 1 66.75 120 PHE B CA 1
ATOM 3143 C C . PHE B 1 120 ? 14.992 -22.406 -2.055 1 66.75 120 PHE B C 1
ATOM 3145 O O . PHE B 1 120 ? 15.539 -21.969 -1.043 1 66.75 120 PHE B O 1
ATOM 3152 N N . LYS B 1 121 ? 13.82 -22.828 -2.139 1 64.12 121 LYS B N 1
ATOM 3153 C CA . LYS B 1 121 ? 13.219 -23 -0.82 1 64.12 121 LYS B CA 1
ATOM 3154 C C . LYS B 1 121 ? 13.445 -24.406 -0.285 1 64.12 121 LYS B C 1
ATOM 3156 O O . LYS B 1 121 ? 13.477 -25.375 -1.054 1 64.12 121 LYS B O 1
ATOM 3161 N N . SER B 1 122 ? 13.938 -24.5 0.916 1 57.75 122 SER B N 1
ATOM 3162 C CA . SER B 1 122 ? 14.359 -25.719 1.608 1 57.75 122 SER B CA 1
ATOM 3163 C C . SER B 1 122 ? 13.25 -26.75 1.635 1 57.75 122 SER B C 1
ATOM 3165 O O . SER B 1 122 ? 13.508 -27.953 1.739 1 57.75 122 SER B O 1
ATOM 3167 N N . SER B 1 123 ? 12.008 -26.25 1.735 1 62.47 123 SER B N 1
ATOM 3168 C CA . SER B 1 123 ? 10.938 -27.234 1.925 1 62.47 123 SER B CA 1
ATOM 3169 C C . SER B 1 123 ? 10.039 -27.312 0.696 1 62.47 123 SER B C 1
ATOM 3171 O O . SER B 1 123 ? 9.859 -26.312 -0.013 1 62.47 123 SER B O 1
ATOM 3173 N N . GLU B 1 124 ? 9.758 -28.5 0.371 1 75.31 124 GLU B N 1
ATOM 3174 C CA . GLU B 1 124 ? 8.797 -28.812 -0.691 1 75.31 124 GLU B CA 1
ATOM 3175 C C . GLU B 1 124 ? 7.43 -28.203 -0.39 1 75.31 124 GLU B C 1
ATOM 3177 O O . GLU B 1 124 ? 6.645 -28.781 0.361 1 75.31 124 GLU B O 1
ATOM 3182 N N . HIS B 1 125 ? 7.273 -26.938 -0.792 1 89.5 125 HIS B N 1
ATOM 3183 C CA . HIS B 1 125 ? 5.977 -26.328 -0.521 1 89.5 125 HIS B CA 1
ATOM 3184 C C . HIS B 1 125 ? 5.305 -25.859 -1.81 1 89.5 125 HIS B C 1
ATOM 3186 O O . HIS B 1 125 ? 5.918 -25.156 -2.617 1 89.5 125 HIS B O 1
ATOM 3192 N N . TRP B 1 126 ? 4.09 -26.438 -1.975 1 95.06 126 TRP B N 1
ATOM 3193 C CA . TRP B 1 126 ? 3.287 -26.016 -3.117 1 95.06 126 TRP B CA 1
ATOM 3194 C C . TRP B 1 126 ? 2.627 -24.656 -2.848 1 95.06 126 TRP B C 1
ATOM 3196 O O . TRP B 1 126 ? 2.064 -24.438 -1.773 1 95.06 126 TRP B O 1
ATOM 3206 N N . LYS B 1 127 ? 2.748 -23.812 -3.758 1 96 127 LYS B N 1
ATOM 3207 C CA . LYS B 1 127 ? 2.113 -22.5 -3.648 1 96 127 LYS B CA 1
ATOM 3208 C C . LYS B 1 127 ? 1.504 -22.078 -4.98 1 96 127 LYS B C 1
ATOM 3210 O O . LYS B 1 127 ? 1.614 -22.781 -5.98 1 96 127 LYS B O 1
ATOM 3215 N N . LEU B 1 128 ? 0.819 -21 -4.973 1 98.25 128 LEU B N 1
ATOM 3216 C CA . LEU B 1 128 ? 0.247 -20.406 -6.18 1 98.25 128 LEU B CA 1
ATOM 3217 C C . LEU B 1 128 ? 1.274 -19.547 -6.906 1 98.25 128 LEU B C 1
ATOM 3219 O O . LEU B 1 128 ? 2.129 -18.922 -6.27 1 98.25 128 LEU B O 1
ATOM 3223 N N . PRO B 1 129 ? 1.247 -19.594 -8.273 1 98.06 129 PRO B N 1
ATOM 3224 C CA . PRO B 1 129 ? 2.096 -18.609 -8.961 1 98.06 129 PRO B CA 1
ATOM 3225 C C . PRO B 1 129 ? 1.735 -17.172 -8.617 1 98.06 129 PRO B C 1
ATOM 3227 O O . PRO B 1 129 ? 0.573 -16.875 -8.336 1 98.06 129 PRO B O 1
ATOM 3230 N N . GLY B 1 130 ? 2.623 -16.281 -8.602 1 97.44 130 GLY B N 1
ATOM 3231 C CA . GLY B 1 130 ? 2.359 -14.891 -8.25 1 97.44 130 GLY B CA 1
ATOM 3232 C C . GLY B 1 130 ? 3.625 -14.078 -8.039 1 97.44 130 GLY B C 1
ATOM 3233 O O . GLY B 1 130 ? 4.715 -14.508 -8.43 1 97.44 130 GLY B O 1
ATOM 3234 N N . GLY B 1 131 ? 3.463 -12.883 -7.516 1 96.44 131 GLY B N 1
ATOM 3235 C CA . GLY B 1 131 ? 4.566 -11.961 -7.277 1 96.44 131 GLY B CA 1
ATOM 3236 C C . GLY B 1 131 ? 4.109 -10.57 -6.883 1 96.44 131 GLY B C 1
ATOM 3237 O O . GLY B 1 131 ? 2.963 -10.383 -6.473 1 96.44 131 GLY B O 1
ATOM 3238 N N . HIS B 1 132 ? 5.023 -9.68 -6.977 1 96.44 132 HIS B N 1
ATOM 3239 C CA . HIS B 1 132 ? 4.746 -8.305 -6.586 1 96.44 132 HIS B CA 1
ATOM 3240 C C . HIS B 1 132 ? 4.215 -7.492 -7.762 1 96.44 132 HIS B C 1
ATOM 3242 O O . HIS B 1 132 ? 4.652 -7.68 -8.898 1 96.44 132 HIS B O 1
ATOM 3248 N N . ALA B 1 133 ? 3.342 -6.582 -7.43 1 96.5 133 ALA B N 1
ATOM 3249 C CA . ALA B 1 133 ? 2.822 -5.676 -8.445 1 96.5 133 ALA B CA 1
ATOM 3250 C C . ALA B 1 133 ? 3.824 -4.566 -8.758 1 96.5 133 ALA B C 1
ATOM 3252 O O . ALA B 1 133 ? 4.445 -4.008 -7.848 1 96.5 133 ALA B O 1
ATOM 3253 N N . ASP B 1 134 ? 3.996 -4.25 -10.031 1 92.94 134 ASP B N 1
ATOM 3254 C CA . ASP B 1 134 ? 4.758 -3.07 -10.438 1 92.94 134 ASP B CA 1
ATOM 3255 C C . ASP B 1 134 ? 3.941 -1.796 -10.242 1 92.94 134 ASP B C 1
ATOM 3257 O O . ASP B 1 134 ? 2.709 -1.837 -10.234 1 92.94 134 ASP B O 1
ATOM 3261 N N . LYS B 1 135 ? 4.645 -0.703 -10.102 1 92.62 135 LYS B N 1
ATOM 3262 C CA . LYS B 1 135 ? 3.961 0.581 -9.984 1 92.62 135 LYS B CA 1
ATOM 3263 C C . LYS B 1 135 ? 2.998 0.801 -11.148 1 92.62 135 LYS B C 1
ATOM 3265 O O . LYS B 1 135 ? 3.361 0.593 -12.305 1 92.62 135 LYS B O 1
ATOM 3270 N N . GLY B 1 136 ? 1.728 1.161 -10.773 1 93.88 136 GLY B N 1
ATOM 3271 C CA . GLY B 1 136 ? 0.758 1.522 -11.797 1 93.88 136 GLY B CA 1
ATOM 3272 C C . GLY B 1 136 ? 0.008 0.328 -12.352 1 93.88 136 GLY B C 1
ATOM 3273 O O . GLY B 1 136 ? -0.909 0.487 -13.164 1 93.88 136 GLY B O 1
ATOM 3274 N N . GLU B 1 137 ? 0.314 -0.854 -11.969 1 95.94 137 GLU B N 1
ATOM 3275 C CA . GLU B 1 137 ? -0.333 -2.059 -12.477 1 95.94 137 GLU B CA 1
ATOM 3276 C C . GLU B 1 137 ? -1.612 -2.367 -11.703 1 95.94 137 GLU B C 1
ATOM 3278 O O . GLU B 1 137 ? -1.642 -2.268 -10.477 1 95.94 137 GLU B O 1
ATOM 3283 N N . ASN B 1 138 ? -2.641 -2.693 -12.5 1 97.81 138 ASN B N 1
ATOM 3284 C CA . ASN B 1 138 ? -3.826 -3.217 -11.828 1 97.81 138 ASN B CA 1
ATOM 3285 C C . ASN B 1 138 ? -3.566 -4.594 -11.227 1 97.81 138 ASN B C 1
ATOM 3287 O O . ASN B 1 138 ? -2.736 -5.352 -11.727 1 97.81 138 ASN B O 1
ATOM 3291 N N . ILE B 1 139 ? -4.297 -4.941 -10.188 1 98.5 139 ILE B N 1
ATOM 3292 C CA . ILE B 1 139 ? -4.148 -6.184 -9.438 1 98.5 139 ILE B CA 1
ATOM 3293 C C . ILE B 1 139 ? -4.234 -7.375 -10.383 1 98.5 139 ILE B C 1
ATOM 3295 O O . ILE B 1 139 ? -3.359 -8.242 -10.383 1 98.5 139 ILE B O 1
ATOM 3299 N N . TYR B 1 140 ? -5.234 -7.418 -11.234 1 98.19 140 TYR B N 1
ATOM 3300 C CA . TYR B 1 140 ? -5.449 -8.57 -12.094 1 98.19 140 TYR B CA 1
ATOM 3301 C C . TYR B 1 140 ? -4.402 -8.633 -13.203 1 98.19 140 TYR B C 1
ATOM 3303 O O . TYR B 1 140 ? -4.051 -9.711 -13.68 1 98.19 140 TYR B O 1
ATOM 3311 N N . GLU B 1 141 ? -3.881 -7.477 -13.633 1 98.38 141 GLU B N 1
ATOM 3312 C CA . GLU B 1 141 ? -2.807 -7.457 -14.617 1 98.38 141 GLU B CA 1
ATOM 3313 C C . GLU B 1 141 ? -1.536 -8.094 -14.062 1 98.38 141 GLU B C 1
ATOM 3315 O O . GLU B 1 141 ? -0.84 -8.828 -14.773 1 98.38 141 GLU B O 1
ATOM 3320 N N . THR B 1 142 ? -1.26 -7.777 -12.859 1 98.25 142 THR B N 1
ATOM 3321 C CA . THR B 1 142 ? -0.108 -8.375 -12.195 1 98.25 142 THR B CA 1
ATOM 3322 C C . THR B 1 142 ? -0.252 -9.898 -12.125 1 98.25 142 THR B C 1
ATOM 3324 O O . THR B 1 142 ? 0.692 -10.625 -12.43 1 98.25 142 THR B O 1
ATOM 3327 N N . ALA B 1 143 ? -1.425 -10.367 -11.766 1 98.62 143 ALA B N 1
ATOM 3328 C CA . ALA B 1 143 ? -1.667 -11.805 -11.625 1 98.62 143 ALA B CA 1
ATOM 3329 C C . ALA B 1 143 ? -1.446 -12.523 -12.953 1 98.62 143 ALA B C 1
ATOM 3331 O O . ALA B 1 143 ? -0.787 -13.562 -13.008 1 98.62 143 ALA B O 1
ATOM 3332 N N . ILE B 1 144 ? -1.974 -11.922 -13.961 1 98.62 144 ILE B N 1
ATOM 3333 C CA . ILE B 1 144 ? -1.861 -12.516 -15.289 1 98.62 144 ILE B CA 1
ATOM 3334 C C . ILE B 1 144 ? -0.397 -12.531 -15.727 1 98.62 144 ILE B C 1
ATOM 3336 O O . ILE B 1 144 ? 0.107 -13.562 -16.188 1 98.62 144 ILE B O 1
ATOM 3340 N N . ARG B 1 145 ? 0.31 -11.43 -15.555 1 98 145 ARG B N 1
ATOM 3341 C CA . ARG B 1 145 ? 1.708 -11.32 -15.961 1 98 145 ARG B CA 1
ATOM 3342 C C . ARG B 1 145 ? 2.58 -12.305 -15.188 1 98 145 ARG B C 1
ATOM 3344 O O . ARG B 1 145 ? 3.344 -13.062 -15.789 1 98 145 ARG B O 1
ATOM 3351 N N . GLU B 1 146 ? 2.486 -12.352 -13.875 1 97.56 146 GLU B N 1
ATOM 3352 C CA . GLU B 1 146 ? 3.307 -13.211 -13.031 1 97.56 146 GLU B CA 1
ATOM 3353 C C . GLU B 1 146 ? 3.045 -14.68 -13.32 1 97.56 146 GLU B C 1
ATOM 3355 O O . GLU B 1 146 ? 3.969 -15.5 -13.312 1 97.56 146 GLU B O 1
ATOM 3360 N N . THR B 1 147 ? 1.721 -15.039 -13.516 1 98.19 147 THR B N 1
ATOM 3361 C CA . THR B 1 147 ? 1.391 -16.422 -13.852 1 98.19 147 THR B CA 1
ATOM 3362 C C . THR B 1 147 ? 2.07 -16.844 -15.148 1 98.19 147 THR B C 1
ATOM 3364 O O . THR B 1 147 ? 2.682 -17.906 -15.219 1 98.19 147 THR B O 1
ATOM 3367 N N . TYR B 1 148 ? 1.998 -15.977 -16.109 1 97.94 148 TYR B N 1
ATOM 3368 C CA . TYR B 1 148 ? 2.621 -16.281 -17.391 1 97.94 148 TYR B CA 1
ATOM 3369 C C . TYR B 1 148 ? 4.137 -16.375 -17.25 1 97.94 148 TYR B C 1
ATOM 3371 O O . TYR B 1 148 ? 4.754 -17.312 -17.766 1 97.94 148 TYR B O 1
ATOM 3379 N N . GLU B 1 149 ? 4.746 -15.406 -16.609 1 96.38 149 GLU B N 1
ATOM 3380 C CA . GLU B 1 149 ? 6.195 -15.375 -16.438 1 96.38 149 GLU B CA 1
ATOM 3381 C C . GLU B 1 149 ? 6.703 -16.641 -15.75 1 96.38 149 GLU B C 1
ATOM 3383 O O . GLU B 1 149 ? 7.738 -17.188 -16.125 1 96.38 149 GLU B O 1
ATOM 3388 N N . GLU B 1 150 ? 5.973 -17.125 -14.742 1 96.69 150 GLU B N 1
ATOM 3389 C CA . GLU B 1 150 ? 6.465 -18.203 -13.906 1 96.69 150 GLU B CA 1
ATOM 3390 C C . GLU B 1 150 ? 6.086 -19.562 -14.484 1 96.69 150 GLU B C 1
ATOM 3392 O O . GLU B 1 150 ? 6.793 -20.562 -14.281 1 96.69 150 GLU B O 1
ATOM 3397 N N . THR B 1 151 ? 4.965 -19.703 -15.227 1 97.81 151 THR B N 1
ATOM 3398 C CA . THR B 1 151 ? 4.441 -21.016 -15.586 1 97.81 151 THR B CA 1
ATOM 3399 C C . THR B 1 151 ? 4.297 -21.156 -17.094 1 97.81 151 THR B C 1
ATOM 3401 O O . THR B 1 151 ? 4.156 -22.266 -17.609 1 97.81 151 THR B O 1
ATOM 3404 N N . GLY B 1 152 ? 4.27 -20.047 -17.844 1 97.5 152 GLY B N 1
ATOM 3405 C CA . GLY B 1 152 ? 4.031 -20.047 -19.281 1 97.5 152 GLY B CA 1
ATOM 3406 C C . GLY B 1 152 ? 2.562 -20.156 -19.641 1 97.5 152 GLY B C 1
ATOM 3407 O O . GLY B 1 152 ? 2.207 -20.141 -20.828 1 97.5 152 GLY B O 1
ATOM 3408 N N . VAL B 1 153 ? 1.671 -20.234 -18.703 1 98.12 153 VAL B N 1
ATOM 3409 C CA . VAL B 1 153 ? 0.245 -20.422 -18.953 1 98.12 153 VAL B CA 1
ATOM 3410 C C . VAL B 1 153 ? -0.427 -19.062 -19.141 1 98.12 153 VAL B C 1
ATOM 3412 O O . VAL B 1 153 ? -0.354 -18.203 -18.25 1 98.12 153 VAL B O 1
ATOM 3415 N N . LYS B 1 154 ? -1.046 -18.859 -20.234 1 97.81 154 LYS B N 1
ATOM 3416 C CA . LYS B 1 154 ? -1.823 -17.656 -20.484 1 97.81 154 LYS B CA 1
ATOM 3417 C C . LYS B 1 154 ? -3.203 -17.734 -19.844 1 97.81 154 LYS B C 1
ATOM 3419 O O . LYS B 1 154 ? -3.855 -18.781 -19.906 1 97.81 154 LYS B O 1
ATOM 3424 N N . CYS B 1 155 ? -3.596 -16.641 -19.188 1 98.31 155 CYS B N 1
ATOM 3425 C CA . CYS B 1 155 ? -4.848 -16.656 -18.438 1 98.31 155 CYS B CA 1
ATOM 3426 C C . CYS B 1 155 ? -5.66 -15.398 -18.688 1 98.31 155 CYS B C 1
ATOM 3428 O O . CYS B 1 155 ? -5.137 -14.414 -19.219 1 98.31 155 CYS B O 1
ATOM 3430 N N . GLU B 1 156 ? -6.883 -15.469 -18.391 1 98.19 156 GLU B N 1
ATOM 3431 C CA . GLU B 1 156 ? -7.777 -14.32 -18.281 1 98.19 156 GLU B CA 1
ATOM 3432 C C . GLU B 1 156 ? -8.328 -14.164 -16.875 1 98.19 156 GLU B C 1
ATOM 3434 O O . GLU B 1 156 ? -8.555 -15.156 -16.172 1 98.19 156 GLU B O 1
ATOM 3439 N N . PHE B 1 157 ? -8.523 -12.953 -16.516 1 98.31 157 PHE B N 1
ATOM 3440 C CA . PHE B 1 157 ? -9 -12.641 -15.172 1 98.31 157 PHE B CA 1
ATOM 3441 C C . PHE B 1 157 ? -10.492 -12.945 -15.039 1 98.31 157 PHE B C 1
ATOM 3443 O O . PHE B 1 157 ? -11.273 -12.633 -15.938 1 98.31 157 PHE B O 1
ATOM 3450 N N . ASP B 1 158 ? -10.859 -13.555 -13.93 1 97.81 158 ASP B N 1
ATOM 3451 C CA . ASP B 1 158 ? -12.266 -13.805 -13.633 1 97.81 158 ASP B CA 1
ATOM 3452 C C . ASP B 1 158 ? -12.742 -12.93 -12.469 1 97.81 158 ASP B C 1
ATOM 3454 O O . ASP B 1 158 ? -13.633 -12.094 -12.641 1 97.81 158 ASP B O 1
ATOM 3458 N N . SER B 1 159 ? -12.148 -13.117 -11.312 1 98.38 159 SER B N 1
ATOM 3459 C CA . SER B 1 159 ? -12.594 -12.43 -10.109 1 98.38 159 SER B CA 1
ATOM 3460 C C . SER B 1 159 ? -11.5 -12.406 -9.047 1 98.38 159 SER B C 1
ATOM 3462 O O . SER B 1 159 ? -10.445 -13.023 -9.219 1 98.38 159 SER B O 1
ATOM 3464 N N . LEU B 1 160 ? -11.719 -11.594 -7.992 1 98.5 160 LEU B N 1
ATOM 3465 C CA . LEU B 1 160 ? -10.891 -11.617 -6.793 1 98.5 160 LEU B CA 1
ATOM 3466 C C . LEU B 1 160 ? -11.484 -12.555 -5.738 1 98.5 160 LEU B C 1
ATOM 3468 O O . LEU B 1 160 ? -12.656 -12.422 -5.375 1 98.5 160 LEU B O 1
ATOM 3472 N N . LEU B 1 161 ? -10.695 -13.469 -5.312 1 98.44 161 LEU B N 1
ATOM 3473 C CA . LEU B 1 161 ? -11.164 -14.484 -4.379 1 98.44 161 LEU B CA 1
ATOM 3474 C C . LEU B 1 161 ? -11.047 -14 -2.939 1 98.44 161 LEU B C 1
ATOM 3476 O O . LEU B 1 161 ? -11.961 -14.211 -2.133 1 98.44 161 LEU B O 1
ATOM 3480 N N . ALA B 1 162 ? -9.922 -13.422 -2.621 1 98.5 162 ALA B N 1
ATOM 3481 C CA . ALA B 1 162 ? -9.547 -13.047 -1.26 1 98.5 162 ALA B CA 1
ATOM 3482 C C . ALA B 1 162 ? -8.352 -12.102 -1.262 1 98.5 162 ALA B C 1
ATOM 3484 O O . ALA B 1 162 ? -7.695 -11.922 -2.291 1 98.5 162 ALA B O 1
ATOM 3485 N N . PHE B 1 163 ? -8.117 -11.484 -0.175 1 98.75 163 PHE B N 1
ATOM 3486 C CA . PHE B 1 163 ? -6.824 -10.844 0.035 1 98.75 163 PHE B CA 1
ATOM 3487 C C . PHE B 1 163 ? -6.41 -10.922 1.5 1 98.75 163 PHE B C 1
ATOM 3489 O O . PHE B 1 163 ? -7.262 -10.922 2.391 1 98.75 163 PHE B O 1
ATOM 3496 N N . ARG B 1 164 ? -5.148 -11.023 1.749 1 98.69 164 ARG B N 1
ATOM 3497 C CA . ARG B 1 164 ? -4.543 -11.086 3.076 1 98.69 164 ARG B CA 1
ATOM 3498 C C . ARG B 1 164 ? -3.883 -9.766 3.441 1 98.69 164 ARG B C 1
ATOM 3500 O O . ARG B 1 164 ? -3.203 -9.148 2.613 1 98.69 164 ARG B O 1
ATOM 3507 N N . HIS B 1 165 ? -4.102 -9.281 4.57 1 98.44 165 HIS B N 1
ATOM 3508 C CA . HIS B 1 165 ? -3.434 -8.109 5.121 1 98.44 165 HIS B CA 1
ATOM 3509 C C . HIS B 1 165 ? -2.402 -8.5 6.172 1 98.44 165 HIS B C 1
ATOM 3511 O O . HIS B 1 165 ? -2.762 -8.938 7.266 1 98.44 165 HIS B O 1
ATOM 3517 N N . GLN B 1 166 ? -1.146 -8.406 5.852 1 97.5 166 GLN B N 1
ATOM 3518 C CA . GLN B 1 166 ? -0.045 -8.742 6.746 1 97.5 166 GLN B CA 1
ATOM 3519 C C . GLN B 1 166 ? 0.731 -7.492 7.156 1 97.5 166 GLN B C 1
ATOM 3521 O O . GLN B 1 166 ? 1.033 -6.641 6.32 1 97.5 166 GLN B O 1
ATOM 3526 N N . HIS B 1 167 ? 1.059 -7.367 8.438 1 96.12 167 HIS B N 1
ATOM 3527 C CA . HIS B 1 167 ? 1.849 -6.246 8.938 1 96.12 167 HIS B CA 1
ATOM 3528 C C . HIS B 1 167 ? 3.297 -6.656 9.18 1 96.12 167 HIS B C 1
ATOM 3530 O O . HIS B 1 167 ? 3.611 -7.848 9.219 1 96.12 167 HIS B O 1
ATOM 3536 N N . ASN B 1 168 ? 4.242 -5.652 9.258 1 93.62 168 ASN B N 1
ATOM 3537 C CA . ASN B 1 168 ? 5.668 -5.875 9.461 1 93.62 168 ASN B CA 1
ATOM 3538 C C . ASN B 1 168 ? 6.25 -6.82 8.414 1 93.62 168 ASN B C 1
ATOM 3540 O O . ASN B 1 168 ? 6.984 -7.746 8.75 1 93.62 168 ASN B O 1
ATOM 3544 N N . TYR B 1 169 ? 5.852 -6.648 7.168 1 93.56 169 TYR B N 1
ATOM 3545 C CA . TYR B 1 169 ? 6.297 -7.465 6.047 1 93.56 169 TYR B CA 1
ATOM 3546 C C . TYR B 1 169 ? 7.75 -7.164 5.691 1 93.56 169 TYR B C 1
ATOM 3548 O O . TYR B 1 169 ? 8.633 -8 5.895 1 93.56 169 TYR B O 1
ATOM 3556 N N . ARG B 1 170 ? 8.008 -5.988 5.172 1 91.31 170 ARG B N 1
ATOM 3557 C CA . ARG B 1 170 ? 9.352 -5.531 4.832 1 91.31 170 ARG B CA 1
ATOM 3558 C C . ARG B 1 170 ? 9.547 -4.07 5.219 1 91.31 170 ARG B C 1
ATOM 3560 O O . ARG B 1 170 ? 8.703 -3.223 4.906 1 91.31 170 ARG B O 1
ATOM 3567 N N . TYR B 1 171 ? 10.648 -3.752 5.898 1 91.44 171 TYR B N 1
ATOM 3568 C CA . TYR B 1 171 ? 11.016 -2.396 6.289 1 91.44 171 TYR B CA 1
ATOM 3569 C C . TYR B 1 171 ? 9.914 -1.747 7.113 1 91.44 171 TYR B C 1
ATOM 3571 O O . TYR B 1 171 ? 9.57 -0.584 6.891 1 91.44 171 TYR B O 1
ATOM 3579 N N . ALA B 1 172 ? 9.227 -2.518 7.906 1 90.38 172 ALA B N 1
ATOM 3580 C CA . ALA B 1 172 ? 8.18 -2.066 8.82 1 90.38 172 ALA B CA 1
ATOM 3581 C C . ALA B 1 172 ? 6.926 -1.662 8.062 1 90.38 172 ALA B C 1
ATOM 3583 O O . ALA B 1 172 ? 6.059 -0.97 8.602 1 90.38 172 ALA B O 1
ATOM 3584 N N . CYS B 1 173 ? 6.875 -2.02 6.785 1 96.12 173 CYS B N 1
ATOM 3585 C CA . CYS B 1 173 ? 5.688 -1.772 5.977 1 96.12 173 CYS B CA 1
ATOM 3586 C C . CYS B 1 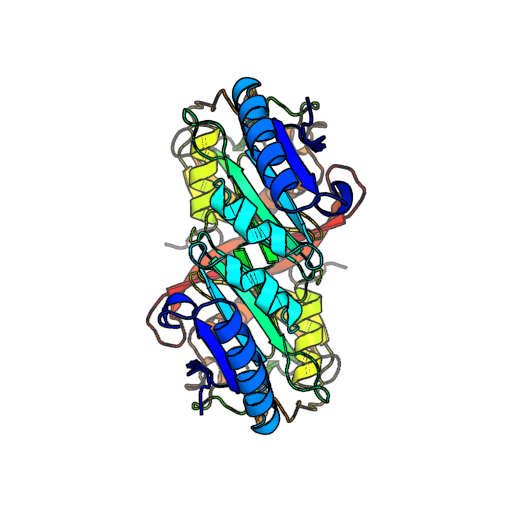173 ? 4.766 -2.986 5.977 1 96.12 173 CYS B C 1
ATOM 3588 O O . CYS B 1 173 ? 5.129 -4.047 6.492 1 96.12 173 CYS B O 1
ATOM 3590 N N . SER B 1 174 ? 3.568 -2.795 5.484 1 97.75 174 SER B N 1
ATOM 3591 C CA . SER B 1 174 ? 2.578 -3.863 5.406 1 97.75 174 SER B CA 1
ATOM 3592 C C . SER B 1 174 ? 2.463 -4.406 3.986 1 97.75 174 SER B C 1
ATOM 3594 O O . SER B 1 174 ? 3.049 -3.852 3.053 1 97.75 174 SER B O 1
ATOM 3596 N N . ASP B 1 175 ? 1.803 -5.543 3.875 1 97.88 175 ASP B N 1
ATOM 3597 C CA . ASP B 1 175 ? 1.609 -6.219 2.596 1 97.88 175 ASP B CA 1
ATOM 3598 C C . ASP B 1 175 ? 0.155 -6.648 2.416 1 97.88 175 ASP B C 1
ATOM 3600 O O . ASP B 1 175 ? -0.451 -7.207 3.332 1 97.88 175 ASP B O 1
ATOM 3604 N N . LEU B 1 176 ? -0.399 -6.266 1.297 1 98.69 176 LEU B N 1
ATOM 3605 C CA . LEU B 1 176 ? -1.66 -6.852 0.856 1 98.69 176 LEU B CA 1
ATOM 3606 C C . LEU B 1 176 ? -1.428 -7.875 -0.252 1 98.69 176 LEU B C 1
ATOM 3608 O O . LEU B 1 176 ? -0.784 -7.57 -1.259 1 98.69 176 LEU B O 1
ATOM 3612 N N . TYR B 1 177 ? -1.848 -9.086 -0.014 1 98.75 177 TYR B N 1
ATOM 3613 C CA . TYR B 1 177 ? -1.696 -10.195 -0.945 1 98.75 177 TYR B CA 1
ATOM 3614 C C . TYR B 1 177 ? -3.041 -10.594 -1.537 1 98.75 177 TYR B C 1
ATOM 3616 O O . TYR B 1 177 ? -3.863 -11.219 -0.861 1 98.75 177 TYR B O 1
ATOM 3624 N N . PHE B 1 178 ? -3.291 -10.281 -2.822 1 98.88 178 PHE B N 1
ATOM 3625 C CA . PHE B 1 178 ? -4.57 -10.5 -3.488 1 98.88 178 PHE B CA 1
ATOM 3626 C C . PHE B 1 178 ? -4.562 -11.82 -4.246 1 98.88 178 PHE B C 1
ATOM 3628 O O . PHE B 1 178 ? -3.6 -12.133 -4.953 1 98.88 178 PHE B O 1
ATOM 3635 N N . ILE B 1 179 ? -5.59 -12.594 -4.133 1 98.94 179 ILE B N 1
ATOM 3636 C CA . ILE B 1 179 ? -5.758 -13.867 -4.828 1 98.94 179 ILE B CA 1
ATOM 3637 C C . ILE B 1 179 ? -6.738 -13.695 -5.988 1 98.94 179 ILE B C 1
ATOM 3639 O O . ILE B 1 179 ? -7.941 -13.562 -5.77 1 98.94 179 ILE B O 1
ATOM 3643 N N . CYS B 1 180 ? -6.262 -13.789 -7.188 1 98.88 180 CYS B N 1
ATOM 3644 C CA . CYS B 1 180 ? -7.074 -13.602 -8.383 1 98.88 180 CYS B CA 1
ATOM 3645 C C . CYS B 1 180 ? -7.461 -14.938 -9 1 98.88 180 CYS B C 1
ATOM 3647 O O . CYS B 1 180 ? -6.59 -15.734 -9.352 1 98.88 180 CYS B O 1
ATOM 3649 N N . VAL B 1 181 ? -8.719 -15.148 -9.148 1 98.81 181 VAL B N 1
ATOM 3650 C CA . VAL B 1 181 ? -9.172 -16.312 -9.898 1 98.81 181 VAL B CA 1
ATOM 3651 C C . VAL B 1 181 ? -8.969 -16.078 -11.391 1 98.81 181 VAL B C 1
ATOM 3653 O O . VAL B 1 181 ? -9.453 -15.086 -11.938 1 98.81 181 VAL B O 1
ATOM 3656 N N . LEU B 1 182 ? -8.227 -16.969 -11.992 1 98.69 182 LEU B N 1
ATOM 3657 C CA . LEU B 1 182 ? -7.926 -16.875 -13.414 1 98.69 182 LEU B CA 1
ATOM 3658 C C . LEU B 1 182 ? -8.391 -18.125 -14.148 1 98.69 182 LEU B C 1
ATOM 3660 O O . LEU B 1 182 ? -8.375 -19.234 -13.586 1 98.69 182 LEU B O 1
ATOM 3664 N N . HIS B 1 183 ? -8.75 -17.906 -15.391 1 98 183 HIS B N 1
ATOM 3665 C CA . HIS B 1 183 ? -9.047 -19 -16.297 1 98 183 HIS B CA 1
ATOM 3666 C C . HIS B 1 183 ? -7.938 -19.172 -17.344 1 98 183 HIS B C 1
ATOM 3668 O O . HIS B 1 183 ? -7.566 -18.219 -18.016 1 98 183 HIS B O 1
ATOM 3674 N N . PRO B 1 184 ? -7.441 -20.422 -17.438 1 98.31 184 PRO B N 1
ATOM 3675 C CA . PRO B 1 184 ? -6.383 -20.625 -18.438 1 98.31 184 PRO B CA 1
ATOM 3676 C C . PRO B 1 184 ? -6.914 -20.656 -19.859 1 98.31 184 PRO B C 1
ATOM 3678 O O . PRO B 1 184 ? -7.984 -21.219 -20.125 1 98.31 184 PRO B O 1
ATOM 3681 N N . LEU B 1 185 ? -6.195 -20 -20.703 1 97.31 185 LEU B N 1
ATOM 3682 C CA . LEU B 1 185 ? -6.512 -20.047 -22.125 1 97.31 185 LEU B CA 1
ATOM 3683 C C . LEU B 1 185 ? -5.824 -21.234 -22.797 1 97.31 185 LEU B C 1
ATOM 3685 O O . LEU B 1 185 ? -6.215 -21.656 -23.891 1 97.31 185 LEU B O 1
ATOM 3689 N N . SER B 1 186 ? -4.699 -21.688 -22.156 1 91.38 186 SER B N 1
ATOM 3690 C CA . SER B 1 186 ? -4 -22.922 -22.516 1 91.38 186 SER B CA 1
ATOM 3691 C C . SER B 1 186 ? -3.518 -23.656 -21.266 1 91.38 186 SER B C 1
ATOM 3693 O O . SER B 1 186 ? -3.332 -23.031 -20.203 1 91.38 186 SER B O 1
ATOM 3695 N N . GLU B 1 187 ? -3.34 -24.906 -21.406 1 93.88 187 GLU B N 1
ATOM 3696 C CA . GLU B 1 187 ? -2.941 -25.656 -20.219 1 93.88 187 GLU B CA 1
ATOM 3697 C C . GLU B 1 187 ? -1.492 -26.125 -20.312 1 93.88 187 GLU B C 1
ATOM 3699 O O . GLU B 1 187 ? -0.972 -26.766 -19.391 1 93.88 187 GLU B O 1
ATOM 3704 N N . GLU B 1 188 ? -0.899 -25.75 -21.344 1 95.25 188 GLU B N 1
ATOM 3705 C CA . GLU B 1 188 ? 0.5 -26.125 -21.516 1 95.25 188 GLU B CA 1
ATOM 3706 C C . GLU B 1 188 ? 1.4 -25.344 -20.547 1 95.25 188 GLU B C 1
ATOM 3708 O O . GLU B 1 188 ? 1.354 -24.125 -20.516 1 95.25 188 GLU B O 1
ATOM 3713 N N . ILE B 1 189 ? 2.225 -26.094 -19.859 1 96.56 189 ILE B N 1
ATOM 3714 C CA . ILE B 1 189 ? 3.111 -25.484 -18.875 1 96.56 189 ILE B CA 1
ATOM 3715 C C . ILE B 1 189 ? 4.504 -25.312 -19.469 1 96.56 189 ILE B C 1
ATOM 3717 O O . ILE B 1 189 ? 5.066 -26.25 -20.047 1 96.56 189 ILE B O 1
ATOM 3721 N N . ARG B 1 190 ? 5.055 -24.203 -19.422 1 94.56 190 ARG B N 1
ATOM 3722 C CA . ARG B 1 190 ? 6.441 -23.859 -19.719 1 94.56 190 ARG B CA 1
ATOM 3723 C C . ARG B 1 190 ? 7.047 -23.016 -18.594 1 94.56 190 ARG B C 1
ATOM 3725 O O . ARG B 1 190 ? 7.164 -21.797 -18.719 1 94.56 190 ARG B O 1
ATOM 3732 N N . SER B 1 191 ? 7.48 -23.734 -17.547 1 91.69 191 SER B N 1
ATOM 3733 C CA . SER B 1 191 ? 7.891 -23.047 -16.328 1 91.69 191 SER B CA 1
ATOM 3734 C C . SER B 1 191 ? 9.234 -22.344 -16.5 1 91.69 191 SER B C 1
ATOM 3736 O O . SER B 1 191 ? 10.07 -22.797 -17.297 1 91.69 191 SER B O 1
ATOM 3738 N N . CYS B 1 192 ? 9.438 -21.281 -15.805 1 87 192 CYS B N 1
ATOM 3739 C CA . CYS B 1 192 ? 10.711 -20.562 -15.773 1 87 192 CYS B CA 1
ATOM 3740 C C . CYS B 1 192 ? 11.773 -21.359 -15.023 1 87 192 CYS B C 1
ATOM 3742 O O . CYS B 1 192 ? 11.68 -21.531 -13.805 1 87 192 CYS B O 1
ATOM 3744 N N . PRO B 1 193 ? 12.789 -21.75 -15.625 1 85.5 193 PRO B N 1
ATOM 3745 C CA . PRO B 1 193 ? 13.766 -22.625 -14.984 1 85.5 193 PRO B CA 1
ATOM 3746 C C . PRO B 1 193 ? 14.594 -21.906 -13.922 1 85.5 193 PRO B C 1
ATOM 3748 O O . PRO B 1 193 ? 15.188 -22.562 -13.055 1 85.5 193 PRO B O 1
ATOM 3751 N N . ARG B 1 194 ? 14.672 -20.719 -13.914 1 82.38 194 ARG B N 1
ATOM 3752 C CA . ARG B 1 194 ? 15.492 -19.953 -12.969 1 82.38 194 ARG B CA 1
ATOM 3753 C C . ARG B 1 194 ? 14.797 -19.844 -11.617 1 82.38 194 ARG B C 1
ATOM 3755 O O . ARG B 1 194 ? 15.453 -19.781 -10.578 1 82.38 194 ARG B O 1
ATOM 3762 N N . GLU B 1 195 ? 13.453 -19.906 -11.594 1 84.81 195 GLU B N 1
ATOM 3763 C CA . GLU B 1 195 ? 12.703 -19.578 -10.383 1 84.81 195 GLU B CA 1
ATOM 3764 C C . GLU B 1 195 ? 11.922 -20.797 -9.883 1 84.81 195 GLU B C 1
ATOM 3766 O O . GLU B 1 195 ? 11.641 -20.906 -8.688 1 84.81 195 GLU B O 1
ATOM 3771 N N . ILE B 1 196 ? 11.562 -21.641 -10.844 1 90.5 196 ILE B N 1
ATOM 3772 C CA . ILE B 1 196 ? 10.57 -22.672 -10.531 1 90.5 196 ILE B CA 1
ATOM 3773 C C . ILE B 1 196 ? 11.203 -24.047 -10.648 1 90.5 196 ILE B C 1
ATOM 3775 O O . ILE B 1 196 ? 11.797 -24.375 -11.672 1 90.5 196 ILE B O 1
ATOM 3779 N N . SER B 1 197 ? 11.055 -24.812 -9.633 1 92 197 SER B N 1
ATOM 3780 C CA . SER B 1 197 ? 11.57 -26.172 -9.641 1 92 197 SER B CA 1
ATOM 3781 C C . SER B 1 197 ? 10.531 -27.156 -10.188 1 92 197 SER B C 1
ATOM 3783 O O . SER B 1 197 ? 10.875 -28.094 -10.906 1 92 197 SER B O 1
ATOM 3785 N N . LYS B 1 198 ? 9.266 -26.938 -9.781 1 94.38 198 LYS B N 1
ATOM 3786 C CA . LYS B 1 198 ? 8.164 -27.766 -10.242 1 94.38 198 LYS B CA 1
ATOM 3787 C C . LYS B 1 198 ? 6.918 -26.922 -10.523 1 94.38 198 LYS B C 1
ATOM 3789 O O . LYS B 1 198 ? 6.695 -25.906 -9.867 1 94.38 198 LYS B O 1
ATOM 3794 N N . CYS B 1 199 ? 6.223 -27.344 -11.453 1 96.38 199 CYS B N 1
ATOM 3795 C CA . CYS B 1 199 ? 4.941 -26.75 -11.82 1 96.38 199 CYS B CA 1
ATOM 3796 C C . CYS B 1 199 ? 3.992 -27.812 -12.367 1 96.38 199 CYS B C 1
ATOM 3798 O O . CYS B 1 199 ? 4.363 -28.594 -13.242 1 96.38 199 CYS B O 1
ATOM 3800 N N . GLN B 1 200 ? 2.785 -27.859 -11.836 1 97.44 200 GLN B N 1
ATOM 3801 C CA . GLN B 1 200 ? 1.854 -28.891 -12.312 1 97.44 200 GLN B CA 1
ATOM 3802 C C . GLN B 1 200 ? 0.409 -28.469 -12.047 1 97.44 200 GLN B C 1
ATOM 3804 O O . GLN B 1 200 ? 0.154 -27.531 -11.297 1 97.44 200 GLN B O 1
ATOM 3809 N N . TRP B 1 201 ? -0.423 -29.188 -12.742 1 98.38 201 TRP B N 1
ATOM 3810 C CA . TRP B 1 201 ? -1.844 -29.172 -12.406 1 98.38 201 TRP B CA 1
ATOM 3811 C C . TRP B 1 201 ? -2.16 -30.172 -11.305 1 98.38 201 TRP B C 1
ATOM 3813 O O . TRP B 1 201 ? -1.816 -31.344 -11.414 1 98.38 201 TRP B O 1
ATOM 3823 N N . MET B 1 202 ? -2.756 -29.703 -10.266 1 98.38 202 MET B N 1
ATOM 3824 C CA . MET B 1 202 ? -3.115 -30.531 -9.125 1 98.38 202 MET B CA 1
ATOM 3825 C C . MET B 1 202 ? -4.613 -30.469 -8.852 1 98.38 202 MET B C 1
ATOM 3827 O O . MET B 1 202 ? -5.207 -29.391 -8.883 1 98.38 202 MET B O 1
ATOM 3831 N N . ASP B 1 203 ? -5.223 -31.641 -8.617 1 98.56 203 ASP B N 1
ATOM 3832 C CA . ASP B 1 203 ? -6.629 -31.625 -8.242 1 98.56 203 ASP B CA 1
ATOM 3833 C C . ASP B 1 203 ? -6.863 -30.703 -7.039 1 98.56 203 ASP B C 1
ATOM 3835 O O . ASP B 1 203 ? -6.09 -30.734 -6.078 1 98.56 203 ASP B O 1
ATOM 3839 N N . LEU B 1 204 ? -7.93 -29.969 -7.117 1 98.31 204 LEU B N 1
ATOM 3840 C CA . LEU B 1 204 ? -8.227 -28.984 -6.074 1 98.31 204 LEU B CA 1
ATOM 3841 C C . LEU B 1 204 ? -8.305 -29.656 -4.707 1 98.31 204 LEU B C 1
ATOM 3843 O O . LEU B 1 204 ? -7.742 -29.156 -3.73 1 98.31 204 LEU B O 1
ATOM 3847 N N . ASP B 1 205 ? -8.953 -30.75 -4.637 1 98.12 205 ASP B N 1
ATOM 3848 C CA . ASP B 1 205 ? -9.094 -31.469 -3.369 1 98.12 205 ASP B CA 1
ATOM 3849 C C . ASP B 1 205 ? -7.742 -32 -2.885 1 98.12 205 ASP B C 1
ATOM 3851 O O . ASP B 1 205 ? -7.473 -32 -1.683 1 98.12 205 ASP B O 1
ATOM 3855 N N . GLU B 1 206 ? -6.98 -32.5 -3.801 1 98.19 206 GLU B N 1
ATOM 3856 C CA . GLU B 1 206 ? -5.629 -32.906 -3.445 1 98.19 206 GLU B CA 1
ATOM 3857 C C . GLU B 1 206 ? -4.824 -31.75 -2.857 1 98.19 206 GLU B C 1
ATOM 3859 O O . GLU B 1 206 ? -4.102 -31.922 -1.876 1 98.19 206 GLU B O 1
ATOM 3864 N N . TYR B 1 207 ? -4.934 -30.609 -3.479 1 98.06 207 TYR B N 1
ATOM 3865 C CA . TYR B 1 207 ? -4.242 -29.422 -2.998 1 98.06 207 TYR B CA 1
ATOM 3866 C C . TYR B 1 207 ? -4.668 -29.078 -1.578 1 98.06 207 TYR B C 1
ATOM 3868 O O . TYR B 1 207 ? -3.828 -28.797 -0.717 1 98.06 207 TYR B O 1
ATOM 3876 N N . ILE B 1 208 ? -5.938 -29.094 -1.26 1 98 208 ILE B N 1
ATOM 3877 C CA . ILE B 1 208 ? -6.508 -28.734 0.033 1 98 208 ILE B CA 1
ATOM 3878 C C . ILE B 1 208 ? -6.016 -29.703 1.104 1 98 208 ILE B C 1
ATOM 3880 O O . ILE B 1 208 ? -5.766 -29.312 2.244 1 98 208 ILE B O 1
ATOM 3884 N N . ASN B 1 209 ? -5.766 -30.906 0.721 1 97.31 209 ASN B N 1
ATOM 3885 C CA . ASN B 1 209 ? -5.406 -31.938 1.694 1 97.31 209 ASN B CA 1
ATOM 3886 C C . ASN B 1 209 ? -3.906 -32.219 1.695 1 97.31 209 ASN B C 1
ATOM 3888 O O . ASN B 1 209 ? -3.428 -33.062 2.438 1 97.31 209 ASN B O 1
ATOM 3892 N N . ASN B 1 210 ? -3.174 -31.547 0.919 1 96.19 210 ASN B N 1
ATOM 3893 C CA . ASN B 1 210 ? -1.738 -31.766 0.784 1 96.19 210 ASN B CA 1
ATOM 3894 C C . ASN B 1 210 ? -0.97 -31.234 1.986 1 96.19 210 ASN B C 1
ATOM 3896 O O . ASN B 1 210 ? -1.108 -30.062 2.342 1 96.19 210 ASN B O 1
ATOM 3900 N N . PRO B 1 211 ? -0.155 -32 2.629 1 93.81 211 PRO B N 1
ATOM 3901 C CA . PRO B 1 211 ? 0.573 -31.547 3.818 1 93.81 211 PRO B CA 1
ATOM 3902 C C . PRO B 1 211 ? 1.637 -30.5 3.5 1 93.81 211 PRO B C 1
ATOM 3904 O O . PRO B 1 211 ? 2.141 -29.828 4.406 1 93.81 211 PRO B O 1
ATOM 3907 N N . HIS B 1 212 ? 1.956 -30.391 2.238 1 94 212 HIS B N 1
ATOM 3908 C CA . HIS B 1 212 ? 2.986 -29.453 1.833 1 94 212 HIS B CA 1
ATOM 3909 C C . HIS B 1 212 ? 2.371 -28.141 1.358 1 94 212 HIS B C 1
ATOM 3911 O O . HIS B 1 212 ? 3.016 -27.359 0.644 1 94 212 HIS B O 1
ATOM 3917 N N . VAL B 1 213 ? 1.11 -27.938 1.669 1 95.25 213 VAL B N 1
ATOM 3918 C CA . VAL B 1 213 ? 0.414 -26.688 1.382 1 95.25 213 VAL B CA 1
ATOM 3919 C C . VAL B 1 213 ? 0.117 -25.953 2.686 1 95.25 213 VAL B C 1
ATOM 3921 O O . VAL B 1 213 ? -0.321 -26.562 3.666 1 95.25 213 VAL B O 1
ATOM 3924 N N . SER B 1 214 ? 0.431 -24.688 2.768 1 94.94 214 SER B N 1
ATOM 3925 C CA . SER B 1 214 ? 0.257 -23.891 3.977 1 94.94 214 SER B CA 1
ATOM 3926 C C . SER B 1 214 ? -1.219 -23.734 4.332 1 94.94 214 SER B C 1
ATOM 3928 O O . SER B 1 214 ? -2.09 -23.922 3.479 1 94.94 214 SER B O 1
ATOM 3930 N N . ASP B 1 215 ? -1.549 -23.328 5.559 1 96.19 215 ASP B N 1
ATOM 3931 C CA . ASP B 1 215 ? -2.914 -23.094 6.023 1 96.19 215 ASP B CA 1
ATOM 3932 C C . ASP B 1 215 ? -3.602 -22.016 5.195 1 96.19 215 ASP B C 1
ATOM 3934 O O . ASP B 1 215 ? -4.766 -22.156 4.816 1 96.19 215 ASP B O 1
ATOM 3938 N N . ALA B 1 216 ? -2.918 -20.984 4.91 1 96.69 216 ALA B N 1
ATOM 3939 C CA . ALA B 1 216 ? -3.488 -19.891 4.129 1 96.69 216 ALA B CA 1
ATOM 3940 C C . ALA B 1 216 ? -3.883 -20.359 2.73 1 96.69 216 ALA B C 1
ATOM 3942 O O . ALA B 1 216 ? -4.973 -20.047 2.248 1 96.69 216 ALA B O 1
ATOM 3943 N N . ASN B 1 217 ? -3.006 -21.062 2.107 1 97.56 217 ASN B N 1
ATOM 3944 C CA . ASN B 1 217 ? -3.273 -21.531 0.753 1 97.56 217 ASN B CA 1
ATOM 3945 C C . ASN B 1 217 ? -4.441 -22.516 0.722 1 97.56 217 ASN B C 1
ATOM 3947 O O . ASN B 1 217 ? -5.242 -22.5 -0.216 1 97.56 217 ASN B O 1
ATOM 3951 N N . LYS B 1 218 ? -4.492 -23.391 1.703 1 97.88 218 LYS B N 1
ATOM 3952 C CA . LYS B 1 218 ? -5.66 -24.266 1.826 1 97.88 218 LYS B CA 1
ATOM 3953 C C . LYS B 1 218 ? -6.938 -23.438 1.989 1 97.88 218 LYS B C 1
ATOM 3955 O O . LYS B 1 218 ? -7.957 -23.75 1.368 1 97.88 218 LYS B O 1
ATOM 3960 N N . PHE B 1 219 ? -6.828 -22.453 2.84 1 98.12 219 PHE B N 1
ATOM 3961 C CA . PHE B 1 219 ? -7.969 -21.578 3.098 1 98.12 219 PHE B CA 1
ATOM 3962 C C . PHE B 1 219 ? -8.445 -20.906 1.812 1 98.12 219 PHE B C 1
ATOM 3964 O O . PHE B 1 219 ? -9.648 -20.812 1.566 1 98.12 219 PHE B O 1
ATOM 3971 N N . PHE B 1 220 ? -7.531 -20.453 0.947 1 98.5 220 PHE B N 1
ATOM 3972 C CA . PHE B 1 220 ? -7.891 -19.859 -0.338 1 98.5 220 PHE B CA 1
ATOM 3973 C C . PHE B 1 220 ? -8.648 -20.859 -1.197 1 98.5 220 PHE B C 1
ATOM 3975 O O . PHE B 1 220 ? -9.672 -20.531 -1.797 1 98.5 220 PHE B O 1
ATOM 3982 N N . ALA B 1 221 ? -8.133 -22.047 -1.253 1 98.56 221 ALA B N 1
ATOM 3983 C CA . ALA B 1 221 ? -8.766 -23.078 -2.068 1 98.56 221 ALA B CA 1
ATOM 3984 C C . ALA B 1 221 ? -10.172 -23.391 -1.556 1 98.56 221 ALA B C 1
ATOM 3986 O O . ALA B 1 221 ? -11.102 -23.562 -2.346 1 98.56 221 ALA B O 1
ATOM 3987 N N . GLU B 1 222 ? -10.281 -23.5 -0.292 1 98.25 222 GLU B N 1
ATOM 3988 C CA . GLU B 1 222 ? -11.594 -23.719 0.302 1 98.25 222 GLU B CA 1
ATOM 3989 C C . GLU B 1 222 ? -12.547 -22.562 -0.013 1 98.25 222 GLU B C 1
ATOM 3991 O O . GLU B 1 222 ? -13.734 -22.766 -0.245 1 98.25 222 GLU B O 1
ATOM 3996 N N . SER B 1 223 ? -12.047 -21.359 0.068 1 98.12 223 SER B N 1
ATOM 3997 C CA . SER B 1 223 ? -12.844 -20.188 -0.255 1 98.12 223 SER B CA 1
ATOM 3998 C C . SER B 1 223 ? -13.344 -20.234 -1.696 1 98.12 223 SER B C 1
ATOM 4000 O O . SER B 1 223 ? -14.438 -19.75 -1.997 1 98.12 223 SER B O 1
ATOM 4002 N N . TYR B 1 224 ? -12.539 -20.75 -2.576 1 98.38 224 TYR B N 1
ATOM 4003 C CA . TYR B 1 224 ? -12.953 -20.906 -3.965 1 98.38 224 TYR B CA 1
ATOM 4004 C C . TYR B 1 224 ? -14.156 -21.828 -4.074 1 98.38 224 TYR B C 1
ATOM 4006 O O . TYR B 1 224 ? -15.117 -21.531 -4.797 1 98.38 224 TYR B O 1
ATOM 4014 N N . LYS B 1 225 ? -14.055 -22.922 -3.359 1 97.81 225 LYS B N 1
ATOM 4015 C CA . LYS B 1 225 ? -15.188 -23.844 -3.348 1 97.81 225 LYS B CA 1
ATOM 4016 C C . LYS B 1 225 ? -16.453 -23.156 -2.844 1 97.81 225 LYS B C 1
ATOM 4018 O O . LYS B 1 225 ? -17.531 -23.344 -3.4 1 97.81 225 LYS B O 1
ATOM 4023 N N . LYS B 1 226 ? -16.344 -22.391 -1.84 1 96.5 226 LYS B N 1
ATOM 4024 C CA . LYS B 1 226 ? -17.469 -21.656 -1.294 1 96.5 226 LYS B CA 1
ATOM 4025 C C . LYS B 1 226 ? -18.016 -20.656 -2.305 1 96.5 226 LYS B C 1
ATOM 4027 O O . LYS B 1 226 ? -19.219 -20.453 -2.412 1 96.5 226 LYS B O 1
ATOM 4032 N N . GLN B 1 227 ? -17.109 -19.969 -2.971 1 96.31 227 GLN B N 1
ATOM 4033 C CA . GLN B 1 227 ? -17.516 -19.016 -4.008 1 96.31 227 GLN B CA 1
ATOM 4034 C C . GLN B 1 227 ? -18.359 -19.703 -5.078 1 96.31 227 GLN B C 1
ATOM 4036 O O . GLN B 1 227 ? -19.375 -19.156 -5.516 1 96.31 227 GLN B O 1
ATOM 4041 N N . GLN B 1 228 ? -17.891 -20.906 -5.496 1 95.44 228 GLN B N 1
ATOM 4042 C CA . GLN B 1 228 ? -18.625 -21.656 -6.508 1 95.44 228 GLN B CA 1
ATOM 4043 C C . GLN B 1 228 ? -20 -22.062 -5.996 1 95.44 228 GLN B C 1
ATOM 4045 O O . GLN B 1 228 ? -20.984 -22.047 -6.75 1 95.44 228 GLN B O 1
ATOM 4050 N N . ALA B 1 229 ? -20.062 -22.344 -4.715 1 95.38 229 ALA B N 1
ATOM 4051 C CA . ALA B 1 229 ? -21.312 -22.781 -4.109 1 95.38 229 ALA B CA 1
ATOM 4052 C C . ALA B 1 229 ? -22.281 -21.609 -3.932 1 95.38 229 ALA B C 1
ATOM 4054 O O . ALA B 1 229 ? -23.484 -21.734 -4.203 1 95.38 229 ALA B O 1
ATOM 4055 N N . ASN B 1 230 ? -21.812 -20.438 -3.504 1 94.31 230 ASN B N 1
ATOM 4056 C CA . ASN B 1 230 ? -22.656 -19.281 -3.182 1 94.31 230 ASN B CA 1
ATOM 4057 C C . ASN B 1 230 ? -22.938 -18.438 -4.414 1 94.31 230 ASN B C 1
ATOM 4059 O O . ASN B 1 230 ? -23.797 -17.562 -4.387 1 94.31 230 ASN B O 1
ATOM 4063 N N . LYS B 1 231 ? -22.156 -18.609 -5.457 1 95.75 231 LYS B N 1
ATOM 4064 C CA . LYS B 1 231 ? -22.328 -17.953 -6.75 1 95.75 231 LYS B CA 1
ATOM 4065 C C . LYS B 1 231 ? -22.156 -16.438 -6.625 1 95.75 231 LYS B C 1
ATOM 4067 O O . LYS B 1 231 ? -22.922 -15.664 -7.207 1 95.75 231 LYS B O 1
ATOM 4072 N N . MET B 1 232 ? -21.281 -16.062 -5.727 1 96.69 232 MET B N 1
ATOM 4073 C CA . MET B 1 232 ? -20.906 -14.664 -5.551 1 96.69 232 MET B CA 1
ATOM 4074 C C . MET B 1 232 ? -19.391 -14.492 -5.684 1 96.69 232 MET B C 1
ATOM 4076 O O . MET B 1 232 ? -18.625 -15.391 -5.324 1 96.69 232 MET B O 1
ATOM 4080 N N . CYS B 1 233 ? -18.938 -13.414 -6.215 1 97.62 233 CYS B N 1
ATOM 4081 C CA . CYS B 1 233 ? -17.531 -13.125 -6.387 1 97.62 233 CYS B CA 1
ATOM 4082 C C . CYS B 1 233 ? -17.234 -11.641 -6.184 1 97.62 233 CYS B C 1
ATOM 4084 O O . CYS B 1 233 ? -18.156 -10.859 -5.934 1 97.62 233 CYS B O 1
ATOM 4086 N N . ILE B 1 234 ? -16 -11.273 -6.129 1 98.19 234 ILE B N 1
ATOM 4087 C CA . ILE B 1 234 ? -15.57 -9.875 -6.09 1 98.19 234 ILE B CA 1
ATOM 4088 C C . ILE B 1 234 ? -15.008 -9.477 -7.453 1 98.19 234 ILE B C 1
ATOM 4090 O O . ILE B 1 234 ? -14.094 -10.125 -7.969 1 98.19 234 ILE B O 1
ATOM 4094 N N . ARG B 1 235 ? -15.531 -8.445 -8.055 1 97.94 235 ARG B N 1
ATOM 4095 C CA . ARG B 1 235 ? -15.094 -7.965 -9.359 1 97.94 235 ARG B CA 1
ATOM 4096 C C . ARG B 1 235 ? -15.031 -6.441 -9.391 1 97.94 235 ARG B C 1
ATOM 4098 O O . ARG B 1 235 ? -15.734 -5.77 -8.633 1 97.94 235 ARG B O 1
ATOM 4105 N N . PRO B 1 236 ? -14.188 -5.949 -10.258 1 98 236 PRO B N 1
ATOM 4106 C CA . PRO B 1 236 ? -14.109 -4.492 -10.375 1 98 236 PRO B CA 1
ATOM 4107 C C . PRO B 1 236 ? -15.156 -3.92 -11.328 1 98 236 PRO B C 1
ATOM 4109 O O . PRO B 1 236 ? -15.5 -4.559 -12.328 1 98 236 PRO B O 1
ATOM 4112 N N . SER B 1 237 ? -15.719 -2.807 -11.023 1 97.88 237 SER B N 1
ATOM 4113 C CA . SER B 1 237 ? -16.469 -1.924 -11.906 1 97.88 237 SER B CA 1
ATOM 4114 C C . SER B 1 237 ? -15.75 -0.598 -12.117 1 97.88 237 SER B C 1
ATOM 4116 O O . SER B 1 237 ? -15.156 -0.052 -11.188 1 97.88 237 SER B O 1
ATOM 4118 N N . ARG B 1 238 ? -15.758 -0.108 -13.32 1 96.81 238 ARG B N 1
ATOM 4119 C CA . ARG B 1 238 ? -15.117 1.165 -13.625 1 96.81 238 ARG B CA 1
ATOM 4120 C C . ARG B 1 238 ? -16.047 2.336 -13.328 1 96.81 238 ARG B C 1
ATOM 4122 O O . ARG B 1 238 ? -17.109 2.471 -13.945 1 96.81 238 ARG B O 1
ATOM 4129 N N . ILE B 1 239 ? -15.617 3.156 -12.352 1 97.06 239 ILE B N 1
ATOM 4130 C CA . ILE B 1 239 ? -16.453 4.27 -11.914 1 97.06 239 ILE B CA 1
ATOM 4131 C C . ILE B 1 239 ? -15.672 5.578 -12.047 1 97.06 239 ILE B C 1
ATOM 4133 O O . ILE B 1 239 ? -14.484 5.637 -11.719 1 97.06 239 ILE B O 1
ATOM 4137 N N . TRP B 1 240 ? -16.281 6.586 -12.484 1 94.56 240 TRP B N 1
ATOM 4138 C CA . TRP B 1 240 ? -15.664 7.895 -12.672 1 94.56 240 TRP B CA 1
ATOM 4139 C C . TRP B 1 240 ? -15.195 8.469 -11.336 1 94.56 240 TRP B C 1
ATOM 4141 O O . TRP B 1 240 ? -15.891 8.344 -10.32 1 94.56 240 TRP B O 1
ATOM 4151 N N . ASN B 1 241 ? -14.055 9.109 -11.461 1 90.88 241 ASN B N 1
ATOM 4152 C CA . ASN B 1 241 ? -13.656 9.898 -10.297 1 90.88 241 ASN B CA 1
ATOM 4153 C C . ASN B 1 241 ? -14.469 11.18 -10.18 1 90.88 241 ASN B C 1
ATOM 4155 O O . ASN B 1 241 ? -15.328 11.453 -11.016 1 90.88 241 ASN B O 1
ATOM 4159 N N . TYR B 1 242 ? -14.164 11.867 -9.117 1 84.19 242 TYR B N 1
ATOM 4160 C CA . TYR B 1 242 ? -14.945 13.055 -8.797 1 84.19 242 TYR B CA 1
ATOM 4161 C C . TYR B 1 242 ? -14.938 14.039 -9.969 1 84.19 242 TYR B C 1
ATOM 4163 O O . TYR B 1 242 ? -15.992 14.555 -10.352 1 84.19 242 TYR B O 1
ATOM 4171 N N . SER B 1 243 ? -13.812 14.234 -10.562 1 87 243 SER B N 1
ATOM 4172 C CA . SER B 1 243 ? -13.641 15.227 -11.625 1 87 243 SER B CA 1
ATOM 4173 C C . SER B 1 243 ? -14.047 14.648 -12.984 1 87 243 SER B C 1
ATOM 4175 O O . SER B 1 243 ? -13.984 15.344 -14 1 87 243 SER B O 1
ATOM 4177 N N . LYS B 1 244 ? -14.344 13.406 -13.062 1 91.06 244 LYS B N 1
ATOM 4178 C CA . LYS B 1 244 ? -14.789 12.711 -14.273 1 91.06 244 LYS B CA 1
ATOM 4179 C C . LYS B 1 244 ? -13.695 12.711 -15.336 1 91.06 244 LYS B C 1
ATOM 4181 O O . LYS B 1 244 ? -13.969 12.938 -16.516 1 91.06 244 LYS B O 1
ATOM 4186 N N . THR B 1 245 ? -12.484 12.594 -14.938 1 92 245 THR B N 1
ATOM 4187 C CA . THR B 1 245 ? -11.352 12.57 -15.852 1 92 245 THR B CA 1
ATOM 4188 C C . THR B 1 245 ? -10.828 11.148 -16.031 1 92 245 THR B C 1
ATOM 4190 O O . THR B 1 245 ? -10.25 10.828 -17.078 1 92 245 THR B O 1
ATOM 4193 N N . VAL B 1 246 ? -10.984 10.352 -15.039 1 93.06 246 VAL B N 1
ATOM 4194 C CA . VAL 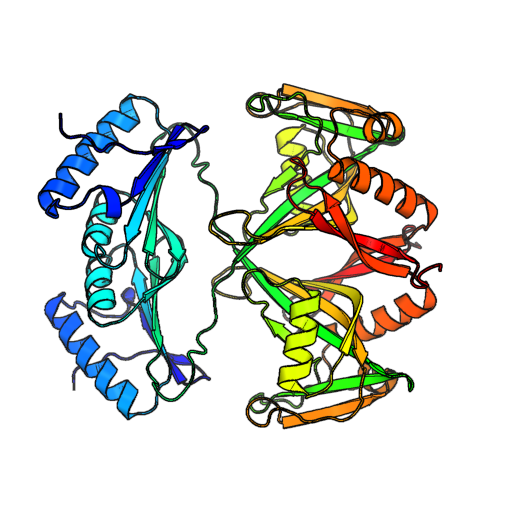B 1 246 ? -10.492 8.977 -15.078 1 93.06 246 VAL B CA 1
ATOM 4195 C C . VAL B 1 246 ? -11.492 8.055 -14.383 1 93.06 246 VAL B C 1
ATOM 4197 O O . VAL B 1 246 ? -12.172 8.469 -13.445 1 93.06 246 VAL B O 1
ATOM 4200 N N . LYS B 1 247 ? -11.586 6.836 -14.875 1 95.56 247 LYS B N 1
ATOM 4201 C CA . LYS B 1 247 ? -12.352 5.809 -14.18 1 95.56 247 LYS B CA 1
ATOM 4202 C C . LYS B 1 247 ? -11.438 4.906 -13.352 1 95.56 247 LYS B C 1
ATOM 4204 O O . LYS B 1 247 ? -10.375 4.492 -13.82 1 95.56 247 LYS B O 1
ATOM 4209 N N . ASN B 1 248 ? -11.836 4.66 -12.148 1 96.5 248 ASN B N 1
ATOM 4210 C CA . ASN B 1 248 ? -11.102 3.758 -11.266 1 96.5 248 ASN B CA 1
ATOM 4211 C C . ASN B 1 248 ? -11.836 2.432 -11.086 1 96.5 248 ASN B C 1
ATOM 4213 O O . ASN B 1 248 ? -13.062 2.371 -11.219 1 96.5 248 ASN B O 1
ATOM 4217 N N . ASN B 1 249 ? -11.062 1.382 -10.859 1 97.75 249 ASN B N 1
ATOM 4218 C CA . ASN B 1 249 ? -11.648 0.1 -10.484 1 97.75 249 ASN B CA 1
ATOM 4219 C C . ASN B 1 249 ? -12.18 0.124 -9.055 1 97.75 249 ASN B C 1
ATOM 4221 O O . ASN B 1 249 ? -11.43 0.414 -8.117 1 97.75 249 ASN B O 1
ATOM 4225 N N . ILE B 1 250 ? -13.461 -0.139 -8.859 1 98.56 250 ILE B N 1
ATOM 4226 C CA . ILE B 1 250 ? -14.047 -0.369 -7.543 1 98.56 250 ILE B CA 1
ATOM 4227 C C . ILE B 1 250 ? -14.492 -1.825 -7.422 1 98.56 250 ILE B C 1
ATOM 4229 O O . ILE B 1 250 ? -15.359 -2.281 -8.164 1 98.56 250 ILE B O 1
ATOM 4233 N N . TYR B 1 251 ? -13.883 -2.535 -6.512 1 98.75 251 TYR B N 1
ATOM 4234 C CA . TYR B 1 251 ? -14.156 -3.951 -6.293 1 98.75 251 TYR B CA 1
ATOM 4235 C C . TYR B 1 251 ? -15.312 -4.133 -5.312 1 98.75 251 TYR B C 1
ATOM 4237 O O . TYR B 1 251 ? -15.273 -3.609 -4.199 1 98.75 251 TYR B O 1
ATOM 4245 N N . THR B 1 252 ? -16.328 -4.832 -5.703 1 98.5 252 THR B N 1
ATOM 4246 C CA . THR B 1 252 ? -17.5 -5.133 -4.887 1 98.5 252 THR B CA 1
ATOM 4247 C C . THR B 1 252 ? -17.938 -6.586 -5.07 1 98.5 252 THR B C 1
ATOM 4249 O O . THR B 1 252 ? -17.422 -7.281 -5.949 1 98.5 252 THR B O 1
ATOM 4252 N N . ILE B 1 253 ? -18.828 -7.047 -4.219 1 98 253 ILE B N 1
ATOM 4253 C CA . ILE B 1 253 ? -19.453 -8.359 -4.387 1 98 253 ILE B CA 1
ATOM 4254 C C . ILE B 1 253 ? -20.453 -8.305 -5.539 1 98 253 ILE B C 1
ATOM 4256 O O . ILE B 1 253 ? -21.281 -7.387 -5.613 1 98 253 ILE B O 1
ATOM 4260 N N . GLN B 1 254 ? -20.391 -9.25 -6.418 1 96.75 254 GLN B N 1
ATOM 4261 C CA . GLN B 1 254 ? -21.25 -9.383 -7.582 1 96.75 254 GLN B CA 1
ATOM 4262 C C . GLN B 1 254 ? -21.609 -10.844 -7.836 1 96.75 254 GLN B C 1
ATOM 4264 O O . GLN B 1 254 ? -20.938 -11.75 -7.348 1 96.75 254 GLN B O 1
ATOM 4269 N N . PRO B 1 255 ? -22.719 -11.062 -8.57 1 95.38 255 PRO B N 1
ATOM 4270 C CA . PRO B 1 255 ? -23.031 -12.445 -8.961 1 95.38 255 PRO B CA 1
ATOM 4271 C C . PRO B 1 255 ? -21.938 -13.062 -9.828 1 95.38 255 PRO B C 1
ATOM 4273 O O . PRO B 1 255 ? -21.328 -12.367 -10.656 1 95.38 255 PRO B O 1
ATOM 4276 N N . LEU B 1 256 ? -21.719 -14.367 -9.578 1 93.38 256 LEU B N 1
ATOM 4277 C CA . LEU B 1 256 ? -20.672 -15.07 -10.305 1 93.38 256 LEU B CA 1
ATOM 4278 C C . LEU B 1 256 ? -21.016 -15.18 -11.789 1 93.38 256 LEU B C 1
ATOM 4280 O O . LEU B 1 256 ? -20.141 -15.078 -12.641 1 93.38 256 LEU B O 1
ATOM 4284 N N . ASP B 1 257 ? -22.297 -15.516 -12.094 1 85.56 257 ASP B N 1
ATOM 4285 C CA . ASP B 1 257 ? -22.734 -15.594 -13.477 1 85.56 257 ASP B CA 1
ATOM 4286 C C . ASP B 1 257 ? -22.922 -14.203 -14.086 1 85.56 257 ASP B C 1
ATOM 4288 O O . ASP B 1 257 ? -23.516 -13.328 -13.461 1 85.56 257 ASP B O 1
ATOM 4292 N N . LYS B 1 258 ? -22.125 -13.852 -15.008 1 63.56 258 LYS B N 1
ATOM 4293 C CA . LYS B 1 258 ? -22.25 -12.555 -15.664 1 63.56 258 LYS B CA 1
ATOM 4294 C C . LYS B 1 258 ? -23.609 -12.414 -16.344 1 63.56 258 LYS B C 1
ATOM 4296 O O . LYS B 1 258 ? -23.984 -13.242 -17.172 1 63.56 258 LYS B O 1
ATOM 4301 N N . SER B 1 259 ? -24.656 -12.211 -15.617 1 42.53 259 SER B N 1
ATOM 4302 C CA . SER B 1 259 ? -25.922 -12.156 -16.359 1 42.53 259 SER B CA 1
ATOM 4303 C C . SER B 1 259 ? -25.734 -11.461 -17.703 1 42.53 259 SER B C 1
ATOM 4305 O O . SER B 1 259 ? -25.234 -10.336 -17.766 1 42.53 259 SER B O 1
ATOM 4307 N N . MET B 1 260 ? -25.562 -12.203 -18.781 1 33.19 260 MET B N 1
ATOM 4308 C CA . MET B 1 260 ? -25.812 -11.727 -20.125 1 33.19 260 MET B CA 1
ATOM 4309 C C . MET B 1 260 ? -26.953 -10.719 -20.141 1 33.19 260 MET B C 1
ATOM 4311 O O . MET B 1 260 ? -27.938 -10.883 -19.422 1 33.19 260 MET B O 1
#

InterPro domains:
  IPR000086 NUDIX hydrolase domain [PF00293] (100-221)
  IPR000086 NUDIX hydrolase domain [PS51462] (97-226)
  IPR003293 Nudix hydrolase 6-like [PR01356] (56-74)
  IPR003293 Nudix hydrolase 6-like [PR01356] (95-113)
  IPR003293 Nudix hydrolase 6-like [PR01356] (180-204)
  IPR003293 Nudix hydrolase 6-like [PTHR13994] (8-251)
  IPR015797 NUDIX hydrolase-like domain superfamily [SSF55811] (45-242)
  IPR020084 NUDIX hydrolase, conserved site [PS00893] (131-152)
  IPR020476 NUDIX hydrolase [PR00502] (126-140)
  IPR020476 NUDIX hydrolase [PR00502] (140-155)
  IPR040618 Pre-nudix hydrolase domain [PF18290] (5-84)

Secondary structure (DSSP, 8-state):
------EE-TTSEEEEEGGGS-S--HHHHHHHHHHHHHHHHHTT--EEEEEEEGGGTTHHHHHHHTT-EEEEEETTEEEEEEE--TTS---PPPPP-EEEEEEEEEB-TTSEEEEEEETT-SS--BB--EEEPPTT--HHHHHHHHHHHHH---EEEEEEEEEEEESS-STT-EEEEEEEEEEES-------TTTEEEEEEEEHHHHHH-TTB-HHHHHHHHHHHHHHHHTEEEEEEEEE-TTSS-EEEEEEEEESS---/------EE-TTSEEEEEHHHHTT--HHHHHHHHHHHHHHHHHTT--EEEEEEEGGGTTHHHHHHHTT-EEEEEETTEEEEEEE--SSS---PPPPP-EEEEEEEEEB-TTSEEEEEEETT-SS--BB--EEEPPTT--HHHHHHHHHHHHH---EEEEEEEEEEEESS-STT-EEEEEEEEEEES-------TTTEEEEEEEEHHHHHH-TTB-HHHHHHHHHHHHHHHHTEEEEEEEEE-TTSS-EEEEEEEEESS---